Protein AF-0000000085037787 (afdb_homodimer)

Secondary structure (DSSP, 8-state):
---GGGS-SSSBTT-EEEEEEE-TTSPEEEEEE-TT-SEEEEEEESSTGGGGTPPPEEEEEPPPTTSSTTSEEEEEEEEEEETTEEEEEEEEES-SS--TTS----EEEEEEE-SSSTTS-GGGEEEEEE---S--S-EEEEEEEEETTEEEEEEEE--TTSSSSBEEEEEEEEETTEE-S--EEEE---SGGG-SSS-BEEEEEEEEETTEEEEEEEES-TTTT-EEEEEEEETTS-TT-GGG-EE-SS-SB--BGGGTBEEEEEEEEEE-TTS-SEEEEEEEES-S---S-GGG----EEEEEE-EE-TTS-EE---PPPP---/---GGGS-SSSBTT-EEEEEEE-TTSPEEEEEE-TT-SEEEEEEESSTGGGGTPPPEEEEEPPPTTSSTTSEEEEEEEEEEETTEEEEEEEEES-SS--TTS----EEEEEEE-SSSTTS-GGGEEEEEE---S--S-EEEEEEEEETTEEEEEEEE--TTSSSSBEEEEEEEEETTEE-S--EEEE---SGGG-SSS-BEEEEEEEEETTEEEEEEEES-TTTT-EEEEEEEETTS-TT-GGG-EE-SS-SB--BGGGTBEEEEEEEEEE-TTS-SEEEEEEEES-S---S-GGG----EEEEEE-EE-TTS-EE---PPPP---

Nearest PDB structures (foldseek):
  5m8b-assembly1_B  TM=9.994E-01  e=1.387E-61  Levilactobacillus brevis
  5m8e-assembly1_B  TM=9.958E-01  e=2.964E-54  Weissella cibaria
  3k1u-assembly1_A  TM=9.925E-01  e=7.876E-48  Clostridium acetobutylicum
  3akh-assembly1_A  TM=9.728E-01  e=2.269E-43  Streptomyces avermitilis MA-4680 = NBRC 14893
  4u6d-assembly1_A  TM=6.114E-01  e=1.857E-06  Zobellia galactanivorans

Radius of gyration: 25.94 Å; Cα contacts (8 Å, |Δi|>4): 1886; chains: 2; bounding box: 46×79×62 Å

Solvent-accessible surface area (backbone atoms only — not comparable to full-atom values): 33477 Å² total; per-residue (Å²): 133,94,49,52,82,78,44,56,22,38,32,34,62,41,22,30,39,29,30,53,38,74,47,94,87,56,35,35,36,36,30,27,22,42,75,70,20,49,45,42,45,42,26,51,19,60,36,78,68,19,47,36,30,30,70,63,32,72,39,47,66,47,44,59,77,79,71,30,78,42,22,23,59,34,38,33,33,31,74,43,79,58,97,83,25,38,36,35,32,29,16,21,10,51,48,88,58,56,47,98,85,70,34,65,57,23,35,39,32,34,35,36,24,73,50,93,56,77,68,74,46,40,84,50,47,43,81,71,47,62,48,74,60,99,62,94,44,35,25,37,33,49,38,74,50,74,56,95,92,37,45,34,42,36,32,17,33,35,48,95,90,47,90,67,53,22,21,29,33,37,26,41,38,72,47,101,60,38,67,62,46,78,74,32,68,68,47,62,51,79,48,72,71,21,47,74,80,32,28,25,24,32,27,46,30,77,45,80,49,85,68,24,36,37,39,34,26,17,21,16,34,90,43,60,57,8,20,20,36,41,33,37,29,54,63,86,51,62,86,80,40,53,85,56,47,46,70,54,88,54,69,62,34,42,44,29,71,94,68,40,33,26,15,32,28,32,35,31,60,42,58,43,92,84,68,68,51,45,26,44,28,23,12,34,24,71,71,81,89,69,75,76,60,64,85,76,47,52,60,31,19,17,34,63,34,60,46,52,67,43,95,86,54,46,81,39,60,63,64,66,74,61,73,64,59,66,132,94,48,53,83,76,45,54,21,37,33,33,61,41,22,31,38,28,30,52,39,75,47,93,88,57,33,35,38,36,30,29,22,42,74,69,20,48,46,42,44,43,27,50,18,60,36,77,69,18,47,37,29,30,68,64,33,72,38,47,66,47,44,59,78,80,71,30,78,43,23,24,60,33,38,32,34,33,73,44,80,57,96,85,26,38,37,36,33,30,17,21,9,50,49,90,58,57,47,98,85,70,34,64,59,24,36,38,33,33,36,36,23,73,50,92,57,76,70,75,47,41,85,52,49,43,80,71,47,64,48,73,59,98,62,94,42,35,24,37,33,48,41,72,51,76,56,94,94,37,45,34,41,36,31,17,34,36,47,94,88,48,90,68,53,22,20,31,32,37,26,42,38,73,47,100,59,39,66,61,46,76,74,32,69,68,49,62,52,78,46,75,71,21,48,74,80,32,28,24,25,31,28,46,31,75,45,80,50,85,70,24,38,37,38,33,26,18,21,17,35,91,44,61,58,9,20,19,36,39,34,38,30,54,62,86,51,59,87,79,39,53,85,55,49,45,70,54,88,56,70,60,34,42,45,29,70,96,68,41,32,25,15,31,28,32,36,30,60,43,59,42,90,85,70,69,49,45,26,43,29,23,14,33,24,72,72,79,87,69,76,76,60,67,86,75,47,52,60,31,18,18,35,61,34,60,46,51,67,43,94,87,55,47,80,38,60,65,64,66,72,62,73,64,62,65

InterPro domains:
  IPR006710 Glycoside hydrolase, family 43 [PF04616] (8-315)
  IPR016828 Alpha-L-arabinofuranosidase [PIRSF025414] (2-324)
  IPR023296 Glycosyl hydrolase, five-bladed beta-propeller domain superfamily [G3DSA:2.115.10.20] (5-326)
  IPR023296 Glycosyl hydrolase, five-bladed beta-propeller domain superfamily [SSF75005] (7-323)

pLDDT: mean 97.26, std 2.7, range [80.69, 98.94]

Foldseek 3Di:
DDFQVVAFPPLAWLFALKEWDQDPVQKIKIWGQHLQQFFTWIFIDNFSSCSRVTDIATQGTADDQQPFWRNDRWGRWYWDDDPQWIKIKIKGGNDPDADPVRHGQIFIWMKIANDPDSRPHSVRIGTPGTLDAPDRFDWGQWDWDDAPNWIKIKTWTDDPVDPFGTFIWMFTAPDPRYGDDHIATQDWQDAPLQAVATGTWGLWEWDDWDQKIKIKTWGDDQAQSIFIWIKIAGRPDDPRDSVRIDTDNDGLEGADPVQQWGRWDSWYWDAGSVRPFIKIKTWTARDHDDDDDVSNVSGTGIHMGTWDADPVGHTRRDYDDHRDDD/DDFQVVAFPPLAWLFALKEWDQDPVQKIKIWGQHLQQFFTWIFIDNFSSCSRVTDIATQGTADDQQPFWRNDRWGRWYWDDDPQWIKIKIKGGNDPDAPPVRHGQIFIWMKIANDPDSRPHSVRIGTPGTQDAPDRFDWGQWDWDDAPNWIKIKTWTDDPVDPFGTFIWMFTAPDPRYGDDHIATQDWQDAPLQPVATGTWGLWEWDDWDQKIKIKTWGDDQAQSIFIWIKIAGRPDDPRDSVRIDTDNDGLEGADPVQQWGRWDSWYWDAGSVRPFIKIKTWTARDHDDPDDVSNVSGTGIHMGTWDADPVTHTRRDYDDHRDDD

Sequence (652 aa):
MVQAQDYINPLIVQRADPYIYKHTDGYYYFTASVPAYNLIEIRRAKTLNGLANAAPRTIWRKHPDGSGAMSQLIWAPELHYIDGKWFIYFAASHTKEFDHNGMFQHRMYCIECDNPDPMRDEADWTEHGQIETPLDTFALDATVFEAQNKLYYVWAQKDPAIKGNSNIYIAEMANPWTLKTKPVMLTKPEYDWETKIFWVNEGPAVLHRNGRFFLTYSASATDENYAMGMLTVAEDADLLDPASWSKSETPVFQSNMPIKQFGPGHNSFTVAEDGETDMLVYHCRNYTDIKGDPLYDPNRHTMVQPFTWNDDGTPNFGKPVPYNYKMVQAQDYINPLIVQRADPYIYKHTDGYYYFTASVPAYNLIEIRRAKTLNGLANAAPRTIWRKHPDGSGAMSQLIWAPELHYIDGKWFIYFAASHTKEFDHNGMFQHRMYCIECDNPDPMRDEADWTEHGQIETPLDTFALDATVFEAQNKLYYVWAQKDPAIKGNSNIYIAEMANPWTLKTKPVMLTKPEYDWETKIFWVNEGPAVLHRNGRFFLTYSASATDENYAMGMLTVAEDADLLDPASWSKSETPVFQSNMPIKQFGPGHNSFTVAEDGETDMLVYHCRNYTDIKGDPLYDPNRHTMVQPFTWNDDGTPNFGKPVPYNYK

Structure (mmCIF, N/CA/C/O backbone):
data_AF-0000000085037787-model_v1
#
loop_
_entity.id
_entity.type
_entity.pdbx_description
1 polymer Beta-xylosidase
#
loop_
_atom_site.group_PDB
_atom_site.id
_atom_site.type_symbol
_atom_site.label_atom_id
_atom_site.label_alt_id
_atom_site.label_comp_id
_atom_site.label_asym_id
_atom_site.label_entity_id
_atom_site.label_seq_id
_atom_site.pdbx_PDB_ins_code
_atom_site.Cartn_x
_atom_site.Cartn_y
_atom_site.Cartn_z
_atom_site.occupancy
_atom_site.B_iso_or_equiv
_atom_site.auth_seq_id
_atom_site.auth_comp_id
_atom_site.auth_asym_id
_atom_site.auth_atom_id
_atom_site.pdbx_PDB_model_num
ATOM 1 N N . MET A 1 1 ? 3.76 -2.354 -31.719 1 80.69 1 MET A N 1
ATOM 2 C CA . MET A 1 1 ? 4.309 -3.461 -30.938 1 80.69 1 MET A CA 1
ATOM 3 C C . MET A 1 1 ? 4.496 -3.061 -29.484 1 80.69 1 MET A C 1
ATOM 5 O O . MET A 1 1 ? 5.023 -1.986 -29.188 1 80.69 1 MET A O 1
ATOM 9 N N . VAL A 1 2 ? 3.961 -3.873 -28.547 1 92.44 2 VAL A N 1
ATOM 10 C CA . VAL A 1 2 ? 4.039 -3.637 -27.109 1 92.44 2 VAL A CA 1
ATOM 11 C C . VAL A 1 2 ? 5.492 -3.709 -26.641 1 92.44 2 VAL A C 1
ATOM 13 O O . VAL A 1 2 ? 6.219 -4.641 -27 1 92.44 2 VAL A O 1
ATOM 16 N N . GLN A 1 3 ? 5.918 -2.668 -26.031 1 93.12 3 GLN A N 1
ATOM 17 C CA . GLN A 1 3 ? 7.281 -2.594 -25.516 1 93.12 3 GLN A CA 1
ATOM 18 C C . GLN A 1 3 ? 7.289 -2.422 -24 1 93.12 3 GLN A C 1
ATOM 20 O O . GLN A 1 3 ? 6.305 -1.96 -23.406 1 93.12 3 GLN A O 1
ATOM 25 N N . ALA A 1 4 ? 8.406 -2.842 -23.453 1 92 4 ALA A N 1
ATOM 26 C CA . ALA A 1 4 ? 8.547 -2.736 -22 1 92 4 ALA A CA 1
ATOM 27 C C . ALA A 1 4 ? 8.312 -1.304 -21.531 1 92 4 ALA A C 1
ATOM 29 O O . ALA A 1 4 ? 7.715 -1.081 -20.469 1 92 4 ALA A O 1
ATOM 30 N N . GLN A 1 5 ? 8.703 -0.341 -22.312 1 93.69 5 GLN A N 1
ATOM 31 C CA . GLN A 1 5 ? 8.641 1.064 -21.922 1 93.69 5 GLN A CA 1
ATOM 32 C C . GLN A 1 5 ? 7.199 1.571 -21.938 1 93.69 5 GLN A C 1
ATOM 34 O O . GLN A 1 5 ? 6.918 2.66 -21.422 1 93.69 5 GLN A O 1
ATOM 39 N N . ASP A 1 6 ? 6.363 0.762 -22.531 1 96.44 6 ASP A N 1
ATOM 40 C CA . ASP A 1 6 ? 4.949 1.126 -22.531 1 96.44 6 ASP A CA 1
ATOM 41 C C . ASP A 1 6 ? 4.336 0.982 -21.141 1 96.44 6 ASP A C 1
ATOM 43 O O . ASP A 1 6 ? 3.24 1.486 -20.891 1 96.44 6 ASP A O 1
ATOM 47 N N . TYR A 1 7 ? 5.02 0.319 -20.266 1 97.94 7 TYR A N 1
ATOM 48 C CA . TYR A 1 7 ? 4.527 0.068 -18.906 1 97.94 7 TYR A CA 1
ATOM 49 C C . TYR A 1 7 ? 5.422 0.73 -17.875 1 97.94 7 TYR A C 1
ATOM 51 O O . TYR A 1 7 ? 6.648 0.724 -18 1 97.94 7 TYR A O 1
ATOM 59 N N . ILE A 1 8 ? 4.789 1.304 -16.891 1 97.69 8 ILE A N 1
ATOM 60 C CA . ILE A 1 8 ? 5.543 1.94 -15.82 1 97.69 8 ILE A CA 1
ATOM 61 C C . ILE A 1 8 ? 5.91 0.902 -14.766 1 97.69 8 ILE A C 1
ATOM 63 O O . ILE A 1 8 ? 5.066 0.112 -14.344 1 97.69 8 ILE A O 1
ATOM 67 N N . ASN A 1 9 ? 7.168 0.864 -14.375 1 98.31 9 ASN A N 1
ATOM 68 C CA . ASN A 1 9 ? 7.66 -0.012 -13.32 1 98.31 9 ASN A CA 1
ATOM 69 C C . ASN A 1 9 ? 8.383 0.776 -12.227 1 98.31 9 ASN A C 1
ATOM 71 O O . ASN A 1 9 ? 9.125 1.714 -12.523 1 98.31 9 ASN A O 1
ATOM 75 N N . PRO A 1 10 ? 8.25 0.307 -10.953 1 98.31 10 PRO A N 1
ATOM 76 C CA . PRO A 1 10 ? 7.293 -0.738 -10.57 1 98.31 10 PRO A CA 1
ATOM 77 C C . PRO A 1 10 ? 5.848 -0.365 -10.898 1 98.31 10 PRO A C 1
ATOM 79 O O . PRO A 1 10 ? 5.492 0.816 -10.875 1 98.31 10 PRO A O 1
ATOM 82 N N . LEU A 1 11 ? 5.078 -1.36 -11.211 1 98.62 11 LEU A N 1
ATOM 83 C CA . LEU A 1 11 ? 3.672 -1.128 -11.523 1 98.62 11 LEU A CA 1
ATOM 84 C C . LEU A 1 11 ? 2.879 -0.799 -10.266 1 98.62 11 LEU A C 1
ATOM 86 O O . LEU A 1 11 ? 2.182 0.217 -10.219 1 98.62 11 LEU A O 1
ATOM 90 N N . ILE A 1 12 ? 2.928 -1.604 -9.297 1 98.62 12 ILE A N 1
ATOM 91 C CA . ILE A 1 12 ? 2.242 -1.409 -8.023 1 98.62 12 ILE A CA 1
ATOM 92 C C . ILE A 1 12 ? 3.234 -1.573 -6.871 1 98.62 12 ILE A C 1
ATOM 94 O O . ILE A 1 12 ? 3.852 -2.631 -6.723 1 98.62 12 ILE A O 1
ATOM 98 N N . VAL A 1 13 ? 3.299 -0.581 -6.039 1 98.12 13 VAL A N 1
ATOM 99 C CA . VAL A 1 13 ? 4.227 -0.534 -4.914 1 98.12 13 VAL A CA 1
ATOM 100 C C . VAL A 1 13 ? 3.719 -1.436 -3.789 1 98.12 13 VAL A C 1
ATOM 102 O O . VAL A 1 13 ? 2.52 -1.473 -3.508 1 98.12 13 VAL A O 1
ATOM 105 N N . GLN A 1 14 ? 4.621 -2.209 -3.262 1 98.12 14 GLN A N 1
ATOM 106 C CA . GLN A 1 14 ? 4.434 -2.98 -2.037 1 98.12 14 GLN A CA 1
ATOM 107 C C . GLN A 1 14 ? 3.297 -3.988 -2.193 1 98.12 14 GLN A C 1
ATOM 109 O O . GLN A 1 14 ? 2.424 -4.082 -1.329 1 98.12 14 GLN A O 1
ATOM 114 N N . ARG A 1 15 ? 3.35 -4.691 -3.307 1 98.44 15 ARG A N 1
ATOM 115 C CA . ARG A 1 15 ? 2.471 -5.828 -3.572 1 98.44 15 ARG A CA 1
ATOM 116 C C . ARG A 1 15 ? 3.26 -7.023 -4.094 1 98.44 15 ARG A C 1
ATOM 118 O O . ARG A 1 15 ? 3.477 -7.152 -5.301 1 98.44 15 ARG A O 1
ATOM 125 N N . ALA A 1 16 ? 3.547 -7.914 -3.193 1 97.94 16 ALA A N 1
ATOM 126 C CA . ALA A 1 16 ? 4.262 -9.148 -3.518 1 97.94 16 ALA A CA 1
ATOM 127 C C . ALA A 1 16 ? 3.295 -10.234 -3.971 1 97.94 16 ALA A C 1
ATOM 129 O O . ALA A 1 16 ? 2.09 -10.148 -3.723 1 97.94 16 ALA A O 1
ATOM 130 N N . ASP A 1 17 ? 3.844 -11.266 -4.672 1 98.62 17 ASP A N 1
ATOM 131 C CA . ASP A 1 17 ? 3.072 -12.406 -5.145 1 98.62 17 ASP A CA 1
ATOM 132 C C . ASP A 1 17 ? 1.923 -11.961 -6.047 1 98.62 17 ASP A C 1
ATOM 134 O O . ASP A 1 17 ? 0.772 -12.352 -5.836 1 98.62 17 ASP A O 1
ATOM 138 N N . PRO A 1 18 ? 2.293 -11.172 -7 1 98.88 18 PRO A N 1
ATOM 139 C CA . PRO A 1 18 ? 1.24 -10.531 -7.797 1 98.88 18 PRO A CA 1
ATOM 140 C C . PRO A 1 18 ? 0.543 -11.508 -8.742 1 98.88 18 PRO A C 1
ATOM 142 O O . PRO A 1 18 ? 1.192 -12.383 -9.32 1 98.88 18 PRO A O 1
ATOM 145 N N . TYR A 1 19 ? -0.733 -11.344 -8.891 1 98.94 19 TYR A N 1
ATOM 146 C CA . TYR A 1 19 ? -1.537 -12.07 -9.875 1 98.94 19 TYR A CA 1
ATOM 147 C C . TYR A 1 19 ? -2.461 -11.125 -10.625 1 98.94 19 TYR A C 1
ATOM 149 O O . TYR A 1 19 ? -3.273 -10.422 -10.023 1 98.94 19 TYR A O 1
ATOM 157 N N . ILE A 1 20 ? -2.32 -11.047 -11.93 1 98.88 20 ILE A N 1
ATOM 158 C CA . ILE A 1 20 ? -3.172 -10.227 -12.781 1 98.88 20 ILE A CA 1
ATOM 159 C C . ILE A 1 20 ? -3.98 -11.117 -13.719 1 98.88 20 ILE A C 1
ATOM 161 O O . ILE A 1 20 ? -3.412 -11.867 -14.523 1 98.88 20 ILE A O 1
ATOM 165 N N . TYR A 1 21 ? -5.246 -11.023 -13.633 1 98.38 21 TYR A N 1
ATOM 166 C CA . TYR A 1 21 ? -6.18 -11.789 -14.453 1 98.38 21 TYR A CA 1
ATOM 167 C C . TYR A 1 21 ? -6.934 -10.875 -15.414 1 98.38 21 TYR A C 1
ATOM 169 O O . TYR A 1 21 ? -7.609 -9.93 -14.984 1 98.38 21 TYR A O 1
ATOM 177 N N . LYS A 1 22 ? -6.781 -11.094 -16.703 1 98.25 22 LYS A N 1
ATOM 178 C CA . LYS A 1 22 ? -7.59 -10.383 -17.688 1 98.25 22 LYS A CA 1
ATOM 179 C C . LYS A 1 22 ? -8.906 -11.117 -17.938 1 98.25 22 LYS A C 1
ATOM 181 O O . LYS A 1 22 ? -8.906 -12.266 -18.391 1 98.25 22 LYS A O 1
ATOM 186 N N . HIS A 1 23 ? -9.938 -10.43 -17.688 1 97.88 23 HIS A N 1
ATOM 187 C CA . HIS A 1 23 ? -11.258 -11.047 -17.797 1 97.88 23 HIS A CA 1
ATOM 188 C C . HIS A 1 23 ? -11.93 -10.648 -19.109 1 97.88 23 HIS A C 1
ATOM 190 O O . HIS A 1 23 ? -11.477 -9.734 -19.797 1 97.88 23 HIS A O 1
ATOM 196 N N . THR A 1 24 ? -13.008 -11.289 -19.469 1 96.69 24 THR A N 1
ATOM 197 C CA . THR A 1 24 ? -13.734 -11.062 -20.703 1 96.69 24 THR A CA 1
ATOM 198 C C . THR A 1 24 ? -14.516 -9.758 -20.656 1 96.69 24 THR A C 1
ATOM 200 O O . THR A 1 24 ? -14.969 -9.258 -21.688 1 96.69 24 THR A O 1
ATOM 203 N N . ASP A 1 25 ? -14.672 -9.172 -19.469 1 96.75 25 ASP A N 1
ATOM 204 C CA . ASP A 1 25 ? -15.391 -7.91 -19.328 1 96.75 25 ASP A CA 1
ATOM 205 C C . ASP A 1 25 ? -14.5 -6.727 -19.719 1 96.75 25 ASP A C 1
ATOM 207 O O . ASP A 1 25 ? -14.938 -5.574 -19.656 1 96.75 25 ASP A O 1
ATOM 211 N N . GLY A 1 26 ? -13.266 -7.012 -20.062 1 96.38 26 GLY A N 1
ATOM 212 C CA . GLY A 1 26 ? -12.359 -5.977 -20.531 1 96.38 26 GLY A CA 1
ATOM 213 C C . GLY A 1 26 ? -11.469 -5.426 -19.422 1 96.38 26 GLY A C 1
ATOM 214 O O . GLY A 1 26 ? -10.602 -4.586 -19.672 1 96.38 26 GLY A O 1
ATOM 215 N N . TYR A 1 27 ? -11.641 -5.953 -18.219 1 98.38 27 TYR A N 1
ATOM 216 C CA . TYR A 1 27 ? -10.836 -5.461 -17.094 1 98.38 27 TYR A CA 1
ATOM 217 C C . TYR A 1 27 ? -9.688 -6.41 -16.781 1 98.38 27 TYR A C 1
ATOM 219 O O . TYR A 1 27 ? -9.812 -7.625 -16.969 1 98.38 27 TYR A O 1
ATOM 227 N N . TYR A 1 28 ? -8.602 -5.82 -16.359 1 98.81 28 TYR A N 1
ATOM 228 C CA . TYR A 1 28 ? -7.59 -6.535 -15.594 1 98.81 28 TYR A CA 1
ATOM 229 C C . TYR A 1 28 ? -7.93 -6.523 -14.109 1 98.81 28 TYR A C 1
ATOM 231 O O . TYR A 1 28 ? -8.18 -5.465 -13.531 1 98.81 28 TYR A O 1
ATOM 239 N N . TYR A 1 29 ? -7.992 -7.672 -13.508 1 98.94 29 TYR A N 1
ATOM 240 C CA . TYR A 1 29 ? -8.125 -7.809 -12.062 1 98.94 29 TYR A CA 1
ATOM 241 C C . TYR A 1 29 ? -6.789 -8.133 -11.414 1 98.94 29 TYR A C 1
ATOM 243 O O . TYR A 1 29 ? -6.012 -8.93 -11.938 1 98.94 29 TYR A O 1
ATOM 251 N N . PHE A 1 30 ? -6.562 -7.473 -10.312 1 98.88 30 PHE A N 1
ATOM 252 C CA . PHE A 1 30 ? -5.289 -7.641 -9.625 1 98.88 30 PHE A CA 1
ATOM 253 C C . PHE A 1 30 ? -5.512 -8 -8.156 1 98.88 30 PHE A C 1
ATOM 255 O O . PHE A 1 30 ? -6.391 -7.438 -7.504 1 98.88 30 PHE A O 1
ATOM 262 N N . THR A 1 31 ? -4.715 -8.945 -7.684 1 98.88 31 THR A N 1
ATOM 263 C CA . THR A 1 31 ? -4.582 -9.242 -6.262 1 98.88 31 THR A CA 1
ATOM 264 C C . THR A 1 31 ? -3.145 -9.633 -5.926 1 98.88 31 THR A C 1
ATOM 266 O O . THR A 1 31 ? -2.363 -9.969 -6.816 1 98.88 31 THR A O 1
ATOM 269 N N . ALA A 1 32 ? -2.758 -9.484 -4.699 1 98.81 32 ALA A N 1
ATOM 270 C CA . ALA A 1 32 ? -1.42 -9.75 -4.176 1 98.81 32 ALA A CA 1
ATOM 271 C C . ALA A 1 32 ? -1.43 -9.812 -2.65 1 98.81 32 ALA A C 1
ATOM 273 O O . ALA A 1 32 ? -2.451 -9.531 -2.018 1 98.81 32 ALA A O 1
ATOM 274 N N . SER A 1 33 ? -0.34 -10.258 -2.137 1 98.56 33 SER A N 1
ATOM 275 C CA . SER A 1 33 ? -0.191 -10.133 -0.69 1 98.56 33 SER A CA 1
ATOM 276 C C . SER A 1 33 ? -0.097 -8.672 -0.264 1 98.56 33 SER A C 1
ATOM 278 O O . SER A 1 33 ? 0.714 -7.914 -0.799 1 98.56 33 SER A O 1
ATOM 280 N N . VAL A 1 34 ? -1.009 -8.297 0.662 1 97.5 34 VAL A N 1
ATOM 281 C CA . VAL A 1 34 ? -0.862 -6.965 1.244 1 97.5 34 VAL A CA 1
ATOM 282 C C . VAL A 1 34 ? 0.158 -7.008 2.379 1 97.5 34 VAL A C 1
ATOM 284 O O . VAL A 1 34 ? 0.279 -8.016 3.076 1 97.5 34 VAL A O 1
ATOM 287 N N . PRO A 1 35 ? 0.87 -5.957 2.631 1 96.12 35 PRO A N 1
ATOM 288 C CA . PRO A 1 35 ? 1.965 -5.992 3.604 1 96.12 35 PRO A CA 1
ATOM 289 C C . PRO A 1 35 ? 1.496 -6.371 5.008 1 96.12 35 PRO A C 1
ATOM 291 O O . PRO A 1 35 ? 2.236 -7.012 5.758 1 96.12 35 PRO A O 1
ATOM 294 N N . ALA A 1 36 ? 0.301 -6.062 5.332 1 95 36 ALA A N 1
ATOM 295 C CA . ALA A 1 36 ? -0.198 -6.348 6.676 1 95 36 ALA A CA 1
ATOM 296 C C . ALA A 1 36 ? -0.547 -7.828 6.824 1 95 36 ALA A C 1
ATOM 298 O O . ALA A 1 36 ? -0.746 -8.312 7.941 1 95 36 ALA A O 1
ATOM 299 N N . TYR A 1 37 ? -0.726 -8.586 5.699 1 97.19 37 TYR A N 1
ATOM 300 C CA . TYR A 1 37 ? -1.038 -10.008 5.664 1 97.19 37 TYR A CA 1
ATOM 301 C C . TYR A 1 37 ? -2.316 -10.305 6.441 1 97.19 37 TYR A C 1
ATOM 303 O O . TYR A 1 37 ? -2.375 -11.273 7.199 1 97.19 37 TYR A O 1
ATOM 311 N N . ASN A 1 38 ? -3.309 -9.469 6.23 1 96.75 38 ASN A N 1
ATOM 312 C CA . ASN A 1 38 ? -4.477 -9.641 7.086 1 96.75 38 ASN A CA 1
ATOM 313 C C . ASN A 1 38 ? -5.773 -9.602 6.281 1 96.75 38 ASN A C 1
ATOM 315 O O . ASN A 1 38 ? -6.863 -9.703 6.844 1 96.75 38 ASN A O 1
ATOM 319 N N . LEU A 1 39 ? -5.68 -9.445 5.031 1 97.94 39 LEU A N 1
ATOM 320 C CA . LEU A 1 39 ? -6.883 -9.375 4.207 1 97.94 39 LEU A CA 1
ATOM 321 C C . LEU A 1 39 ? -6.562 -9.711 2.752 1 97.94 39 LEU A C 1
ATOM 323 O O . LEU A 1 39 ? -5.395 -9.844 2.385 1 97.94 39 LEU A O 1
ATOM 327 N N . ILE A 1 40 ? -7.578 -9.922 1.957 1 98.81 40 ILE A N 1
ATOM 328 C CA . ILE A 1 40 ? -7.5 -10.07 0.508 1 98.81 40 ILE A CA 1
ATOM 329 C C . ILE A 1 40 ? -8.266 -8.938 -0.172 1 98.81 40 ILE A C 1
ATOM 331 O O . ILE A 1 40 ? -9.406 -8.648 0.192 1 98.81 40 ILE A O 1
ATOM 335 N N . GLU A 1 41 ? -7.59 -8.289 -1.066 1 98.56 41 GLU A N 1
ATOM 336 C CA . GLU A 1 41 ? -8.211 -7.207 -1.831 1 98.56 41 GLU A CA 1
ATOM 337 C C . GLU A 1 41 ? -8.094 -7.457 -3.332 1 98.56 41 GLU A C 1
ATOM 339 O O . GLU A 1 41 ? -7.211 -8.195 -3.777 1 98.56 41 GLU A O 1
ATOM 344 N N . ILE A 1 42 ? -9.039 -6.902 -4.086 1 98.75 42 ILE A N 1
ATOM 345 C CA . ILE A 1 42 ? -9.008 -6.914 -5.543 1 98.75 42 ILE A CA 1
ATOM 346 C C . ILE A 1 42 ? -9.094 -5.484 -6.074 1 98.75 42 ILE A C 1
ATOM 348 O O . ILE A 1 42 ? -9.82 -4.656 -5.527 1 98.75 42 ILE A O 1
ATOM 352 N N . ARG A 1 43 ? -8.359 -5.16 -7.008 1 98.06 43 ARG A N 1
ATOM 353 C CA . ARG A 1 43 ? -8.578 -3.939 -7.781 1 98.06 43 ARG A CA 1
ATOM 354 C C . ARG A 1 43 ? -8.648 -4.242 -9.273 1 98.06 43 ARG A C 1
ATOM 356 O O . ARG A 1 43 ? -8.172 -5.285 -9.727 1 98.06 43 ARG A O 1
ATOM 363 N N . ARG A 1 44 ? -9.25 -3.393 -10.031 1 98.44 44 ARG A N 1
ATOM 364 C CA . ARG A 1 44 ? -9.359 -3.637 -11.469 1 98.44 44 ARG A CA 1
ATOM 365 C C . ARG A 1 44 ? -9.203 -2.342 -12.258 1 98.44 44 ARG A C 1
ATOM 367 O O . ARG A 1 44 ? -9.508 -1.26 -11.75 1 98.44 44 ARG A O 1
ATOM 374 N N . ALA A 1 45 ? -8.766 -2.451 -13.438 1 98.69 45 ALA A N 1
ATOM 375 C CA . ALA A 1 45 ? -8.594 -1.364 -14.398 1 98.69 45 ALA A CA 1
ATOM 376 C C . ALA A 1 45 ? -8.68 -1.879 -15.828 1 98.69 45 ALA A C 1
ATOM 378 O O . ALA A 1 45 ? -8.617 -3.088 -16.062 1 98.69 45 ALA A O 1
ATOM 379 N N . LYS A 1 46 ? -8.844 -0.966 -16.781 1 98.25 46 LYS A N 1
ATOM 380 C CA . LYS A 1 46 ? -8.945 -1.346 -18.188 1 98.25 46 LYS A CA 1
ATOM 381 C C . LYS A 1 46 ? -7.566 -1.531 -18.797 1 98.25 46 LYS A C 1
ATOM 383 O O . LYS A 1 46 ? -7.434 -2.158 -19.859 1 98.25 46 LYS A O 1
ATOM 388 N N . THR A 1 47 ? -6.547 -0.976 -18.156 1 98.56 47 THR A N 1
ATOM 389 C CA . THR A 1 47 ? -5.172 -1.107 -18.625 1 98.56 47 THR A CA 1
ATOM 390 C C . THR A 1 47 ? -4.262 -1.596 -17.5 1 98.56 47 THR A C 1
ATOM 392 O O . THR A 1 47 ? -4.578 -1.426 -16.328 1 98.56 47 THR A O 1
ATOM 395 N N . LEU A 1 48 ? -3.145 -2.195 -17.859 1 98.69 48 LEU A N 1
ATOM 396 C CA . LEU A 1 48 ? -2.18 -2.625 -16.859 1 98.69 48 LEU A CA 1
ATOM 397 C C . LEU A 1 48 ? -1.656 -1.435 -16.062 1 98.69 48 LEU A C 1
ATOM 399 O O . LEU A 1 48 ? -1.643 -1.464 -14.82 1 98.69 48 LEU A O 1
ATOM 403 N N . ASN A 1 49 ? -1.274 -0.35 -16.734 1 98.38 49 ASN A N 1
ATOM 404 C CA . ASN A 1 49 ? -0.798 0.838 -16.047 1 98.38 49 ASN A CA 1
ATOM 405 C C . ASN A 1 49 ? -1.855 1.388 -15.086 1 98.38 49 ASN A C 1
ATOM 407 O O . ASN A 1 49 ? -1.526 1.888 -14.008 1 98.38 49 ASN A O 1
ATOM 411 N N . GLY A 1 50 ? -3.102 1.271 -15.445 1 98.44 50 GLY A N 1
ATOM 412 C CA . GLY A 1 50 ? -4.191 1.787 -14.633 1 98.44 50 GLY A CA 1
ATOM 413 C C . GLY A 1 50 ? -4.32 1.086 -13.289 1 98.44 50 GLY A C 1
ATOM 414 O O . GLY A 1 50 ? -4.902 1.634 -12.352 1 98.44 50 GLY A O 1
ATOM 415 N N . LEU A 1 51 ? -3.775 -0.133 -13.156 1 98.75 51 LEU A N 1
ATOM 416 C CA . LEU A 1 51 ? -3.863 -0.897 -11.922 1 98.75 51 LEU A CA 1
ATOM 417 C C . LEU A 1 51 ? -3.137 -0.18 -10.789 1 98.75 51 LEU A C 1
ATOM 419 O O . LEU A 1 51 ? -3.443 -0.394 -9.609 1 98.75 51 LEU A O 1
ATOM 423 N N . ALA A 1 52 ? -2.182 0.684 -11.133 1 98.06 52 ALA A N 1
ATOM 424 C CA . ALA A 1 52 ? -1.406 1.402 -10.125 1 98.06 52 ALA A CA 1
ATOM 425 C C . ALA A 1 52 ? -2.303 2.312 -9.289 1 98.06 52 ALA A C 1
ATOM 427 O O . ALA A 1 52 ? -2.066 2.5 -8.094 1 98.06 52 ALA A O 1
ATOM 428 N N . ASN A 1 53 ? -3.34 2.854 -9.922 1 98.12 53 ASN A N 1
ATOM 429 C CA . ASN A 1 53 ? -4.188 3.855 -9.281 1 98.12 53 ASN A CA 1
ATOM 430 C C . ASN A 1 53 ? -5.562 3.289 -8.945 1 98.12 53 ASN A C 1
ATOM 432 O O . ASN A 1 53 ? -6.375 3.959 -8.297 1 98.12 53 ASN A O 1
ATOM 436 N N . ALA A 1 54 ? -5.809 2.07 -9.383 1 98.31 54 ALA A N 1
ATOM 437 C CA . ALA A 1 54 ? -7.133 1.49 -9.172 1 98.31 54 ALA A CA 1
ATOM 438 C C . ALA A 1 54 ? -7.41 1.274 -7.691 1 98.31 54 ALA A C 1
ATOM 440 O O . ALA A 1 54 ? -6.625 0.627 -6.992 1 98.31 54 ALA A O 1
ATOM 441 N N . ALA A 1 55 ? -8.508 1.824 -7.227 1 96.75 55 ALA A N 1
ATOM 442 C CA . ALA A 1 55 ? -8.875 1.683 -5.82 1 96.75 55 ALA A CA 1
ATOM 443 C C . ALA A 1 55 ? -9.258 0.242 -5.496 1 96.75 55 ALA A C 1
ATOM 445 O O . ALA A 1 55 ? -10.141 -0.331 -6.141 1 96.75 55 ALA A O 1
ATOM 446 N N . PRO A 1 56 ? -8.664 -0.326 -4.5 1 97.5 56 PRO A N 1
ATOM 447 C CA . PRO A 1 56 ? -8.977 -1.717 -4.164 1 97.5 56 PRO A CA 1
ATOM 448 C C . PRO A 1 56 ? -10.273 -1.852 -3.361 1 97.5 56 PRO A C 1
ATOM 450 O O . PRO A 1 56 ? -10.734 -0.88 -2.758 1 97.5 56 PRO A O 1
ATOM 453 N N . ARG A 1 57 ? -10.789 -2.982 -3.375 1 96.38 57 ARG A N 1
ATOM 454 C CA . ARG A 1 57 ? -11.867 -3.408 -2.48 1 96.38 57 ARG A CA 1
ATOM 455 C C . ARG A 1 57 ? -11.438 -4.617 -1.654 1 96.38 57 ARG A C 1
ATOM 457 O O . ARG A 1 57 ? -10.922 -5.594 -2.197 1 96.38 57 ARG A O 1
ATOM 464 N N . THR A 1 58 ? -11.609 -4.449 -0.334 1 97 58 THR A N 1
ATOM 465 C CA . THR A 1 58 ? -11.43 -5.621 0.52 1 97 58 THR A CA 1
ATOM 466 C C . THR A 1 58 ? -12.555 -6.625 0.309 1 97 58 THR A C 1
ATOM 468 O O . THR A 1 58 ? -13.734 -6.273 0.412 1 97 58 THR A O 1
ATOM 471 N N . ILE A 1 59 ? -12.172 -7.855 0.023 1 98.06 59 ILE A N 1
ATOM 472 C CA . ILE A 1 59 ? -13.219 -8.828 -0.274 1 98.06 59 ILE A CA 1
ATOM 473 C C . ILE A 1 59 ? -13.242 -9.906 0.805 1 98.06 59 ILE A C 1
ATOM 475 O O . ILE A 1 59 ? -14.188 -10.695 0.884 1 98.06 59 ILE A O 1
ATOM 479 N N . TRP A 1 60 ? -12.234 -9.953 1.633 1 98 60 TRP A N 1
ATOM 480 C CA . TRP A 1 60 ? -12.133 -10.93 2.711 1 98 60 TRP A CA 1
ATOM 481 C C . TRP A 1 60 ? -11.109 -10.492 3.754 1 98 60 TRP A C 1
ATOM 483 O O . TRP A 1 60 ? -10.078 -9.914 3.412 1 98 60 TRP A O 1
ATOM 493 N N . ARG A 1 61 ? -11.367 -10.781 5.031 1 97.38 61 ARG A N 1
ATOM 494 C CA . ARG A 1 61 ? -10.469 -10.484 6.141 1 97.38 61 ARG A CA 1
ATOM 495 C C . ARG A 1 61 ? -10.141 -11.742 6.934 1 97.38 61 ARG A C 1
ATOM 497 O O . ARG A 1 61 ? -11.008 -12.602 7.125 1 97.38 61 ARG A O 1
ATOM 504 N N . LYS A 1 62 ? -8.945 -11.773 7.43 1 97.75 62 LYS A N 1
ATOM 505 C CA . LYS A 1 62 ? -8.578 -12.906 8.281 1 97.75 62 LYS A CA 1
ATOM 506 C C . LYS A 1 62 ? -9.523 -13.031 9.469 1 97.75 62 LYS A C 1
ATOM 508 O O . LYS A 1 62 ? -10.109 -12.039 9.914 1 97.75 62 LYS A O 1
ATOM 513 N N . HIS A 1 63 ? -9.602 -14.227 10.016 1 97.75 63 HIS A N 1
ATOM 514 C CA . HIS A 1 63 ? -10.336 -14.445 11.258 1 97.75 63 HIS A CA 1
ATOM 515 C C . HIS A 1 63 ? -9.633 -13.789 12.438 1 97.75 63 HIS A C 1
ATOM 517 O O . HIS A 1 63 ? -8.461 -13.422 12.344 1 97.75 63 HIS A O 1
ATOM 523 N N . PRO A 1 64 ? -10.375 -13.602 13.586 1 95.38 64 PRO A N 1
ATOM 524 C CA . PRO A 1 64 ? -9.75 -12.992 14.758 1 95.38 64 PRO A CA 1
ATOM 525 C C . PRO A 1 64 ? -8.516 -13.75 15.234 1 95.38 64 PRO A C 1
ATOM 527 O O . PRO A 1 64 ? -8.484 -14.984 15.188 1 95.38 64 PRO A O 1
ATOM 530 N N . ASP A 1 65 ? -7.59 -13.008 15.711 1 93.5 65 ASP A N 1
ATOM 531 C CA . ASP A 1 65 ? -6.371 -13.609 16.234 1 93.5 65 ASP A CA 1
ATOM 532 C C . ASP A 1 65 ? -6.695 -14.672 17.297 1 93.5 65 ASP A C 1
ATOM 534 O O . ASP A 1 65 ? -7.535 -14.445 18.172 1 93.5 65 ASP A O 1
ATOM 538 N N . GLY A 1 66 ? -6.059 -15.773 17.141 1 94.69 66 GLY A N 1
ATOM 539 C CA . GLY A 1 66 ? -6.223 -16.844 18.109 1 94.69 66 GLY A CA 1
ATOM 540 C C . GLY A 1 66 ? -7.434 -17.719 17.844 1 94.69 66 GLY A C 1
ATOM 541 O O . GLY A 1 66 ? -7.684 -18.672 18.578 1 94.69 66 GLY A O 1
ATOM 542 N N . SER A 1 67 ? -8.141 -17.422 16.75 1 96.12 67 SER A N 1
ATOM 543 C CA . SER A 1 67 ? -9.375 -18.141 16.5 1 96.12 67 SER A CA 1
ATOM 544 C C . SER A 1 67 ? -9.133 -19.391 15.672 1 96.12 67 SER A C 1
ATOM 546 O O . SER A 1 67 ? -10.047 -20.188 15.438 1 96.12 67 SER A O 1
ATOM 548 N N . GLY A 1 68 ? -7.938 -19.578 15.273 1 94.5 68 GLY A N 1
ATOM 549 C CA . GLY A 1 68 ? -7.664 -20.812 14.555 1 94.5 68 GLY A CA 1
ATOM 550 C C . GLY A 1 68 ? -7.16 -20.578 13.141 1 94.5 68 GLY A C 1
ATOM 551 O O . GLY A 1 68 ? -6.391 -19.656 12.898 1 94.5 68 GLY A O 1
ATOM 552 N N . ALA A 1 69 ? -7.73 -21.562 12.305 1 95 69 ALA A N 1
ATOM 553 C CA . ALA A 1 69 ? -7.234 -21.578 10.93 1 95 69 ALA A CA 1
ATOM 554 C C . ALA A 1 69 ? -7.504 -20.25 10.234 1 95 69 ALA A C 1
ATOM 556 O O . ALA A 1 69 ? -8.469 -19.562 10.562 1 95 69 ALA A O 1
ATOM 557 N N . MET A 1 70 ? -6.738 -19.656 9.375 1 98.19 70 MET A N 1
ATOM 558 C CA . MET A 1 70 ? -6.875 -18.484 8.516 1 98.19 70 MET A CA 1
ATOM 559 C C . MET A 1 70 ? -6.859 -17.203 9.344 1 98.19 70 MET A C 1
ATOM 561 O O . MET A 1 70 ? -7.555 -16.234 9.016 1 98.19 70 MET A O 1
ATOM 565 N N . SER A 1 71 ? -6.254 -17.219 10.562 1 98.44 71 SER A N 1
ATOM 566 C CA . SER A 1 71 ? -6.262 -16.062 11.461 1 98.44 71 SER A CA 1
ATOM 567 C C . SER A 1 71 ? -4.953 -15.289 11.367 1 98.44 71 SER A C 1
ATOM 569 O O . SER A 1 71 ? -4.828 -14.211 11.945 1 98.44 71 SER A O 1
ATOM 571 N N . GLN A 1 72 ? -3.99 -15.789 10.648 1 97.94 72 GLN A N 1
ATOM 572 C CA . GLN A 1 72 ? -2.695 -15.125 10.578 1 97.94 72 GLN A CA 1
ATOM 573 C C . GLN A 1 72 ? -2.057 -15.305 9.203 1 97.94 72 GLN A C 1
ATOM 575 O O . GLN A 1 72 ? -2.297 -16.312 8.523 1 97.94 72 GLN A O 1
ATOM 580 N N . LEU A 1 73 ? -1.286 -14.367 8.781 1 97.94 73 LEU A N 1
ATOM 581 C CA . LEU A 1 73 ? -0.329 -14.43 7.688 1 97.94 73 LEU A CA 1
ATOM 582 C C . LEU A 1 73 ? -1.014 -14.859 6.391 1 97.94 73 LEU A C 1
ATOM 584 O O . LEU A 1 73 ? -0.693 -15.914 5.832 1 97.94 73 LEU A O 1
ATOM 588 N N . ILE A 1 74 ? -1.933 -14.023 5.898 1 98.75 74 ILE A N 1
ATOM 589 C CA . ILE A 1 74 ? -2.625 -14.258 4.637 1 98.75 74 ILE A CA 1
ATOM 590 C C . ILE A 1 74 ? -1.686 -13.969 3.471 1 98.75 74 ILE A C 1
ATOM 592 O O . ILE A 1 74 ? -1.281 -12.82 3.26 1 98.75 74 ILE A O 1
ATOM 596 N N . TRP A 1 75 ? -1.379 -15.102 2.697 1 98.62 75 TRP A N 1
ATOM 597 C CA . TRP A 1 75 ? -0.341 -14.961 1.682 1 98.62 75 TRP A CA 1
ATOM 598 C C . TRP A 1 75 ? -0.886 -15.297 0.298 1 98.62 75 TRP A C 1
ATOM 600 O O . TRP A 1 75 ? -1.689 -16.219 0.149 1 98.62 75 TRP A O 1
ATOM 610 N N . ALA A 1 76 ? -0.425 -14.602 -0.668 1 98.81 76 ALA A N 1
ATOM 611 C CA . ALA A 1 76 ? -0.341 -14.914 -2.092 1 98.81 76 ALA A CA 1
ATOM 612 C C . ALA A 1 76 ? -1.704 -15.32 -2.645 1 98.81 76 ALA A C 1
ATOM 614 O O . ALA A 1 76 ? -1.846 -16.391 -3.242 1 98.81 76 ALA A O 1
ATOM 615 N N . PRO A 1 77 ? -2.689 -14.469 -2.516 1 98.94 77 PRO A N 1
ATOM 616 C CA . PRO A 1 77 ? -3.965 -14.773 -3.162 1 98.94 77 PRO A CA 1
ATOM 617 C C . PRO A 1 77 ? -3.871 -14.766 -4.688 1 98.94 77 PRO A C 1
ATOM 619 O O . PRO A 1 77 ? -3.148 -13.953 -5.262 1 98.94 77 PRO A O 1
ATOM 622 N N . GLU A 1 78 ? -4.551 -15.695 -5.305 1 98.88 78 GLU A N 1
ATOM 623 C CA . GLU A 1 78 ? -4.754 -15.703 -6.75 1 98.88 78 GLU A CA 1
ATOM 624 C C . GLU A 1 78 ? -6.238 -15.734 -7.098 1 98.88 78 GLU A C 1
ATOM 626 O O . GLU A 1 78 ? -7.012 -16.469 -6.473 1 98.88 78 GLU A O 1
ATOM 631 N N . LEU A 1 79 ? -6.602 -14.938 -8.031 1 98.88 79 LEU A N 1
ATOM 632 C CA . LEU A 1 79 ? -7.98 -14.844 -8.492 1 98.88 79 LEU A CA 1
ATOM 633 C C . LEU A 1 79 ? -8.164 -15.609 -9.797 1 98.88 79 LEU A C 1
ATOM 635 O O . LEU A 1 79 ? -7.512 -15.305 -10.797 1 98.88 79 LEU A O 1
ATOM 639 N N . HIS A 1 80 ? -9.109 -16.562 -9.797 1 98.75 80 HIS A N 1
ATOM 640 C CA . HIS A 1 80 ? -9.414 -17.375 -10.969 1 98.75 80 HIS A CA 1
ATOM 641 C C . HIS A 1 80 ? -10.906 -17.375 -11.273 1 98.75 80 HIS A C 1
ATOM 643 O O . HIS A 1 80 ? -11.734 -17.219 -10.367 1 98.75 80 HIS A O 1
ATOM 649 N N . TYR A 1 81 ? -11.203 -17.453 -12.508 1 98.5 81 TYR A N 1
ATOM 650 C CA . TYR A 1 81 ? -12.578 -17.609 -12.977 1 98.5 81 TYR A CA 1
ATOM 651 C C . TYR A 1 81 ? -12.805 -19 -13.562 1 98.5 81 TYR A C 1
ATOM 653 O O . TYR A 1 81 ? -12.242 -19.328 -14.609 1 98.5 81 TYR A O 1
ATOM 661 N N . ILE A 1 82 ? -13.625 -19.797 -12.875 1 98.06 82 ILE A N 1
ATOM 662 C CA . ILE A 1 82 ? -13.828 -21.203 -13.219 1 98.06 82 ILE A CA 1
ATOM 663 C C . ILE A 1 82 ? -15.32 -21.5 -13.273 1 98.06 82 ILE A C 1
ATOM 665 O O . ILE A 1 82 ? -16.031 -21.344 -12.273 1 98.06 82 ILE A O 1
ATOM 669 N N . ASP A 1 83 ? -15.812 -21.938 -14.43 1 96.69 83 ASP A N 1
ATOM 670 C CA . ASP A 1 83 ? -17.203 -22.359 -14.625 1 96.69 83 ASP A CA 1
ATOM 671 C C . ASP A 1 83 ? -18.172 -21.266 -14.18 1 96.69 83 ASP A C 1
ATOM 673 O O . ASP A 1 83 ? -19.109 -21.547 -13.422 1 96.69 83 ASP A O 1
ATOM 677 N N . GLY A 1 84 ? -17.875 -20.094 -14.453 1 97.62 84 GLY A N 1
ATOM 678 C CA . GLY A 1 84 ? -18.812 -18.984 -14.273 1 97.62 84 GLY A CA 1
ATOM 679 C C . GLY A 1 84 ? -18.734 -18.359 -12.898 1 97.62 84 GLY A C 1
ATOM 680 O O . GLY A 1 84 ? -19.547 -17.5 -12.555 1 97.62 84 GLY A O 1
ATOM 681 N N . LYS A 1 85 ? -17.734 -18.781 -12.125 1 98.5 85 LYS A N 1
ATOM 682 C CA . LYS A 1 85 ? -17.609 -18.234 -10.773 1 98.5 85 LYS A CA 1
ATOM 683 C C . LYS A 1 85 ? -16.172 -17.812 -10.492 1 98.5 85 LYS A C 1
ATOM 685 O O . LYS A 1 85 ? -15.234 -18.234 -11.188 1 98.5 85 LYS A O 1
ATOM 690 N N . TRP A 1 86 ? -16.062 -16.953 -9.508 1 98.88 86 TRP A N 1
ATOM 691 C CA . TRP A 1 86 ? -14.742 -16.5 -9.07 1 98.88 86 TRP A CA 1
ATOM 692 C C . TRP A 1 86 ? -14.25 -17.328 -7.891 1 98.88 86 TRP A C 1
ATOM 694 O O . TRP A 1 86 ? -15.023 -17.641 -6.98 1 98.88 86 TRP A O 1
ATOM 704 N N . PHE A 1 87 ? -12.961 -17.672 -7.906 1 98.94 87 PHE A N 1
ATOM 705 C CA . PHE A 1 87 ? -12.305 -18.375 -6.809 1 98.94 87 PHE A CA 1
ATOM 706 C C . PHE A 1 87 ? -10.992 -17.703 -6.445 1 98.94 87 PHE A C 1
ATOM 708 O O . PHE A 1 87 ? -10.273 -17.219 -7.32 1 98.94 87 PHE A O 1
ATOM 715 N N . ILE A 1 88 ? -10.727 -17.688 -5.172 1 98.94 88 ILE A N 1
ATOM 716 C CA . ILE A 1 88 ? -9.422 -17.25 -4.699 1 98.94 88 ILE A CA 1
ATOM 717 C C . ILE A 1 88 ? -8.758 -18.375 -3.906 1 98.94 88 ILE A C 1
ATOM 719 O O . ILE A 1 88 ? -9.375 -18.969 -3.027 1 98.94 88 ILE A O 1
ATOM 723 N N . TYR A 1 89 ? -7.578 -18.672 -4.262 1 98.94 89 TYR A N 1
ATOM 724 C CA . TYR A 1 89 ? -6.703 -19.547 -3.488 1 98.94 89 TYR A CA 1
ATOM 725 C C . TYR A 1 89 ? -5.684 -18.734 -2.701 1 98.94 89 TYR A C 1
ATOM 727 O O . TYR A 1 89 ? -5.109 -17.766 -3.221 1 98.94 89 TYR A O 1
ATOM 735 N N . PHE A 1 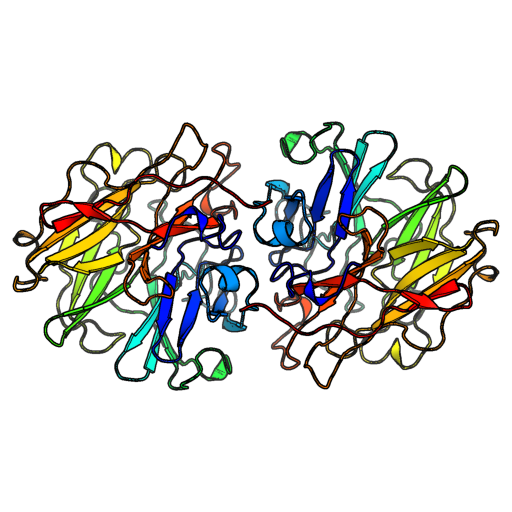90 ? -5.496 -19.062 -1.428 1 98.94 90 PHE A N 1
ATOM 736 C CA . PHE A 1 90 ? -4.539 -18.344 -0.603 1 98.94 90 PHE A CA 1
ATOM 737 C C . PHE A 1 90 ? -4.027 -19.219 0.532 1 98.94 90 PHE A C 1
ATOM 739 O O . PHE A 1 90 ? -4.609 -20.266 0.829 1 98.94 90 PHE A O 1
ATOM 746 N N . ALA A 1 91 ? -2.918 -18.844 1.072 1 98.88 91 ALA A N 1
ATOM 747 C CA . ALA A 1 91 ? -2.355 -19.531 2.236 1 98.88 91 ALA A CA 1
ATOM 748 C C . ALA A 1 91 ? -2.646 -18.75 3.52 1 98.88 91 ALA A C 1
ATOM 750 O O . ALA A 1 91 ? -2.695 -17.516 3.512 1 98.88 91 ALA A O 1
ATOM 751 N N . ALA A 1 92 ? -2.812 -19.422 4.57 1 98.81 92 ALA A N 1
ATOM 752 C CA . ALA A 1 92 ? -3.033 -18.828 5.887 1 98.81 92 ALA A CA 1
ATOM 753 C C . ALA A 1 92 ? -2.514 -19.734 6.992 1 98.81 92 ALA A C 1
ATOM 755 O O . ALA A 1 92 ? -2.324 -20.938 6.777 1 98.81 92 ALA A O 1
ATOM 756 N N . SER A 1 93 ? -2.277 -19.188 8.07 1 98.5 93 SER A N 1
ATOM 757 C CA . SER A 1 93 ? -1.778 -19.906 9.234 1 98.5 93 SER A CA 1
ATOM 758 C C . SER A 1 93 ? -2.584 -19.562 10.484 1 98.5 93 SER A C 1
ATOM 760 O O . SER A 1 93 ? -3.279 -18.547 10.523 1 98.5 93 SER A O 1
ATOM 762 N N . HIS A 1 94 ? -2.547 -20.5 11.516 1 97.75 94 HIS A N 1
ATOM 763 C CA . HIS A 1 94 ? -3.201 -20.25 12.797 1 97.75 94 HIS A CA 1
ATOM 764 C C . HIS A 1 94 ? -2.301 -19.453 13.734 1 97.75 94 HIS A C 1
ATOM 766 O O . HIS A 1 94 ? -2.752 -18.969 14.781 1 97.75 94 HIS A O 1
ATOM 772 N N . THR A 1 95 ? -1.056 -19.297 13.352 1 97.5 95 THR A N 1
ATOM 773 C CA . THR A 1 95 ? -0.068 -18.672 14.211 1 97.5 95 THR A CA 1
ATOM 774 C C . THR A 1 95 ? 1.024 -18 13.383 1 97.5 95 THR A C 1
ATOM 776 O O . THR A 1 95 ? 1.208 -18.312 12.211 1 97.5 95 THR A O 1
ATOM 779 N N . LYS A 1 96 ? 1.711 -17.062 13.938 1 95.06 96 LYS A N 1
ATOM 780 C CA . LYS A 1 96 ? 2.895 -16.453 13.328 1 95.06 96 LYS A CA 1
ATOM 781 C C . LYS A 1 96 ? 4.156 -17.234 13.695 1 95.06 96 LYS A C 1
ATOM 783 O O . LYS A 1 96 ? 5.211 -17.047 13.086 1 95.06 96 LYS A O 1
ATOM 788 N N . GLU A 1 97 ? 4.055 -18.078 14.648 1 95.31 97 GLU A N 1
ATOM 789 C CA . GLU A 1 97 ? 5.211 -18.797 15.172 1 95.31 97 GLU A CA 1
ATOM 790 C C . GLU A 1 97 ? 5.668 -19.891 14.211 1 95.31 97 GLU A C 1
ATOM 792 O O . GLU A 1 97 ? 4.844 -20.516 13.531 1 95.31 97 GLU A O 1
ATOM 797 N N . PHE A 1 98 ? 6.922 -20.141 14.258 1 94.75 98 PHE A N 1
ATOM 798 C CA . PHE A 1 98 ? 7.484 -21.266 13.508 1 94.75 98 PHE A CA 1
ATOM 799 C C . PHE A 1 98 ? 7.223 -22.578 14.227 1 94.75 98 PHE A C 1
ATOM 801 O O . PHE A 1 98 ? 7.102 -22.609 15.453 1 94.75 98 PHE A O 1
ATOM 808 N N . ASP A 1 99 ? 7.145 -23.641 13.445 1 94.62 99 ASP A N 1
ATOM 809 C CA . ASP A 1 99 ? 7.039 -24.969 14.062 1 94.62 99 ASP A CA 1
ATOM 810 C C . ASP A 1 99 ? 8.398 -25.453 14.555 1 94.62 99 ASP A C 1
ATOM 812 O O . ASP A 1 99 ? 9.375 -24.703 14.547 1 94.62 99 ASP A O 1
ATOM 816 N N . HIS A 1 100 ? 8.43 -26.703 15.062 1 91.75 100 HIS A N 1
ATOM 817 C CA . HIS A 1 100 ? 9.633 -27.25 15.664 1 91.75 100 HIS A CA 1
ATOM 818 C C . HIS A 1 100 ? 10.758 -27.375 14.648 1 91.75 100 HIS A C 1
ATOM 820 O O . HIS A 1 100 ? 11.93 -27.469 15.016 1 91.75 100 HIS A O 1
ATOM 826 N N . ASN A 1 101 ? 10.438 -27.312 13.336 1 87.88 101 ASN A N 1
ATOM 827 C CA . ASN A 1 101 ? 11.438 -27.391 12.281 1 87.88 101 ASN A CA 1
ATOM 828 C C . ASN A 1 101 ? 11.797 -26 11.758 1 87.88 101 ASN A C 1
ATOM 830 O O . ASN A 1 101 ? 12.523 -25.875 10.766 1 87.88 101 ASN A O 1
ATOM 834 N N . GLY A 1 102 ? 11.273 -24.953 12.414 1 90.12 102 GLY A N 1
ATOM 835 C CA . GLY A 1 102 ? 11.57 -23.594 11.992 1 90.12 102 GLY A CA 1
ATOM 836 C C . GLY A 1 102 ? 10.805 -23.172 10.758 1 90.12 102 GLY A C 1
ATOM 837 O O . GLY A 1 102 ? 11.258 -22.312 9.992 1 90.12 102 GLY A O 1
ATOM 838 N N . MET A 1 103 ? 9.672 -23.812 10.57 1 93.44 103 MET A N 1
ATOM 839 C CA . MET A 1 103 ? 8.891 -23.531 9.375 1 93.44 103 MET A CA 1
ATOM 840 C C . MET A 1 103 ? 7.578 -22.828 9.734 1 93.44 103 MET A C 1
ATOM 842 O O . MET A 1 103 ? 6.992 -23.094 10.781 1 93.44 103 MET A O 1
ATOM 846 N N . PHE A 1 104 ? 7.188 -21.953 8.875 1 95.5 104 PHE A N 1
ATOM 847 C CA . PHE A 1 104 ? 5.828 -21.438 8.969 1 95.5 104 PHE A CA 1
ATOM 848 C C . PHE A 1 104 ? 4.809 -22.578 8.914 1 95.5 104 PHE A C 1
ATOM 850 O O . PHE A 1 104 ? 5.129 -23.688 8.477 1 95.5 104 PHE A O 1
ATOM 857 N N . GLN A 1 105 ? 3.627 -22.312 9.328 1 97.44 105 GLN A N 1
ATOM 858 C CA . GLN A 1 105 ? 2.654 -23.391 9.484 1 97.44 105 GLN A CA 1
ATOM 859 C C . GLN A 1 105 ? 1.438 -23.156 8.594 1 97.44 105 GLN A C 1
ATOM 861 O O . GLN A 1 105 ? 0.308 -23.453 8.984 1 97.44 105 GLN A O 1
ATOM 866 N N . HIS A 1 106 ? 1.592 -22.703 7.477 1 98.5 106 HIS A N 1
ATOM 867 C CA . HIS A 1 106 ? 0.551 -22.359 6.516 1 98.5 106 HIS A CA 1
ATOM 868 C C . HIS A 1 106 ? -0.077 -23.609 5.918 1 98.5 106 HIS A C 1
ATOM 870 O O . HIS A 1 106 ? 0.585 -24.641 5.793 1 98.5 106 HIS A O 1
ATOM 876 N N . ARG A 1 107 ? -1.354 -23.469 5.613 1 98.62 107 ARG A N 1
ATOM 877 C CA . ARG A 1 107 ? -2.086 -24.344 4.703 1 98.62 107 ARG A CA 1
ATOM 878 C C . ARG A 1 107 ? -2.768 -23.547 3.598 1 98.62 107 ARG A C 1
ATOM 880 O O . ARG A 1 107 ? -2.787 -22.312 3.637 1 98.62 107 ARG A O 1
ATOM 887 N N . MET A 1 108 ? -3.314 -24.297 2.627 1 98.81 108 MET A N 1
ATOM 888 C CA . MET A 1 108 ? -3.996 -23.656 1.506 1 98.81 108 MET A CA 1
ATOM 889 C C . MET A 1 108 ? -5.504 -23.641 1.731 1 98.81 108 MET A C 1
ATOM 891 O O . MET A 1 108 ? -6.082 -24.609 2.217 1 98.81 108 MET A O 1
ATOM 895 N N . TYR A 1 109 ? -6.086 -22.5 1.289 1 98.94 109 TYR A N 1
ATOM 896 C CA . TYR A 1 109 ? -7.52 -22.281 1.443 1 98.94 109 TYR A CA 1
ATOM 897 C C . TYR A 1 109 ? -8.133 -21.734 0.158 1 98.94 109 TYR A C 1
ATOM 899 O O . TYR A 1 109 ? -7.414 -21.219 -0.708 1 98.94 109 TYR A O 1
ATOM 907 N N . CYS A 1 110 ? -9.508 -21.875 0.084 1 98.88 110 CYS A N 1
ATOM 908 C CA . CYS A 1 110 ? -10.242 -21.422 -1.088 1 98.88 110 CYS A CA 1
ATOM 909 C C . CYS A 1 110 ? -11.523 -20.688 -0.68 1 98.88 110 CYS A C 1
ATOM 911 O O . CYS A 1 110 ? -12.227 -21.141 0.229 1 98.88 110 CYS A O 1
ATOM 913 N N . ILE A 1 111 ? -11.773 -19.531 -1.334 1 98.94 111 ILE A N 1
ATOM 914 C CA . ILE A 1 111 ? -13.062 -18.844 -1.213 1 98.94 111 ILE A CA 1
ATOM 915 C C . ILE A 1 111 ? -13.68 -18.656 -2.598 1 98.94 111 ILE A C 1
ATOM 917 O O . ILE A 1 111 ? -12.969 -18.672 -3.605 1 98.94 111 ILE A O 1
ATOM 921 N N . GLU A 1 112 ? -15.023 -18.547 -2.605 1 98.88 112 GLU A N 1
ATOM 922 C CA . GLU A 1 112 ? -15.789 -18.516 -3.844 1 98.88 112 GLU A CA 1
ATOM 923 C C . GLU A 1 112 ? -16.734 -17.312 -3.873 1 98.88 112 GLU A C 1
ATOM 925 O O . GLU A 1 112 ? -17.266 -16.906 -2.836 1 98.88 112 GLU A O 1
ATOM 930 N N . CYS A 1 113 ? -16.922 -16.75 -5.027 1 98.88 113 CYS A N 1
ATOM 931 C CA . CYS A 1 113 ? -17.875 -15.68 -5.277 1 98.88 113 CYS A CA 1
ATOM 932 C C . CYS A 1 113 ? -18.688 -15.953 -6.531 1 98.88 113 CYS A C 1
ATOM 934 O O . CYS A 1 113 ? -18.141 -16.109 -7.617 1 98.88 113 CYS A O 1
ATOM 936 N N . ASP A 1 114 ? -20.031 -15.977 -6.418 1 97.94 114 ASP A N 1
ATOM 937 C CA . ASP A 1 114 ? -20.906 -16.25 -7.551 1 97.94 114 ASP A CA 1
ATOM 938 C C . ASP A 1 114 ? -21.422 -14.961 -8.18 1 97.94 114 ASP A C 1
ATOM 940 O O . ASP A 1 114 ? -22.094 -14.984 -9.203 1 97.94 114 ASP A O 1
ATOM 944 N N . ASN A 1 115 ? -21.078 -13.844 -7.609 1 98.12 115 ASN A N 1
ATOM 945 C CA . ASN A 1 115 ? -21.406 -12.57 -8.227 1 98.12 115 ASN A CA 1
ATOM 946 C C . ASN A 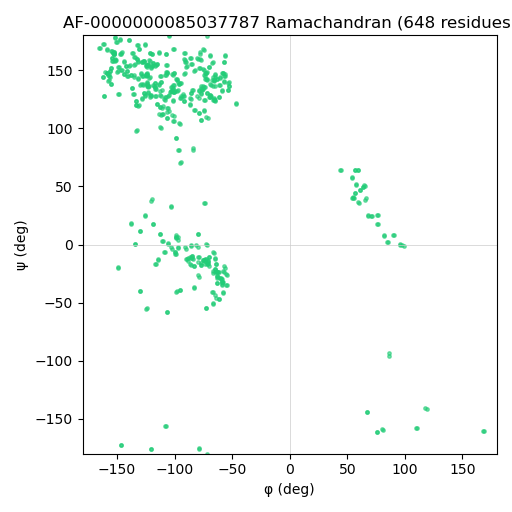1 115 ? -20.5 -12.266 -9.422 1 98.12 115 ASN A C 1
ATOM 948 O O . ASN A 1 115 ? -19.281 -12.477 -9.352 1 98.12 115 ASN A O 1
ATOM 952 N N . PRO A 1 116 ? -21.125 -11.781 -10.508 1 97.25 116 PRO A N 1
ATOM 953 C CA . PRO A 1 116 ? -20.281 -11.453 -11.656 1 97.25 116 PRO A CA 1
ATOM 954 C C . PRO A 1 116 ? -19.219 -10.406 -11.328 1 97.25 116 PRO A C 1
ATOM 956 O O . PRO A 1 116 ? -18.141 -10.391 -11.945 1 97.25 116 PRO A O 1
ATOM 959 N N . ASP A 1 117 ? -19.531 -9.523 -10.453 1 97.81 117 ASP A N 1
ATOM 960 C CA . ASP A 1 117 ? -18.562 -8.547 -9.953 1 97.81 117 ASP A CA 1
ATOM 961 C C . ASP A 1 117 ? -17.938 -9.016 -8.648 1 97.81 117 ASP A C 1
ATOM 963 O O . ASP A 1 117 ? -18.531 -8.867 -7.578 1 97.81 117 ASP A O 1
ATOM 967 N N . PRO A 1 118 ? -16.688 -9.477 -8.742 1 98.56 118 PRO A N 1
ATOM 968 C CA . PRO A 1 118 ? -16.062 -10.023 -7.531 1 98.56 118 PRO A CA 1
ATOM 969 C C . PRO A 1 118 ? -15.703 -8.945 -6.516 1 98.56 118 PRO A C 1
ATOM 971 O O . PRO A 1 118 ? -15.25 -9.258 -5.41 1 98.56 118 PRO A O 1
ATOM 974 N N . MET A 1 119 ? -15.977 -7.703 -6.828 1 97.69 119 MET A N 1
ATOM 975 C CA . MET A 1 119 ? -15.578 -6.598 -5.961 1 97.69 119 MET A CA 1
ATOM 976 C C . MET A 1 119 ? -16.797 -5.965 -5.289 1 97.69 119 MET A C 1
ATOM 978 O O . MET A 1 119 ? -16.656 -4.996 -4.543 1 97.69 119 MET A O 1
ATOM 982 N N . ARG A 1 120 ? -17.953 -6.484 -5.496 1 96.44 120 ARG A N 1
ATOM 983 C CA . ARG A 1 120 ? -19.188 -5.816 -5.078 1 96.44 120 ARG A CA 1
ATOM 984 C C . ARG A 1 120 ? -19.281 -5.754 -3.557 1 96.44 120 ARG A C 1
ATOM 986 O O . ARG A 1 120 ? -19.562 -4.699 -2.992 1 96.44 120 ARG A O 1
ATOM 993 N N . ASP A 1 121 ? -19.094 -6.93 -2.906 1 94.88 121 ASP A N 1
ATOM 994 C CA . ASP A 1 121 ? -19.312 -7.008 -1.467 1 94.88 121 ASP A CA 1
ATOM 995 C C . ASP A 1 121 ? -18.547 -8.172 -0.85 1 94.88 121 ASP A C 1
ATOM 997 O O . ASP A 1 121 ? -18.469 -9.25 -1.446 1 94.88 121 ASP A O 1
ATOM 1001 N N . GLU A 1 122 ? -18.031 -7.938 0.317 1 95.75 122 GLU A N 1
ATOM 1002 C CA . GLU A 1 122 ? -17.359 -9.016 1.033 1 95.75 122 GLU A CA 1
ATOM 1003 C C . GLU A 1 122 ? -18.297 -10.195 1.272 1 95.75 122 GLU A C 1
ATOM 1005 O O . GLU A 1 122 ? -17.875 -11.352 1.265 1 95.75 122 GLU A O 1
ATOM 1010 N N . ALA A 1 123 ? -19.562 -9.867 1.437 1 96.12 123 ALA A N 1
ATOM 1011 C CA . ALA A 1 123 ? -20.562 -10.875 1.763 1 96.12 123 ALA A CA 1
ATOM 1012 C C . ALA A 1 123 ? -20.812 -11.805 0.578 1 96.12 123 ALA A C 1
ATOM 1014 O O . ALA A 1 123 ? -21.422 -12.867 0.731 1 96.12 123 ALA A O 1
ATOM 1015 N N . ASP A 1 124 ? -20.297 -11.453 -0.589 1 98.19 124 ASP A N 1
ATOM 1016 C CA . ASP A 1 124 ? -20.484 -12.281 -1.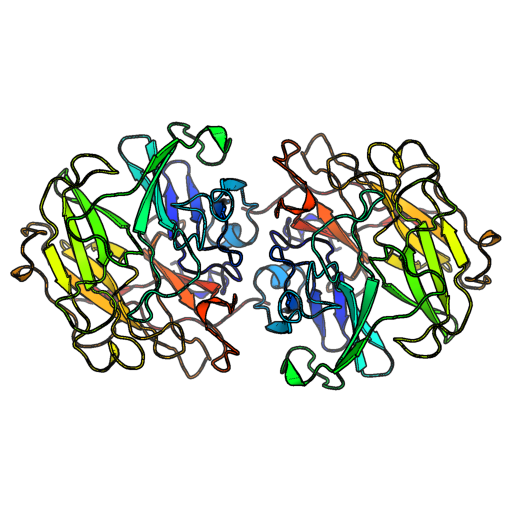775 1 98.19 124 ASP A CA 1
ATOM 1017 C C . ASP A 1 124 ? -19.531 -13.469 -1.778 1 98.19 124 ASP A C 1
ATOM 1019 O O . ASP A 1 124 ? -19.688 -14.398 -2.576 1 98.19 124 ASP A O 1
ATOM 1023 N N . TRP A 1 125 ? -18.547 -13.484 -0.882 1 98.69 125 TRP A N 1
ATOM 1024 C CA . TRP A 1 125 ? -17.531 -14.523 -0.864 1 98.69 125 TRP A CA 1
ATOM 1025 C C . TRP A 1 125 ? -17.828 -15.555 0.219 1 98.69 125 TRP A C 1
ATOM 1027 O O . TRP A 1 125 ? -18.109 -15.203 1.365 1 98.69 125 TRP A O 1
ATOM 1037 N N . THR A 1 126 ? -17.766 -16.812 -0.177 1 98.69 126 THR A N 1
ATOM 1038 C CA . THR A 1 126 ? -18.016 -17.938 0.71 1 98.69 126 THR A CA 1
ATOM 1039 C C . THR A 1 126 ? -16.75 -18.766 0.922 1 98.69 126 THR A C 1
ATOM 1041 O O . THR A 1 126 ? -16.031 -19.062 -0.034 1 98.69 126 THR A O 1
ATOM 1044 N N . GLU A 1 127 ? -16.484 -19.172 2.137 1 98.62 127 GLU A N 1
ATOM 1045 C CA . GLU A 1 127 ? -15.32 -19.984 2.477 1 98.62 127 GLU A CA 1
ATOM 1046 C C . GLU A 1 127 ? -15.594 -21.469 2.232 1 98.62 127 GLU A C 1
ATOM 1048 O O . GLU A 1 127 ? -16.625 -22 2.656 1 98.62 127 GLU A O 1
ATOM 1053 N N . HIS A 1 128 ? -14.641 -22.141 1.571 1 98.56 128 HIS A N 1
ATOM 1054 C CA . HIS A 1 128 ? -14.727 -23.578 1.402 1 98.56 128 HIS A CA 1
ATOM 1055 C C . HIS A 1 128 ? -13.781 -24.312 2.357 1 98.56 128 HIS A C 1
ATOM 1057 O O . HIS A 1 128 ? -13.766 -25.547 2.402 1 98.56 128 HIS A O 1
ATOM 1063 N N . GLY A 1 129 ? -13.031 -23.5 3.113 1 97.69 129 GLY A N 1
ATOM 1064 C CA . GLY A 1 129 ? -12.086 -24.078 4.059 1 97.69 129 GLY A CA 1
ATOM 1065 C C . GLY A 1 129 ? -10.789 -24.531 3.412 1 97.69 129 GLY A C 1
ATOM 1066 O O . GLY A 1 129 ? -10.398 -24.016 2.371 1 97.69 129 GLY A O 1
ATOM 1067 N N . GLN A 1 130 ? -10.094 -25.422 4.086 1 98.56 130 GLN A N 1
ATOM 1068 C CA . GLN A 1 130 ? -8.781 -25.891 3.668 1 98.56 130 GLN A CA 1
ATOM 1069 C C . GLN A 1 130 ? -8.891 -26.844 2.473 1 98.56 130 GLN A C 1
ATOM 1071 O O . GLN A 1 130 ? -9.773 -27.703 2.432 1 98.56 130 GLN A O 1
ATOM 1076 N N . ILE A 1 131 ? -8.039 -26.641 1.526 1 98.62 131 ILE A N 1
ATOM 1077 C CA . ILE A 1 131 ? -7.832 -27.656 0.514 1 98.62 131 ILE A CA 1
ATOM 1078 C C . ILE A 1 131 ? -6.969 -28.781 1.087 1 98.62 131 ILE A C 1
ATOM 1080 O O . ILE A 1 131 ? -5.75 -28.641 1.204 1 98.62 131 ILE A O 1
ATOM 1084 N N . GLU A 1 132 ? -7.57 -29.859 1.34 1 98.06 132 GLU A N 1
ATOM 1085 C CA . GLU A 1 132 ? -6.902 -30.938 2.055 1 98.06 132 GLU A CA 1
ATOM 1086 C C . GLU A 1 132 ? -5.98 -31.734 1.129 1 98.06 132 GLU A C 1
ATOM 1088 O O . GLU A 1 132 ? -6.348 -32.031 -0.006 1 98.06 132 GLU A O 1
ATOM 1093 N N . THR A 1 133 ? -4.789 -31.969 1.592 1 97.81 133 THR A N 1
ATOM 1094 C CA . THR A 1 133 ? -3.822 -32.844 0.958 1 97.81 133 THR A CA 1
ATOM 1095 C C . THR A 1 133 ? -3.432 -34 1.901 1 97.81 133 THR A C 1
ATOM 1097 O O . THR A 1 133 ? -3.727 -33.938 3.098 1 97.81 133 THR A O 1
ATOM 1100 N N . PRO A 1 134 ? -2.834 -35.031 1.396 1 97.06 134 PRO A N 1
ATOM 1101 C CA . PRO A 1 134 ? -2.449 -36.156 2.266 1 97.06 134 PRO A CA 1
ATOM 1102 C C . PRO A 1 134 ? -1.446 -35.75 3.342 1 97.06 134 PRO A C 1
ATOM 1104 O O . PRO A 1 134 ? -1.396 -36.375 4.41 1 97.06 134 PRO A O 1
ATOM 1107 N N . LEU A 1 135 ? -0.72 -34.688 3.094 1 95.94 135 LEU A N 1
ATOM 1108 C CA . LEU A 1 135 ? 0.23 -34.188 4.074 1 95.94 135 LEU A CA 1
ATOM 1109 C C . LEU A 1 135 ? -0.311 -32.906 4.738 1 95.94 135 LEU A C 1
ATOM 1111 O O . LEU A 1 135 ? -0.77 -32 4.059 1 95.94 135 LEU A O 1
ATOM 1115 N N . ASP A 1 136 ? -0.312 -32.938 6.031 1 96.25 136 ASP A N 1
ATOM 1116 C CA . ASP A 1 136 ? -0.66 -31.719 6.773 1 96.25 136 ASP A CA 1
ATOM 1117 C C . ASP A 1 136 ? 0.591 -30.938 7.164 1 96.25 136 ASP A C 1
ATOM 1119 O O . ASP A 1 136 ? 0.956 -30.875 8.336 1 96.25 136 ASP A O 1
ATOM 1123 N N . THR A 1 137 ? 1.195 -30.359 6.18 1 97.38 137 THR A N 1
ATOM 1124 C CA . THR A 1 137 ? 2.465 -29.672 6.348 1 97.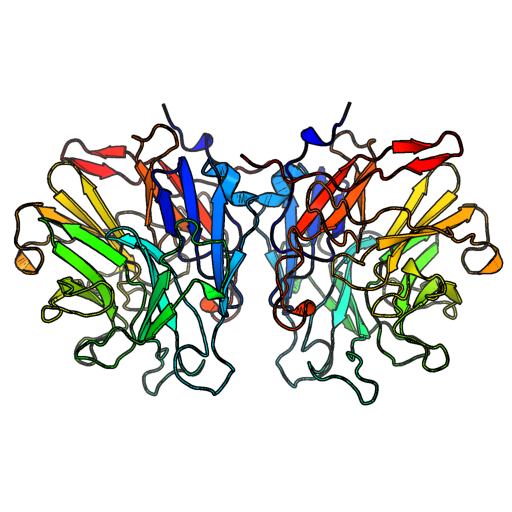38 137 THR A CA 1
ATOM 1125 C C . THR A 1 137 ? 2.424 -28.297 5.68 1 97.38 137 THR A C 1
ATOM 1127 O O . THR A 1 137 ? 1.441 -27.953 5.02 1 97.38 137 THR A O 1
ATOM 1130 N N . PHE A 1 138 ? 3.447 -27.578 5.93 1 98 138 PHE A N 1
ATOM 1131 C CA . PHE A 1 138 ? 3.588 -26.234 5.348 1 98 138 PHE A CA 1
ATOM 1132 C C . PHE A 1 138 ? 3.275 -26.266 3.855 1 98 138 PHE A C 1
ATOM 1134 O O . PHE A 1 138 ? 3.887 -27.031 3.102 1 98 138 PHE A O 1
ATOM 1141 N N . ALA A 1 139 ? 2.275 -25.484 3.4 1 98.44 139 ALA A N 1
ATOM 1142 C CA . ALA A 1 139 ? 1.842 -25.391 2.01 1 98.44 139 ALA A CA 1
ATOM 1143 C C . ALA A 1 139 ? 1.499 -23.953 1.646 1 98.44 139 ALA A C 1
ATOM 1145 O O . ALA A 1 139 ? 0.958 -23.203 2.467 1 98.44 139 ALA A O 1
ATOM 1146 N N . LEU A 1 140 ? 1.79 -23.578 0.388 1 98.44 140 LEU A N 1
ATOM 1147 C CA . LEU A 1 140 ? 1.532 -22.203 -0.046 1 98.44 140 LEU A CA 1
ATOM 1148 C C . LEU A 1 140 ? 1.506 -22.109 -1.568 1 98.44 140 LEU A C 1
ATOM 1150 O O . LEU A 1 140 ? 1.833 -23.078 -2.258 1 98.44 140 LEU A O 1
ATOM 1154 N N . ASP A 1 141 ? 1.124 -20.953 -2.086 1 98.69 141 ASP A N 1
ATOM 1155 C CA . ASP A 1 141 ? 1.3 -20.484 -3.457 1 98.69 141 ASP A CA 1
ATOM 1156 C C . ASP A 1 141 ? 0.615 -21.422 -4.449 1 98.69 141 ASP A C 1
ATOM 1158 O O . ASP A 1 141 ? 1.239 -21.891 -5.406 1 98.69 141 ASP A O 1
ATOM 1162 N N . ALA A 1 142 ? -0.657 -21.516 -4.383 1 98.81 142 ALA A N 1
ATOM 1163 C CA . ALA A 1 142 ? -1.389 -22.391 -5.297 1 98.81 142 ALA A CA 1
ATOM 1164 C C . ALA A 1 142 ? -1.825 -21.625 -6.547 1 98.81 142 ALA A C 1
ATOM 1166 O O . ALA A 1 142 ? -2.148 -20.438 -6.48 1 98.81 142 ALA A O 1
ATOM 1167 N N . THR A 1 143 ? -1.842 -22.344 -7.613 1 98.88 143 THR A N 1
ATOM 1168 C CA . THR A 1 143 ? -2.471 -21.906 -8.852 1 98.88 143 THR A CA 1
ATOM 1169 C C . THR A 1 143 ? -3.285 -23.031 -9.477 1 98.88 143 THR A C 1
ATOM 1171 O O . THR A 1 143 ? -3.199 -24.188 -9.031 1 98.88 143 THR A O 1
ATOM 1174 N N . VAL A 1 144 ? -4.16 -22.672 -10.43 1 98.88 144 VAL A N 1
ATOM 1175 C CA . VAL A 1 144 ? -4.934 -23.688 -11.148 1 98.88 144 VAL A CA 1
ATOM 1176 C C . VAL A 1 144 ? -4.914 -23.375 -12.641 1 98.88 144 VAL A C 1
ATOM 1178 O O . VAL A 1 144 ? -4.707 -22.234 -13.047 1 98.88 144 VAL A O 1
ATOM 1181 N N . PHE A 1 145 ? -5.098 -24.391 -13.398 1 98.56 145 PHE A N 1
ATOM 1182 C CA . PHE A 1 145 ? -5.266 -24.25 -14.844 1 98.56 145 PHE A CA 1
ATOM 1183 C C . PHE A 1 145 ? -6.059 -25.406 -15.422 1 98.56 145 PHE A C 1
ATOM 1185 O O . PHE A 1 145 ? -6.184 -26.453 -14.789 1 98.56 145 PHE A O 1
ATOM 1192 N N . GLU A 1 146 ? -6.617 -25.156 -16.547 1 97.69 146 GLU A N 1
ATOM 1193 C CA . GLU A 1 146 ? -7.395 -26.172 -17.234 1 97.69 146 GLU A CA 1
ATOM 1194 C C . GLU A 1 146 ? -6.602 -26.781 -18.391 1 97.69 146 GLU A C 1
ATOM 1196 O O . GLU A 1 146 ? -5.898 -26.078 -19.109 1 97.69 146 GLU A O 1
ATOM 1201 N N . ALA A 1 147 ? -6.664 -28.031 -18.484 1 97.56 147 ALA A N 1
ATOM 1202 C CA . ALA A 1 147 ? -6.098 -28.781 -19.609 1 97.56 147 ALA A CA 1
ATOM 1203 C C . ALA A 1 147 ? -6.914 -30.047 -19.891 1 97.56 147 ALA A C 1
ATOM 1205 O O . ALA A 1 147 ? -7.254 -30.781 -18.969 1 97.56 147 ALA A O 1
ATOM 1206 N N . GLN A 1 148 ? -7.277 -30.219 -21.188 1 94.75 148 GLN A N 1
ATOM 1207 C CA . GLN A 1 148 ? -8.023 -31.406 -21.609 1 94.75 148 GLN A CA 1
ATOM 1208 C C . GLN A 1 148 ? -9.312 -31.562 -20.797 1 94.75 148 GLN A C 1
ATOM 1210 O O . GLN A 1 148 ? -9.602 -32.656 -20.297 1 94.75 148 GLN A O 1
ATOM 1215 N N . ASN A 1 149 ? -9.961 -30.531 -20.531 1 95.62 149 ASN A N 1
ATOM 1216 C CA . ASN A 1 149 ? -11.258 -30.453 -19.875 1 95.62 149 ASN A CA 1
ATOM 1217 C C . ASN A 1 149 ? -11.164 -30.891 -18.406 1 95.62 149 ASN A C 1
ATOM 1219 O O . ASN A 1 149 ? -12.133 -31.406 -17.859 1 95.62 149 ASN A O 1
ATOM 1223 N N . LYS A 1 150 ? -9.969 -30.734 -17.875 1 98.06 150 LYS A N 1
ATOM 1224 C CA . LYS A 1 150 ? -9.742 -31.016 -16.453 1 98.06 150 LYS A CA 1
ATOM 1225 C C . LYS A 1 150 ? -9.141 -29.797 -15.742 1 98.06 150 LYS A C 1
ATOM 1227 O O . LYS A 1 150 ? -8.391 -29.031 -16.344 1 98.06 150 LYS A O 1
ATOM 1232 N N . LEU A 1 151 ? -9.539 -29.688 -14.469 1 98.69 151 LEU A N 1
ATOM 1233 C CA . LEU A 1 151 ? -8.938 -28.656 -13.625 1 98.69 151 LEU A CA 1
ATOM 1234 C C . LEU A 1 151 ? -7.762 -29.219 -12.836 1 98.69 151 LEU A C 1
ATOM 1236 O O . LEU A 1 151 ? -7.891 -30.25 -12.172 1 98.69 151 LEU A O 1
ATOM 1240 N N . TYR A 1 152 ? -6.648 -28.578 -12.961 1 98.94 152 TYR A N 1
ATOM 1241 C CA . TYR A 1 152 ? -5.453 -28.984 -12.234 1 98.94 152 TYR A CA 1
ATOM 1242 C C . TYR A 1 152 ? -5.07 -27.953 -11.188 1 98.94 152 TYR A C 1
ATOM 1244 O O . TYR A 1 152 ? -5.188 -26.75 -11.43 1 98.94 152 TYR A O 1
ATOM 1252 N N . TYR A 1 153 ? -4.664 -28.469 -10.062 1 98.88 153 TYR A N 1
ATOM 1253 C CA . TYR A 1 153 ? -4.164 -27.703 -8.922 1 98.88 153 TYR A CA 1
ATOM 1254 C C . TYR A 1 153 ? -2.662 -27.906 -8.75 1 98.88 153 TYR A C 1
ATOM 1256 O O . TYR A 1 153 ? -2.182 -29.047 -8.734 1 98.88 153 TYR A O 1
ATOM 1264 N N . VAL A 1 154 ? -1.881 -26.812 -8.727 1 98.94 154 VAL A N 1
ATOM 1265 C CA . VAL A 1 154 ? -0.437 -26.844 -8.523 1 98.94 154 VAL A CA 1
ATOM 1266 C C . VAL A 1 154 ? -0.063 -25.969 -7.324 1 98.94 154 VAL A C 1
ATOM 1268 O O . VAL A 1 154 ? -0.517 -24.828 -7.219 1 98.94 154 VAL A O 1
ATOM 1271 N N . TRP A 1 155 ? 0.747 -26.5 -6.391 1 98.88 155 TRP A N 1
ATOM 1272 C CA . TRP A 1 155 ? 1.073 -25.75 -5.18 1 98.88 155 TRP A CA 1
ATOM 1273 C C . TRP A 1 155 ? 2.426 -26.172 -4.621 1 98.88 155 TRP A C 1
ATOM 1275 O O . TRP A 1 155 ? 3.004 -27.172 -5.074 1 98.88 155 TRP A O 1
ATOM 1285 N N . ALA A 1 156 ? 2.971 -25.422 -3.742 1 98.88 156 ALA A N 1
ATOM 1286 C CA . ALA A 1 156 ? 4.199 -25.734 -3.016 1 98.88 156 ALA A CA 1
ATOM 1287 C C . ALA A 1 156 ? 3.889 -26.359 -1.658 1 98.88 156 ALA A C 1
ATOM 1289 O O . ALA A 1 156 ? 2.992 -25.891 -0.946 1 98.88 156 ALA A O 1
ATOM 1290 N N . GLN A 1 157 ? 4.645 -27.375 -1.297 1 98.62 157 GLN A N 1
ATOM 1291 C CA . GLN A 1 157 ? 4.379 -28.031 -0.024 1 98.62 157 GLN A CA 1
ATOM 1292 C C . GLN A 1 157 ? 5.629 -28.75 0.492 1 98.62 157 GLN A C 1
ATOM 1294 O O . GLN A 1 157 ? 6.383 -29.328 -0.288 1 98.62 157 GLN A O 1
ATOM 1299 N N . LYS A 1 158 ? 5.73 -28.719 1.758 1 98.31 158 LYS A N 1
ATOM 1300 C CA . LYS A 1 158 ? 6.789 -29.453 2.436 1 98.31 158 LYS A CA 1
ATOM 1301 C C . LYS A 1 158 ? 6.465 -30.953 2.506 1 98.31 158 LYS A C 1
ATOM 1303 O O . LYS A 1 158 ? 5.336 -31.328 2.824 1 98.31 158 LYS A O 1
ATOM 1308 N N . ASP A 1 159 ? 7.344 -31.797 2.129 1 97.75 159 ASP A N 1
ATOM 1309 C CA . ASP A 1 159 ? 7.367 -33.219 2.439 1 97.75 159 ASP A CA 1
ATOM 1310 C C . ASP A 1 159 ? 8.422 -33.531 3.492 1 97.75 159 ASP A C 1
ATOM 1312 O O . ASP A 1 159 ? 9.625 -33.375 3.248 1 97.75 159 ASP A O 1
ATOM 1316 N N . PRO A 1 160 ? 7.965 -33.969 4.637 1 96.25 160 PRO A N 1
ATOM 1317 C CA . PRO A 1 160 ? 8.938 -34.219 5.703 1 96.25 160 PRO A CA 1
ATOM 1318 C C . PRO A 1 160 ? 10.016 -35.219 5.285 1 96.25 160 PRO A C 1
ATOM 1320 O O . PRO A 1 160 ? 11.109 -35.219 5.859 1 96.25 160 PRO A O 1
ATOM 1323 N N . ALA A 1 161 ? 9.766 -35.969 4.285 1 96.69 161 ALA A N 1
ATOM 1324 C CA . ALA A 1 161 ? 10.719 -37 3.838 1 96.69 161 ALA A CA 1
ATOM 1325 C C . ALA A 1 161 ? 11.742 -36.406 2.879 1 96.69 161 ALA A C 1
ATOM 1327 O O . ALA A 1 161 ? 12.734 -37.062 2.533 1 96.69 161 ALA A O 1
ATOM 1328 N N . ILE A 1 162 ? 11.539 -35.219 2.424 1 96.69 162 ILE A N 1
ATOM 1329 C CA . ILE A 1 162 ? 12.422 -34.562 1.468 1 96.69 162 ILE A CA 1
ATOM 1330 C C . ILE A 1 162 ? 13.117 -33.375 2.139 1 96.69 162 ILE A C 1
ATOM 1332 O O . ILE A 1 162 ? 12.461 -32.531 2.738 1 96.69 162 ILE A O 1
ATOM 1336 N N . LYS A 1 163 ? 14.422 -33.344 2.014 1 94.81 163 LYS A N 1
ATOM 1337 C CA . LYS A 1 163 ? 15.195 -32.25 2.582 1 94.81 163 LYS A CA 1
ATOM 1338 C C . LYS A 1 163 ? 14.727 -30.891 2.029 1 94.81 163 LYS A C 1
ATOM 1340 O O . LYS A 1 163 ? 14.398 -30.781 0.845 1 94.81 163 LYS A O 1
ATOM 1345 N N . GLY A 1 164 ? 14.688 -29.859 2.986 1 95.12 164 GLY A N 1
ATOM 1346 C CA . GLY A 1 164 ? 14.391 -28.531 2.514 1 95.12 164 GLY A CA 1
ATOM 1347 C C . GLY A 1 164 ? 13.031 -28.031 2.957 1 95.12 164 GLY A C 1
ATOM 1348 O O . GLY A 1 164 ? 12.516 -28.438 4 1 95.12 164 GLY A O 1
ATOM 1349 N N . ASN A 1 165 ? 12.508 -27.047 2.209 1 96.06 165 ASN A N 1
ATOM 1350 C CA . ASN A 1 165 ? 11.328 -26.312 2.654 1 96.06 165 ASN A CA 1
ATOM 1351 C C . ASN A 1 165 ? 10.094 -26.719 1.853 1 96.06 165 ASN A C 1
ATOM 1353 O O . ASN A 1 165 ? 9.102 -27.172 2.42 1 96.06 165 ASN A O 1
ATOM 1357 N N . SER A 1 166 ? 10.141 -26.562 0.521 1 98.06 166 SER A N 1
ATOM 1358 C CA . SER A 1 166 ? 8.938 -26.875 -0.241 1 98.06 166 SER A CA 1
ATOM 1359 C C . SER A 1 166 ? 9.281 -27.391 -1.635 1 98.06 166 SER A C 1
ATOM 1361 O O . SER A 1 166 ? 10.352 -27.094 -2.162 1 98.06 166 SER A O 1
ATOM 1363 N N . ASN A 1 167 ? 8.391 -28.172 -2.135 1 98.75 167 ASN A N 1
ATOM 1364 C CA . ASN A 1 167 ? 8.352 -28.75 -3.473 1 98.75 167 ASN A CA 1
ATOM 1365 C C . ASN A 1 167 ? 7.078 -28.359 -4.215 1 98.75 167 ASN A C 1
ATOM 1367 O O . ASN A 1 167 ? 6.121 -27.875 -3.605 1 98.75 167 ASN A O 1
ATOM 1371 N N . ILE A 1 168 ? 7.113 -28.578 -5.547 1 98.94 168 ILE A N 1
ATOM 1372 C CA . ILE A 1 168 ? 5.91 -28.281 -6.32 1 98.94 168 ILE A CA 1
ATOM 1373 C C . ILE A 1 168 ? 5.156 -29.578 -6.594 1 98.94 168 ILE A C 1
ATOM 1375 O O . ILE A 1 168 ? 5.746 -30.578 -7.043 1 98.94 168 ILE A O 1
ATOM 1379 N N . TYR A 1 169 ? 3.895 -29.562 -6.332 1 98.94 169 TYR A N 1
ATOM 1380 C CA . TYR A 1 169 ? 3.018 -30.703 -6.562 1 98.94 169 TYR A CA 1
ATOM 1381 C C . TYR A 1 169 ? 1.889 -30.344 -7.52 1 98.94 169 TYR A C 1
ATOM 1383 O O . TYR A 1 169 ? 1.551 -29.172 -7.676 1 98.94 169 TYR A O 1
ATOM 1391 N N . ILE A 1 170 ? 1.323 -31.406 -8.141 1 98.94 170 ILE A N 1
ATOM 1392 C CA . ILE A 1 170 ? 0.168 -31.234 -9.016 1 98.94 170 ILE A CA 1
ATOM 1393 C C . ILE A 1 170 ? -0.862 -32.312 -8.719 1 98.94 170 ILE A C 1
ATOM 1395 O O . ILE A 1 170 ? -0.502 -33.438 -8.344 1 98.94 170 ILE A O 1
ATOM 1399 N N . ALA A 1 171 ? -2.135 -31.969 -8.836 1 98.88 171 ALA A N 1
ATOM 1400 C CA . ALA A 1 171 ? -3.25 -32.906 -8.75 1 98.88 171 ALA A CA 1
ATOM 1401 C C . ALA A 1 171 ? -4.43 -32.438 -9.594 1 98.88 171 ALA A C 1
ATOM 1403 O O . ALA A 1 171 ? -4.602 -31.234 -9.812 1 98.88 171 ALA A O 1
ATOM 1404 N N . GLU A 1 172 ? -5.172 -33.438 -10.109 1 98.81 172 GLU A N 1
ATOM 1405 C CA . GLU A 1 172 ? -6.477 -33.094 -10.68 1 98.81 172 GLU A CA 1
ATOM 1406 C C . GLU A 1 172 ? -7.484 -32.75 -9.586 1 98.81 172 GLU A C 1
ATOM 1408 O O . GLU A 1 172 ? -7.445 -33.312 -8.492 1 98.81 172 GLU A O 1
ATOM 1413 N N . MET A 1 173 ? -8.352 -31.859 -9.945 1 98.88 173 MET A N 1
ATOM 1414 C CA . MET A 1 173 ? -9.352 -31.453 -8.961 1 98.88 173 MET A CA 1
ATOM 1415 C C . MET A 1 173 ? -10.727 -32 -9.328 1 98.88 173 MET A C 1
ATOM 1417 O O . MET A 1 173 ? -11.086 -32.062 -10.508 1 98.88 173 MET A O 1
ATOM 1421 N N . ALA A 1 174 ? -11.547 -32.344 -8.305 1 98.75 174 ALA A N 1
ATOM 1422 C CA . ALA A 1 174 ? -12.938 -32.75 -8.492 1 98.75 174 ALA A CA 1
ATOM 1423 C C . ALA A 1 174 ? -13.852 -31.531 -8.594 1 98.75 174 ALA A C 1
ATOM 1425 O O . ALA A 1 174 ? -14.883 -31.578 -9.281 1 98.75 174 ALA A O 1
ATOM 1426 N N . ASN A 1 175 ? -13.609 -30.609 -7.914 1 98.5 175 ASN A N 1
ATOM 1427 C CA . ASN A 1 175 ? -14.125 -29.234 -7.91 1 98.5 175 ASN A CA 1
ATOM 1428 C C . ASN A 1 175 ? -13.062 -28.234 -7.469 1 98.5 175 ASN A C 1
ATOM 1430 O O . ASN A 1 175 ? -11.953 -28.625 -7.105 1 98.5 175 ASN A O 1
ATOM 1434 N N . PRO A 1 176 ? -13.281 -27.016 -7.473 1 98.75 176 PRO A N 1
ATOM 1435 C CA . PRO A 1 176 ? -12.203 -26.031 -7.289 1 98.75 176 PRO A CA 1
ATOM 1436 C C . PRO A 1 176 ? -11.586 -26.094 -5.895 1 98.75 176 PRO A C 1
ATOM 1438 O O . PRO A 1 176 ? -10.555 -25.469 -5.648 1 98.75 176 PRO A O 1
ATOM 1441 N N . TRP A 1 177 ? -12.156 -26.891 -4.961 1 98.69 177 TRP A N 1
ATOM 1442 C CA . TRP A 1 177 ? -11.562 -26.875 -3.629 1 98.69 177 TRP A CA 1
ATOM 1443 C C . TRP A 1 177 ? -11.297 -28.281 -3.129 1 98.69 177 TRP A C 1
ATOM 1445 O O . TRP A 1 177 ? -11.016 -28.484 -1.947 1 98.69 177 TRP A O 1
ATOM 1455 N N . THR A 1 178 ? -11.406 -29.266 -4.07 1 98.81 178 THR A N 1
ATOM 1456 C CA . THR A 1 178 ? -11.219 -30.656 -3.66 1 98.81 178 THR A CA 1
ATOM 1457 C C . THR A 1 178 ? -10.344 -31.406 -4.668 1 98.81 178 THR A C 1
ATOM 1459 O O . THR A 1 178 ? -10.617 -31.391 -5.867 1 98.81 178 THR A O 1
ATOM 1462 N N . LEU A 1 179 ? -9.336 -32.062 -4.145 1 98.75 179 LEU A N 1
ATOM 1463 C CA . LEU A 1 179 ? -8.492 -32.875 -5.012 1 98.75 179 LEU A CA 1
ATOM 1464 C C . LEU A 1 179 ? -9.234 -34.125 -5.469 1 98.75 179 LEU A C 1
ATOM 1466 O O . LEU A 1 179 ? -9.969 -34.75 -4.691 1 98.75 179 LEU A O 1
ATOM 1470 N N . LYS A 1 180 ? -8.992 -34.469 -6.699 1 98.62 180 LYS A N 1
ATOM 1471 C CA . LYS A 1 180 ? -9.539 -35.688 -7.27 1 98.62 180 LYS A CA 1
ATOM 1472 C C . LYS A 1 180 ? -8.508 -36.812 -7.242 1 98.62 180 LYS A C 1
ATOM 1474 O O . LYS A 1 180 ? -8.844 -37.969 -6.945 1 98.62 180 LYS A O 1
ATOM 1479 N N . THR A 1 181 ? -7.25 -36.5 -7.543 1 98.75 181 THR A N 1
ATOM 1480 C CA . THR A 1 181 ? -6.18 -37.469 -7.613 1 98.75 181 THR A CA 1
ATOM 1481 C C . THR A 1 181 ? -5.148 -37.25 -6.512 1 98.75 181 THR A C 1
ATOM 1483 O O . THR A 1 181 ? -5.129 -36.156 -5.895 1 98.75 181 THR A O 1
ATOM 1486 N N . LYS A 1 182 ? -4.332 -38.25 -6.316 1 98.12 182 LYS A N 1
ATOM 1487 C CA . LYS A 1 182 ? -3.197 -38.094 -5.418 1 98.12 182 LYS A CA 1
ATOM 1488 C C . LYS A 1 182 ? -2.201 -37.062 -5.984 1 98.12 182 LYS A C 1
ATOM 1490 O O . LYS A 1 182 ? -1.949 -37.062 -7.191 1 98.12 182 LYS A O 1
ATOM 1495 N N . PRO A 1 183 ? -1.616 -36.25 -5.09 1 98.56 183 PRO A N 1
ATOM 1496 C CA . PRO A 1 183 ? -0.604 -35.312 -5.559 1 98.56 183 PRO A CA 1
ATOM 1497 C C . PRO A 1 183 ? 0.625 -36 -6.145 1 98.56 183 PRO A C 1
ATOM 1499 O O . PRO A 1 183 ? 1.063 -37.031 -5.625 1 98.56 183 PRO A O 1
ATOM 1502 N N . VAL A 1 184 ? 1.116 -35.406 -7.152 1 98.44 184 VAL A N 1
ATOM 1503 C CA . VAL A 1 184 ? 2.371 -35.844 -7.77 1 98.44 184 VAL A CA 1
ATOM 1504 C C . VAL A 1 184 ? 3.404 -34.719 -7.645 1 98.44 184 VAL A C 1
ATOM 1506 O O . VAL A 1 184 ? 3.105 -33.562 -7.922 1 98.44 184 VAL A O 1
ATOM 1509 N N . MET A 1 185 ? 4.637 -35.094 -7.234 1 98.75 185 MET A N 1
ATOM 1510 C CA . MET A 1 185 ? 5.691 -34.062 -7.141 1 98.75 185 MET A CA 1
ATOM 1511 C C . MET A 1 185 ? 6.285 -33.781 -8.516 1 98.75 185 MET A C 1
ATOM 1513 O O . MET A 1 185 ? 6.73 -34.688 -9.211 1 98.75 185 MET A O 1
ATOM 1517 N N . LEU A 1 186 ? 6.32 -32.562 -8.898 1 98.81 186 LEU A N 1
ATOM 1518 C CA . LEU A 1 186 ? 6.859 -32.188 -10.195 1 98.81 186 LEU A CA 1
ATOM 1519 C C . LEU A 1 186 ? 8.328 -31.781 -10.078 1 98.81 186 LEU A C 1
ATOM 1521 O O . LEU A 1 186 ? 9.117 -32 -11 1 98.81 186 LEU A O 1
ATOM 1525 N N . THR A 1 187 ? 8.672 -31.078 -9.023 1 98.81 187 THR A N 1
ATOM 1526 C CA . THR A 1 187 ? 10.047 -30.641 -8.836 1 98.81 187 THR A CA 1
ATOM 1527 C C . THR A 1 187 ? 10.344 -30.391 -7.359 1 98.81 187 THR A C 1
ATOM 1529 O O . THR A 1 187 ? 9.445 -30.062 -6.586 1 98.81 187 THR A O 1
ATOM 1532 N N . LYS A 1 188 ? 11.531 -30.594 -6.934 1 98.69 188 LYS A N 1
ATOM 1533 C CA . LYS A 1 188 ? 12.117 -30.219 -5.652 1 98.69 188 LYS A CA 1
ATOM 1534 C C . LYS A 1 188 ? 13.406 -29.422 -5.852 1 98.69 188 LYS A C 1
ATOM 1536 O O . LYS A 1 188 ? 14.031 -29.516 -6.91 1 98.69 188 LYS A O 1
ATOM 1541 N N . PRO A 1 189 ? 13.828 -28.625 -4.848 1 98.56 189 PRO A N 1
ATOM 1542 C CA . PRO A 1 189 ? 15.125 -27.953 -4.988 1 98.56 189 PRO A CA 1
ATOM 1543 C C . PRO A 1 189 ? 16.281 -28.938 -5.109 1 98.56 189 PRO A C 1
ATOM 1545 O O . PRO A 1 189 ? 16.453 -29.812 -4.254 1 98.56 189 PRO A O 1
ATOM 1548 N N . GLU A 1 190 ? 17.078 -28.766 -6.145 1 97.75 190 GLU A N 1
ATOM 1549 C CA . GLU A 1 190 ? 18.156 -29.75 -6.344 1 97.75 190 GLU A CA 1
ATOM 1550 C C . GLU A 1 190 ? 19.359 -29.094 -7.004 1 97.75 190 GLU A C 1
ATOM 1552 O O . GLU A 1 190 ? 20.469 -29.641 -6.961 1 97.75 190 GLU A O 1
ATOM 1557 N N . TYR A 1 191 ? 19.203 -27.953 -7.641 1 98.38 191 TYR A N 1
ATOM 1558 C CA . TYR A 1 191 ? 20.312 -27.25 -8.258 1 98.38 191 TYR A CA 1
ATOM 1559 C C . TYR A 1 191 ? 20.922 -26.234 -7.293 1 98.38 191 TYR A C 1
ATOM 1561 O O . TYR A 1 191 ? 20.234 -25.75 -6.391 1 98.38 191 TYR A O 1
ATOM 1569 N N . ASP A 1 192 ? 22.156 -25.828 -7.535 1 97.94 192 ASP A N 1
ATOM 1570 C CA . ASP A 1 192 ? 22.859 -24.891 -6.668 1 97.94 192 ASP A CA 1
ATOM 1571 C C . ASP A 1 192 ? 22.078 -23.578 -6.555 1 97.94 192 ASP A C 1
ATOM 1573 O O . ASP A 1 192 ? 21.984 -23 -5.469 1 97.94 192 ASP A O 1
ATOM 1577 N N . TRP A 1 193 ? 21.547 -23.109 -7.617 1 98.12 193 TRP A N 1
ATOM 1578 C CA . TRP A 1 193 ? 20.859 -21.828 -7.617 1 98.12 193 TRP A CA 1
ATOM 1579 C C . TRP A 1 193 ? 19.531 -21.906 -6.887 1 98.12 193 TRP A C 1
ATOM 1581 O O . TRP A 1 193 ? 18.953 -20.891 -6.5 1 98.12 193 TRP A O 1
ATOM 1591 N N . GLU A 1 194 ? 19.031 -23.109 -6.668 1 98.44 194 GLU A N 1
ATOM 1592 C CA . GLU A 1 194 ? 17.75 -23.281 -5.988 1 98.44 194 GLU A CA 1
ATOM 1593 C C . GLU A 1 194 ? 17.922 -23.375 -4.477 1 98.44 194 GLU A C 1
ATOM 1595 O O . GLU A 1 194 ? 16.969 -23.281 -3.719 1 98.44 194 GLU A O 1
ATOM 1600 N N . THR A 1 195 ? 19.188 -23.547 -4.012 1 97.69 195 THR A N 1
ATOM 1601 C CA . THR A 1 195 ? 19.406 -23.922 -2.619 1 97.69 195 THR A CA 1
ATOM 1602 C C . THR A 1 195 ? 20.359 -22.938 -1.938 1 97.69 195 THR A C 1
ATOM 1604 O O . THR A 1 195 ? 21.109 -23.328 -1.031 1 97.69 195 THR A O 1
ATOM 1607 N N . LYS A 1 196 ? 20.531 -21.781 -2.281 1 95.31 196 LYS A N 1
ATOM 1608 C CA . LYS A 1 196 ? 21.484 -20.812 -1.751 1 95.31 196 LYS A CA 1
ATOM 1609 C C . LYS A 1 196 ? 21.188 -20.484 -0.292 1 95.31 196 LYS A C 1
ATOM 1611 O O . LYS A 1 196 ? 22.094 -20.391 0.533 1 95.31 196 LYS A O 1
ATOM 1616 N N . ILE A 1 197 ? 19.922 -20.219 0.152 1 92.44 197 ILE A N 1
ATOM 1617 C CA . ILE A 1 197 ? 19.516 -19.891 1.514 1 92.44 197 ILE A CA 1
ATOM 1618 C C . ILE A 1 197 ? 18.453 -20.875 1.999 1 92.44 197 ILE A C 1
ATOM 1620 O O . ILE A 1 197 ? 18.641 -21.531 3.023 1 92.44 197 ILE A O 1
ATOM 1624 N N . PHE A 1 198 ? 17.5 -20.953 1.267 1 94.44 198 PHE A N 1
ATOM 1625 C CA . PHE A 1 198 ? 16.438 -21.906 1.537 1 94.44 198 PHE A CA 1
ATOM 1626 C C . PHE A 1 198 ? 16.281 -22.891 0.377 1 94.44 198 PHE A C 1
ATOM 1628 O O . PHE A 1 198 ? 16.672 -22.578 -0.752 1 94.44 198 PHE A O 1
ATOM 1635 N N . TRP A 1 199 ? 15.797 -24.031 0.683 1 97 199 TRP A N 1
ATOM 1636 C CA . TRP A 1 199 ? 15.477 -25.047 -0.324 1 97 199 TRP A CA 1
ATOM 1637 C C . TRP A 1 199 ? 14 -25 -0.691 1 97 199 TRP A C 1
ATOM 1639 O O . TRP A 1 199 ? 13.203 -25.797 -0.198 1 97 199 TRP A O 1
ATOM 1649 N N . VAL A 1 200 ? 13.703 -24.047 -1.573 1 97 200 VAL A N 1
ATOM 1650 C CA . VAL A 1 200 ? 12.289 -23.812 -1.87 1 97 200 VAL A CA 1
ATOM 1651 C C . VAL A 1 200 ? 12.062 -23.891 -3.379 1 97 200 VAL A C 1
ATOM 1653 O O . VAL A 1 200 ? 12.883 -23.391 -4.16 1 97 200 VAL A O 1
ATOM 1656 N N . ASN A 1 201 ? 11.156 -24.594 -3.846 1 98.75 201 ASN A N 1
ATOM 1657 C CA . ASN A 1 201 ? 10.383 -24.359 -5.066 1 98.75 201 ASN A CA 1
ATOM 1658 C C . ASN A 1 201 ? 8.969 -23.891 -4.754 1 98.75 201 ASN A C 1
ATOM 1660 O O . ASN A 1 201 ? 8.195 -24.609 -4.117 1 98.75 201 ASN A O 1
ATOM 1664 N N . GLU A 1 202 ? 8.633 -22.672 -5.188 1 98.62 202 GLU A N 1
ATOM 1665 C CA . GLU A 1 202 ? 7.344 -22.109 -4.824 1 98.62 202 GLU A CA 1
ATOM 1666 C C . GLU A 1 202 ? 6.84 -21.156 -5.906 1 98.62 202 GLU A C 1
ATOM 1668 O O . GLU A 1 202 ? 7.539 -20.891 -6.887 1 98.62 202 GLU A O 1
ATOM 1673 N N . GLY A 1 203 ? 5.633 -20.688 -5.723 1 98.75 203 GLY A N 1
ATOM 1674 C CA . GLY A 1 203 ? 5.055 -19.688 -6.613 1 98.75 203 GLY A CA 1
ATOM 1675 C C . GLY A 1 203 ? 4.887 -20.188 -8.039 1 98.75 203 GLY A C 1
ATOM 1676 O O . GLY A 1 203 ? 5.328 -19.547 -8.984 1 98.75 203 GLY A O 1
ATOM 1677 N N . PRO A 1 204 ? 4.297 -21.359 -8.219 1 98.94 204 PRO A N 1
ATOM 1678 C CA . PRO A 1 204 ? 4.117 -21.859 -9.586 1 98.94 204 PRO A CA 1
ATOM 1679 C C . PRO A 1 204 ? 3.182 -20.984 -10.414 1 98.94 204 PRO A C 1
ATOM 1681 O O . PRO A 1 204 ? 2.217 -20.422 -9.875 1 98.94 204 PRO A O 1
ATOM 1684 N N . ALA A 1 205 ? 3.473 -20.906 -11.648 1 98.88 205 ALA A N 1
ATOM 1685 C CA . ALA A 1 205 ? 2.637 -20.281 -12.664 1 98.88 205 ALA A CA 1
ATOM 1686 C C . ALA A 1 205 ? 2.668 -21.062 -13.969 1 98.88 205 ALA A C 1
ATOM 1688 O O . ALA A 1 205 ? 3.684 -21.688 -14.305 1 98.88 205 ALA A O 1
ATOM 1689 N N . VAL A 1 206 ? 1.579 -21.031 -14.727 1 98.69 206 VAL A N 1
ATOM 1690 C CA . VAL A 1 206 ? 1.482 -21.875 -15.906 1 98.69 206 VAL A CA 1
ATOM 1691 C C . VAL A 1 206 ? 1.239 -21.031 -17.141 1 98.69 206 VAL A C 1
ATOM 1693 O O . VAL A 1 206 ? 0.442 -20.078 -17.109 1 98.69 206 VAL A O 1
ATOM 1696 N N . LEU A 1 207 ? 1.927 -21.359 -18.156 1 98.06 207 LEU A N 1
ATOM 1697 C CA . LEU A 1 207 ? 1.812 -20.766 -19.484 1 98.06 207 LEU A CA 1
ATOM 1698 C C . LEU A 1 207 ? 1.582 -21.859 -20.531 1 98.06 207 LEU A C 1
ATOM 1700 O O . LEU A 1 207 ? 2.268 -22.875 -20.531 1 98.06 207 LEU A O 1
ATOM 1704 N N . HIS A 1 208 ? 0.572 -21.703 -21.359 1 98.06 208 HIS A N 1
ATOM 1705 C CA . HIS A 1 208 ? 0.282 -22.641 -22.438 1 98.06 208 HIS A CA 1
ATOM 1706 C C . HIS A 1 208 ? 0.5 -21.969 -23.797 1 98.06 208 HIS A C 1
ATOM 1708 O O . HIS A 1 208 ? -0.236 -21.062 -24.172 1 98.06 208 HIS A O 1
ATOM 1714 N N . ARG A 1 209 ? 1.492 -22.469 -24.438 1 97.25 209 ARG A N 1
ATOM 1715 C CA . ARG A 1 209 ? 1.851 -21.922 -25.734 1 97.25 209 ARG A CA 1
ATOM 1716 C C . ARG A 1 209 ? 2.654 -22.922 -26.562 1 97.25 209 ARG A C 1
ATOM 1718 O O . ARG A 1 209 ? 3.391 -23.734 -26 1 97.25 209 ARG A O 1
ATOM 1725 N N . ASN A 1 210 ? 2.461 -22.891 -27.891 1 97.81 210 ASN A N 1
ATOM 1726 C CA . ASN A 1 210 ? 3.285 -23.656 -28.812 1 97.81 210 ASN A CA 1
ATOM 1727 C C . ASN A 1 210 ? 3.201 -25.156 -28.531 1 97.81 210 ASN A C 1
ATOM 1729 O O . ASN A 1 210 ? 4.215 -25.859 -28.578 1 97.81 210 ASN A O 1
ATOM 1733 N N . GLY A 1 211 ? 2.049 -25.625 -28.141 1 97.88 211 GLY A N 1
ATOM 1734 C CA . GLY A 1 211 ? 1.808 -27.047 -27.953 1 97.88 211 GLY A CA 1
ATOM 1735 C C . GLY A 1 211 ? 2.414 -27.578 -26.672 1 97.88 211 GLY A C 1
ATOM 1736 O O . GLY A 1 211 ? 2.613 -28.797 -26.531 1 97.88 211 GLY A O 1
ATOM 1737 N N . ARG A 1 212 ? 2.742 -26.641 -25.75 1 98.62 212 ARG A N 1
ATOM 1738 C CA . ARG A 1 212 ? 3.371 -27.047 -24.5 1 98.62 212 ARG A CA 1
ATOM 1739 C C . ARG A 1 212 ? 2.801 -26.25 -23.312 1 98.62 212 ARG A C 1
ATOM 1741 O O . ARG A 1 212 ? 2.234 -25.172 -23.5 1 98.62 212 ARG A O 1
ATOM 1748 N N . PHE A 1 213 ? 2.869 -26.859 -22.172 1 98.75 213 PHE A N 1
ATOM 1749 C CA . PHE A 1 213 ? 2.734 -26.125 -20.922 1 98.75 213 PHE A CA 1
ATOM 1750 C C . PHE A 1 213 ? 4.102 -25.797 -20.344 1 98.75 213 PHE A C 1
ATOM 1752 O O . PHE A 1 213 ? 4.996 -26.656 -20.328 1 98.75 213 PHE A O 1
ATOM 1759 N N . PHE A 1 214 ? 4.281 -24.609 -19.953 1 98.88 214 PHE A N 1
ATOM 1760 C CA . PHE A 1 214 ? 5.441 -24.141 -19.203 1 98.88 214 PHE A CA 1
ATOM 1761 C C . PHE A 1 214 ? 5.047 -23.781 -17.766 1 98.88 214 PHE A C 1
ATOM 1763 O O . PHE A 1 214 ? 4.18 -22.938 -17.562 1 98.88 214 PHE A O 1
ATOM 1770 N N . LEU A 1 215 ? 5.621 -24.484 -16.828 1 98.94 215 LEU A N 1
ATOM 1771 C CA . LEU A 1 215 ? 5.387 -24.203 -15.414 1 98.94 215 LEU A CA 1
ATOM 1772 C C . LEU A 1 215 ? 6.605 -23.531 -14.781 1 98.94 215 LEU A C 1
ATOM 1774 O O . LEU A 1 215 ? 7.652 -24.156 -14.617 1 98.94 215 LEU A O 1
ATOM 1778 N N . THR A 1 216 ? 6.457 -22.266 -14.484 1 98.94 216 THR A N 1
ATOM 1779 C CA . THR A 1 216 ? 7.531 -21.562 -13.789 1 98.94 216 THR A CA 1
ATOM 1780 C C . THR A 1 216 ? 7.352 -21.672 -12.281 1 98.94 216 THR A C 1
ATOM 1782 O O . THR A 1 216 ? 6.25 -21.938 -11.797 1 98.94 216 THR A O 1
ATOM 1785 N N . TYR A 1 217 ? 8.414 -21.594 -11.586 1 98.94 217 TYR A N 1
ATOM 1786 C CA . TYR A 1 217 ? 8.469 -21.547 -10.125 1 98.94 217 TYR A CA 1
ATOM 1787 C C . TYR A 1 217 ? 9.625 -20.672 -9.656 1 98.94 217 TYR A C 1
ATOM 1789 O O . TYR A 1 217 ? 10.5 -20.312 -10.445 1 98.94 217 TYR A O 1
ATOM 1797 N N . SER A 1 218 ? 9.602 -20.312 -8.406 1 98.81 218 SER A N 1
ATOM 1798 C CA . SER A 1 218 ? 10.68 -19.516 -7.828 1 98.81 218 SE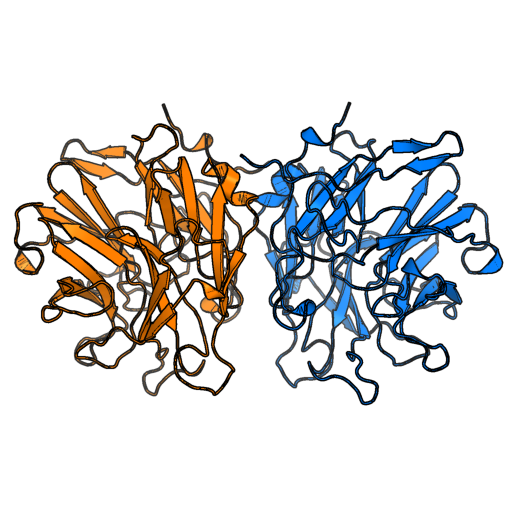R A CA 1
ATOM 1799 C C . SER A 1 218 ? 11.422 -20.297 -6.746 1 98.81 218 SER A C 1
ATOM 1801 O O . SER A 1 218 ? 10.875 -21.234 -6.16 1 98.81 218 SER A O 1
ATOM 1803 N N . ALA A 1 219 ? 12.68 -19.875 -6.543 1 98.44 219 ALA A N 1
ATOM 1804 C CA . ALA A 1 219 ? 13.508 -20.688 -5.652 1 98.44 219 ALA A CA 1
ATOM 1805 C C . ALA A 1 219 ? 14.5 -19.812 -4.887 1 98.44 219 ALA A C 1
ATOM 1807 O O . ALA A 1 219 ? 14.664 -18.641 -5.195 1 98.44 219 ALA A O 1
ATOM 1808 N N . SER A 1 220 ? 15.094 -20.406 -3.785 1 95.88 220 SER A N 1
ATOM 1809 C CA . SER A 1 220 ? 16.188 -19.906 -2.975 1 95.88 220 SER A CA 1
ATOM 1810 C C . SER A 1 220 ? 15.688 -18.984 -1.861 1 95.88 220 SER A C 1
ATOM 1812 O O . SER A 1 220 ? 15.172 -19.469 -0.848 1 95.88 220 SER A O 1
ATOM 1814 N N . ALA A 1 221 ? 15.648 -17.609 -2.119 1 91.44 221 ALA A N 1
ATOM 1815 C CA . ALA A 1 221 ? 15.203 -16.688 -1.077 1 91.44 221 ALA A CA 1
ATOM 1816 C C . ALA A 1 221 ? 14.781 -15.352 -1.675 1 91.44 221 ALA A C 1
ATOM 1818 O O . ALA A 1 221 ? 15.406 -14.859 -2.617 1 91.44 221 ALA A O 1
ATOM 1819 N N . THR A 1 222 ? 13.797 -14.789 -0.967 1 90.12 222 THR A N 1
ATOM 1820 C CA . THR A 1 222 ? 13.234 -13.555 -1.512 1 90.12 222 THR A CA 1
ATOM 1821 C C . THR A 1 222 ? 14.195 -12.391 -1.304 1 90.12 222 THR A C 1
ATOM 1823 O O . THR A 1 222 ? 13.789 -11.32 -0.844 1 90.12 222 THR A O 1
ATOM 1826 N N . ASP A 1 223 ? 15.445 -12.555 -1.383 1 91.75 223 ASP A N 1
ATOM 1827 C CA . ASP A 1 223 ? 16.5 -11.555 -1.545 1 91.75 223 ASP A CA 1
ATOM 1828 C C . ASP A 1 223 ? 17.094 -11.609 -2.945 1 91.75 223 ASP A C 1
ATOM 1830 O O . ASP A 1 223 ? 16.406 -11.953 -3.91 1 91.75 223 ASP A O 1
ATOM 1834 N N . GLU A 1 224 ? 18.266 -11.172 -3.146 1 94.19 224 GLU A N 1
ATOM 1835 C CA . GLU A 1 224 ? 18.859 -11.094 -4.48 1 94.19 224 GLU A CA 1
ATOM 1836 C C . GLU A 1 224 ? 19.047 -12.477 -5.086 1 94.19 224 GLU A C 1
ATOM 1838 O O . GLU A 1 224 ? 19.297 -12.609 -6.289 1 94.19 224 GLU A O 1
ATOM 1843 N N . ASN A 1 225 ? 18.906 -13.531 -4.301 1 94.94 225 ASN A N 1
ATOM 1844 C CA . ASN A 1 225 ? 19.109 -14.898 -4.766 1 94.94 225 ASN A CA 1
ATOM 1845 C C . ASN A 1 225 ? 17.844 -15.477 -5.387 1 94.94 225 ASN A C 1
ATOM 1847 O O . ASN A 1 225 ? 17.891 -16.516 -6.043 1 94.94 225 ASN A O 1
ATOM 1851 N N . TYR A 1 226 ? 16.703 -14.875 -5.125 1 97.19 226 TYR A N 1
ATOM 1852 C CA . TYR A 1 226 ? 15.445 -15.359 -5.672 1 97.19 226 TYR A CA 1
ATOM 1853 C C . TYR A 1 226 ? 15.484 -15.383 -7.195 1 97.19 226 TYR A C 1
ATOM 1855 O O . TYR A 1 226 ? 15.977 -14.445 -7.824 1 97.19 226 TYR A O 1
ATOM 1863 N N . ALA A 1 227 ? 15.039 -16.516 -7.789 1 98.44 227 ALA A N 1
ATOM 1864 C CA . ALA A 1 227 ? 15.078 -16.703 -9.234 1 98.44 227 ALA A CA 1
ATOM 1865 C C . ALA A 1 227 ? 13.984 -17.656 -9.703 1 98.44 227 ALA A C 1
ATOM 1867 O O . ALA A 1 227 ? 13.445 -18.438 -8.898 1 9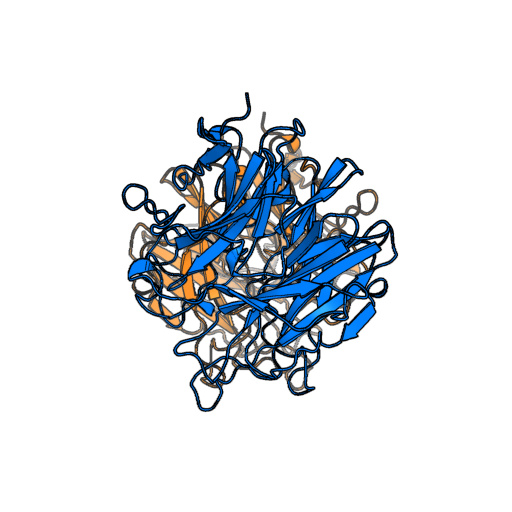8.44 227 ALA A O 1
ATOM 1868 N N . MET A 1 228 ? 13.742 -17.609 -11.023 1 98.88 228 MET A N 1
ATOM 1869 C CA . MET A 1 228 ? 12.695 -18.453 -11.594 1 98.88 228 MET A CA 1
ATOM 1870 C C . MET A 1 228 ? 13.297 -19.656 -12.305 1 98.88 228 MET A C 1
ATOM 1872 O O . MET A 1 228 ? 14.289 -19.531 -13.023 1 98.88 228 MET A O 1
ATOM 1876 N N . GLY A 1 229 ? 12.734 -20.781 -11.992 1 98.88 229 GLY A N 1
ATOM 1877 C CA . GLY A 1 229 ? 12.938 -21.984 -12.789 1 98.88 229 GLY A CA 1
ATOM 1878 C C . GLY A 1 229 ? 11.734 -22.328 -13.648 1 98.88 229 GLY A C 1
ATOM 1879 O O . GLY A 1 229 ? 10.727 -21.625 -13.641 1 98.88 229 GLY A O 1
ATOM 1880 N N . MET A 1 230 ? 11.891 -23.453 -14.414 1 98.88 230 MET A N 1
ATOM 1881 C CA . MET A 1 230 ? 10.797 -23.781 -15.32 1 98.88 230 MET A CA 1
ATOM 1882 C C . MET A 1 230 ? 10.781 -25.281 -15.633 1 98.88 230 MET A C 1
ATOM 1884 O O . MET A 1 230 ? 11.836 -25.891 -15.82 1 98.88 230 MET A O 1
ATOM 1888 N N . LEU A 1 231 ? 9.625 -25.812 -15.641 1 98.94 231 LEU A N 1
ATOM 1889 C CA . LEU A 1 231 ? 9.336 -27.125 -16.203 1 98.94 231 LEU A CA 1
ATOM 1890 C C . LEU A 1 231 ? 8.578 -27 -17.516 1 98.94 231 LEU A C 1
ATOM 1892 O O . LEU A 1 231 ? 7.828 -26.047 -17.719 1 98.94 231 LEU A O 1
ATOM 1896 N N . THR A 1 232 ? 8.812 -27.953 -18.391 1 98.88 232 THR A N 1
ATOM 1897 C CA . THR A 1 232 ? 8.141 -27.984 -19.688 1 98.88 232 THR A CA 1
ATOM 1898 C C . THR A 1 232 ? 7.531 -29.359 -19.953 1 98.88 232 THR A C 1
ATOM 1900 O O . THR A 1 232 ? 8.148 -30.391 -19.656 1 98.88 232 THR A O 1
ATOM 1903 N N . VAL A 1 233 ? 6.34 -29.375 -20.469 1 98.81 233 VAL A N 1
ATOM 1904 C CA . VAL A 1 233 ? 5.68 -30.641 -20.828 1 98.81 233 VAL A CA 1
ATOM 1905 C C . VAL A 1 233 ? 4.855 -30.453 -22.094 1 98.81 233 VAL A C 1
ATOM 1907 O O . VAL A 1 233 ? 4.309 -29.375 -22.328 1 98.81 233 VAL A O 1
ATOM 1910 N N . ALA A 1 234 ? 4.781 -31.516 -22.906 1 98.62 234 ALA A N 1
ATOM 1911 C CA . ALA A 1 234 ? 3.893 -31.469 -24.078 1 98.62 234 ALA A CA 1
ATOM 1912 C C . ALA A 1 234 ? 2.432 -31.406 -23.641 1 98.62 234 ALA A C 1
ATOM 1914 O O . ALA A 1 234 ? 2.031 -32.062 -22.672 1 98.62 234 ALA A O 1
ATOM 1915 N N . GLU A 1 235 ? 1.63 -30.672 -24.375 1 97.56 235 GLU A N 1
ATOM 1916 C CA . GLU A 1 235 ? 0.255 -30.406 -23.953 1 97.56 235 GLU A CA 1
ATOM 1917 C C . GLU A 1 235 ? -0.576 -31.688 -23.969 1 97.56 235 GLU A C 1
ATOM 1919 O O . GLU A 1 235 ? -1.604 -31.766 -23.281 1 97.56 235 GLU A O 1
ATOM 1924 N N . ASP A 1 236 ? -0.176 -32.688 -24.75 1 97.12 236 ASP A N 1
ATOM 1925 C CA . ASP A 1 236 ? -0.946 -33.906 -24.875 1 97.12 236 ASP A CA 1
ATOM 1926 C C . ASP A 1 236 ? -0.371 -35 -23.984 1 97.12 236 ASP A C 1
ATOM 1928 O O . ASP A 1 236 ? -0.856 -36.125 -23.984 1 97.12 236 ASP A O 1
ATOM 1932 N N . ALA A 1 237 ? 0.615 -34.625 -23.203 1 98 237 ALA A N 1
ATOM 1933 C CA . ALA A 1 237 ? 1.218 -35.594 -22.281 1 98 237 ALA A CA 1
ATOM 1934 C C . ALA A 1 237 ? 0.345 -35.812 -21.047 1 98 237 ALA A C 1
ATOM 1936 O O . ALA A 1 237 ? -0.628 -35.062 -20.844 1 98 237 ALA A O 1
ATOM 1937 N N . ASP A 1 238 ? 0.649 -36.906 -20.328 1 98.19 238 ASP A N 1
ATOM 1938 C CA . ASP A 1 238 ? 0.062 -37.094 -19 1 98.19 238 ASP A CA 1
ATOM 1939 C C . ASP A 1 238 ? 0.674 -36.094 -18 1 98.19 238 ASP A C 1
ATOM 1941 O O . ASP A 1 238 ? 1.803 -36.312 -17.531 1 98.19 238 ASP A O 1
ATOM 1945 N N . LEU A 1 239 ? -0.094 -35.125 -17.594 1 98.5 239 LEU A N 1
ATOM 1946 C CA . LEU A 1 239 ? 0.411 -34.062 -16.734 1 98.5 239 LEU A CA 1
ATOM 1947 C C . LEU A 1 239 ? 0.68 -34.594 -15.32 1 98.5 239 LEU A C 1
ATOM 1949 O O . LEU A 1 239 ? 1.354 -33.938 -14.523 1 98.5 239 LEU A O 1
ATOM 1953 N N . LEU A 1 240 ? 0.147 -35.75 -14.992 1 98.69 240 LEU A N 1
ATOM 1954 C CA . LEU A 1 240 ? 0.327 -36.312 -13.656 1 98.69 240 LEU A CA 1
ATOM 1955 C C . LEU A 1 240 ? 1.461 -37.312 -13.648 1 98.69 240 LEU A C 1
ATOM 1957 O O . LEU A 1 240 ? 1.643 -38.031 -12.664 1 98.69 240 LEU A O 1
ATOM 1961 N N . ASP A 1 241 ? 2.211 -37.469 -14.727 1 98.5 241 ASP A N 1
ATOM 1962 C CA . ASP A 1 241 ? 3.447 -38.25 -14.781 1 98.5 241 ASP A CA 1
ATOM 1963 C C . ASP A 1 241 ? 4.668 -37.344 -14.703 1 98.5 241 ASP A C 1
ATOM 1965 O O . ASP A 1 241 ? 5.004 -36.656 -15.68 1 98.5 241 ASP A O 1
ATOM 1969 N N . PRO A 1 242 ? 5.32 -37.344 -13.609 1 97.81 242 PRO A N 1
ATOM 1970 C CA . PRO A 1 242 ? 6.473 -36.469 -13.477 1 97.81 242 PRO A CA 1
ATOM 1971 C C . PRO A 1 242 ? 7.516 -36.688 -14.57 1 97.81 242 PRO A C 1
ATOM 1973 O O . PRO A 1 242 ? 8.242 -35.75 -14.93 1 97.81 242 PRO A O 1
ATOM 1976 N N . ALA A 1 243 ? 7.555 -37.844 -15.125 1 98.06 243 ALA A N 1
ATOM 1977 C CA . ALA A 1 243 ? 8.547 -38.188 -16.141 1 98.06 243 ALA A CA 1
ATOM 1978 C C . ALA A 1 243 ? 8.266 -37.438 -17.438 1 98.06 243 ALA A C 1
ATOM 1980 O O . ALA A 1 243 ? 9.133 -37.344 -18.312 1 98.06 243 ALA A O 1
ATOM 1981 N N . SER A 1 244 ? 7.07 -36.969 -17.531 1 98.31 244 SER A N 1
ATOM 1982 C CA . SER A 1 244 ? 6.691 -36.219 -18.734 1 98.31 244 SER A CA 1
ATOM 1983 C C . SER A 1 244 ? 7.25 -34.812 -18.719 1 98.31 244 SER A C 1
ATOM 1985 O O . SER A 1 244 ? 7.258 -34.125 -19.75 1 98.31 244 SER A O 1
ATOM 1987 N N . TRP A 1 245 ? 7.684 -34.344 -17.594 1 98.75 245 TRP A N 1
ATOM 1988 C CA . TRP A 1 245 ? 8.141 -32.969 -17.438 1 98.75 245 TRP A CA 1
ATOM 1989 C C . TRP A 1 245 ? 9.656 -32.875 -17.547 1 98.75 245 TRP A C 1
ATOM 1991 O O . TRP A 1 245 ? 10.375 -33.75 -17.047 1 98.75 245 TRP A O 1
ATOM 2001 N N . SER A 1 246 ? 10.156 -31.844 -18.203 1 98.62 246 SER A N 1
ATOM 2002 C CA . SER A 1 246 ? 11.578 -31.516 -18.25 1 98.62 246 SER A CA 1
ATOM 2003 C C . SER A 1 246 ? 11.883 -30.234 -17.484 1 98.62 246 SER A C 1
ATOM 2005 O O . SER A 1 246 ? 11.203 -29.219 -17.641 1 98.62 246 SER A O 1
ATOM 2007 N N . LYS A 1 247 ? 12.914 -30.281 -16.656 1 98.56 247 LYS A N 1
ATOM 2008 C CA . LYS A 1 247 ? 13.281 -29.172 -15.797 1 98.56 247 LYS A CA 1
ATOM 2009 C C . LYS A 1 247 ? 14.5 -28.438 -16.344 1 98.56 247 LYS A C 1
ATOM 2011 O O . LYS A 1 247 ? 15.492 -29.062 -16.734 1 98.56 247 LYS A O 1
ATOM 2016 N N . SER A 1 248 ? 14.375 -27.109 -16.406 1 98.44 248 SER A N 1
ATOM 2017 C CA . SER A 1 248 ? 15.523 -26.297 -16.781 1 98.44 248 SER A CA 1
ATOM 2018 C C . SER A 1 248 ? 16.625 -26.391 -15.742 1 98.44 248 SER A C 1
ATOM 2020 O O . SER A 1 248 ? 16.375 -26.266 -14.539 1 98.44 248 SER A O 1
ATOM 2022 N N . GLU A 1 249 ? 17.875 -26.531 -16.172 1 98.12 249 GLU A N 1
ATOM 2023 C CA . GLU A 1 249 ? 19.016 -26.656 -15.266 1 98.12 249 GLU A CA 1
ATOM 2024 C C . GLU A 1 249 ? 19.422 -25.297 -14.711 1 98.12 249 GLU A C 1
ATOM 2026 O O . GLU A 1 249 ? 20.031 -25.219 -13.641 1 98.12 249 GLU A O 1
ATOM 2031 N N . THR A 1 250 ? 19.172 -24.297 -15.438 1 98.19 250 THR A N 1
ATOM 2032 C CA . THR A 1 250 ? 19.547 -22.938 -15.047 1 98.19 250 THR A CA 1
ATOM 2033 C C . THR A 1 250 ? 18.297 -22.062 -14.867 1 98.19 250 THR A C 1
ATOM 2035 O O . THR A 1 250 ? 17.234 -22.375 -15.422 1 98.19 250 THR A O 1
ATOM 2038 N N . PRO A 1 251 ? 18.406 -21.031 -14.023 1 98.62 251 PRO A N 1
ATOM 2039 C CA . PRO A 1 251 ? 17.266 -20.125 -13.914 1 98.62 251 PRO A CA 1
ATOM 2040 C C . PRO A 1 251 ? 16.859 -19.531 -15.258 1 98.62 251 PRO A C 1
ATOM 2042 O O . PRO A 1 251 ? 17.719 -19.219 -16.094 1 98.62 251 PRO A O 1
ATOM 2045 N N . VAL A 1 252 ? 15.602 -19.312 -15.406 1 98.75 252 VAL A N 1
ATOM 2046 C CA . VAL A 1 252 ? 15.109 -18.719 -16.656 1 98.75 252 VAL A CA 1
ATOM 2047 C C . VAL A 1 252 ? 14.875 -17.219 -16.453 1 98.75 252 VAL A C 1
ATOM 2049 O O . VAL A 1 252 ? 14.594 -16.5 -17.406 1 98.75 252 VAL A O 1
ATOM 2052 N N . PHE A 1 253 ? 14.953 -16.656 -15.289 1 98.75 253 PHE A N 1
ATOM 2053 C CA . PHE A 1 253 ? 14.797 -15.258 -14.906 1 98.75 253 PHE A CA 1
ATOM 2054 C C . PHE A 1 253 ? 15.422 -15 -13.539 1 98.75 253 PHE A C 1
ATOM 2056 O O . PHE A 1 253 ? 15.172 -15.734 -12.586 1 98.75 253 PHE A O 1
ATOM 2063 N N . GLN A 1 254 ? 16.266 -14.039 -13.398 1 98.56 254 GLN A N 1
ATOM 2064 C CA . GLN A 1 254 ? 17.016 -13.805 -12.164 1 98.56 254 GLN A CA 1
ATOM 2065 C C . GLN A 1 254 ? 17.359 -12.328 -12 1 98.56 254 GLN A C 1
ATOM 2067 O O . GLN A 1 254 ? 17.047 -11.516 -12.867 1 98.56 254 GLN A O 1
ATOM 2072 N N . SER A 1 255 ? 18 -12.008 -10.906 1 98.56 255 SER A N 1
ATOM 2073 C CA . SER A 1 255 ? 18.359 -10.633 -10.57 1 98.56 255 SER A CA 1
ATOM 2074 C C . SER A 1 255 ? 19.125 -9.969 -11.711 1 98.56 255 SER A C 1
ATOM 2076 O O . SER A 1 255 ? 19.969 -10.594 -12.344 1 98.56 255 SER A O 1
ATOM 2078 N N . ASN A 1 256 ? 18.75 -8.742 -11.977 1 98.44 256 ASN A N 1
ATOM 2079 C CA . ASN A 1 256 ? 19.516 -7.852 -12.844 1 98.44 256 ASN A CA 1
ATOM 2080 C C . ASN A 1 256 ? 20.375 -6.895 -12.031 1 98.44 256 ASN A C 1
ATOM 2082 O O . ASN A 1 256 ? 19.969 -5.777 -11.727 1 98.44 256 ASN A O 1
ATOM 2086 N N . MET A 1 257 ? 21.609 -7.305 -11.766 1 96.38 257 MET A N 1
ATOM 2087 C CA . MET A 1 257 ? 22.469 -6.672 -10.773 1 96.38 257 MET A CA 1
ATOM 2088 C C . MET A 1 257 ? 22.859 -5.266 -11.219 1 96.38 257 MET A C 1
ATOM 2090 O O . MET A 1 257 ? 22.828 -4.328 -10.422 1 96.38 257 MET A O 1
ATOM 2094 N N . PRO A 1 258 ? 23.172 -5.035 -12.492 1 96.81 258 PRO A N 1
ATOM 2095 C CA . PRO A 1 258 ? 23.656 -3.715 -12.914 1 96.81 258 PRO A CA 1
ATOM 2096 C C . PRO A 1 258 ? 22.609 -2.615 -12.703 1 96.81 258 PRO A C 1
ATOM 2098 O O . PRO A 1 258 ? 22.969 -1.457 -12.477 1 96.81 258 PRO A O 1
ATOM 2101 N N . ILE A 1 259 ? 21.344 -2.998 -12.727 1 96.56 259 ILE A N 1
ATOM 2102 C CA . ILE A 1 259 ? 20.328 -1.956 -12.609 1 96.56 259 ILE A CA 1
ATOM 2103 C C . ILE A 1 259 ? 19.594 -2.109 -11.281 1 96.56 259 ILE A C 1
ATOM 2105 O O . ILE A 1 259 ? 18.5 -1.564 -11.102 1 96.56 259 ILE A O 1
ATOM 2109 N N . LYS A 1 260 ? 20.047 -2.955 -10.414 1 96.25 260 LYS A N 1
ATOM 2110 C CA . LYS A 1 260 ? 19.625 -3.113 -9.023 1 96.25 260 LYS A CA 1
ATOM 2111 C C . LYS A 1 260 ? 18.188 -3.592 -8.93 1 96.25 260 LYS A C 1
ATOM 2113 O O . LYS A 1 260 ? 17.391 -3.039 -8.164 1 96.25 260 LYS A O 1
ATOM 2118 N N . GLN A 1 261 ? 17.844 -4.457 -9.805 1 98.12 261 GLN A N 1
ATOM 2119 C CA . GLN A 1 261 ? 16.609 -5.207 -9.68 1 98.12 261 GLN A CA 1
ATOM 2120 C C . GLN A 1 261 ? 16.859 -6.609 -9.133 1 98.12 261 GLN A C 1
ATOM 2122 O O . GLN A 1 261 ? 17.406 -7.461 -9.828 1 98.12 261 GLN A O 1
ATOM 2127 N N . PHE A 1 262 ? 16.422 -6.867 -7.887 1 97.56 262 PHE A N 1
ATOM 2128 C CA . PHE A 1 262 ? 16.875 -8.031 -7.148 1 97.56 262 PHE A CA 1
ATOM 2129 C C . PHE A 1 262 ? 15.719 -8.969 -6.828 1 97.56 262 PHE A C 1
ATOM 2131 O O . PHE A 1 262 ? 14.664 -8.523 -6.367 1 97.56 262 PHE A O 1
ATOM 2138 N N . GLY A 1 263 ? 16.016 -10.227 -7.031 1 96.81 263 GLY A N 1
ATOM 2139 C CA . GLY A 1 263 ? 15.141 -11.289 -6.566 1 96.81 263 GLY A CA 1
ATOM 2140 C C . GLY A 1 263 ? 13.797 -11.305 -7.266 1 96.81 263 GLY A C 1
ATOM 2141 O O . GLY A 1 263 ? 12.75 -11.297 -6.609 1 96.81 263 GLY A O 1
ATOM 2142 N N . PRO A 1 264 ? 13.828 -11.273 -8.586 1 98.38 264 PRO A N 1
ATOM 2143 C CA . PRO A 1 264 ? 12.547 -11.391 -9.273 1 98.38 264 PRO A CA 1
ATOM 2144 C C . PRO A 1 264 ? 11.922 -12.773 -9.133 1 98.38 264 PRO A C 1
ATOM 2146 O O . PRO A 1 264 ? 12.633 -13.781 -9.164 1 98.38 264 PRO A O 1
ATOM 2149 N N . GLY A 1 265 ? 10.617 -12.742 -8.898 1 97.94 265 GLY A N 1
ATOM 2150 C CA . GLY A 1 265 ? 9.945 -14.031 -8.883 1 97.94 265 GLY A CA 1
ATOM 2151 C C . GLY A 1 265 ? 8.531 -13.961 -8.336 1 97.94 265 GLY A C 1
ATOM 2152 O O . GLY A 1 265 ? 7.895 -12.906 -8.391 1 97.94 265 GLY A O 1
ATOM 2153 N N . HIS A 1 266 ? 8.078 -15.227 -7.93 1 98.12 266 HIS A N 1
ATOM 2154 C CA . HIS A 1 266 ? 6.652 -15.414 -7.691 1 98.12 266 HIS A CA 1
ATOM 2155 C C . HIS A 1 266 ? 5.824 -14.773 -8.805 1 98.12 266 HIS A C 1
ATOM 2157 O O . HIS A 1 266 ? 4.996 -13.898 -8.539 1 98.12 266 HIS A O 1
ATOM 2163 N N . ASN A 1 267 ? 6.027 -15.312 -9.906 1 98.69 267 ASN A N 1
ATOM 2164 C CA . ASN A 1 267 ? 5.484 -14.68 -11.102 1 98.69 267 ASN A CA 1
ATOM 2165 C C . ASN A 1 267 ? 4.094 -15.203 -11.438 1 98.69 267 ASN A C 1
ATOM 2167 O O . ASN A 1 267 ? 3.676 -16.234 -10.906 1 98.69 267 ASN A O 1
ATOM 2171 N N . SER A 1 268 ? 3.447 -14.508 -12.25 1 98.62 268 SER A N 1
ATOM 2172 C CA . SER A 1 268 ? 2.277 -14.93 -13.016 1 98.62 268 SER A CA 1
ATOM 2173 C C . SER A 1 268 ? 2.326 -14.391 -14.445 1 98.62 268 SER A C 1
ATOM 2175 O O . SER A 1 268 ? 3.301 -13.75 -14.836 1 98.62 268 SER A O 1
ATOM 2177 N N . PHE A 1 269 ? 1.314 -14.797 -15.258 1 98.75 269 PHE A N 1
ATOM 2178 C CA . PHE A 1 269 ? 1.277 -14.359 -16.641 1 98.75 269 PHE A CA 1
ATOM 2179 C C . PHE A 1 269 ? -0.048 -13.68 -16.969 1 98.75 269 PHE A C 1
ATOM 2181 O O . PHE A 1 269 ? -1.084 -14.031 -16.391 1 98.75 269 PHE A O 1
ATOM 2188 N N . THR A 1 270 ? 0.015 -12.727 -17.797 1 98.5 270 THR A N 1
ATOM 2189 C CA . THR A 1 270 ? -1.16 -12.102 -18.391 1 98.5 270 THR A CA 1
ATOM 2190 C C . THR A 1 270 ? -0.873 -11.656 -19.812 1 98.5 270 THR A C 1
ATOM 2192 O O . THR A 1 270 ? 0.09 -12.117 -20.438 1 98.5 270 THR A O 1
ATOM 2195 N N . VAL A 1 271 ? -1.802 -10.945 -20.422 1 98.12 271 VAL A N 1
ATOM 2196 C CA . VAL A 1 271 ? -1.6 -10.422 -21.766 1 98.12 271 VAL A CA 1
ATOM 2197 C C . VAL A 1 271 ? -1.798 -8.914 -21.766 1 98.12 271 VAL A C 1
ATOM 2199 O O . VAL A 1 271 ? -2.523 -8.375 -20.938 1 98.12 271 VAL A O 1
ATOM 2202 N N . ALA A 1 272 ? -1.155 -8.328 -22.719 1 98.38 272 ALA A N 1
ATOM 2203 C CA . ALA A 1 272 ? -1.263 -6.883 -22.859 1 98.38 272 ALA A CA 1
ATOM 2204 C C . ALA A 1 272 ? -2.643 -6.48 -23.391 1 98.38 272 ALA A C 1
ATOM 2206 O O . ALA A 1 272 ? -3.494 -7.34 -23.625 1 98.38 272 ALA A O 1
ATOM 2207 N N . GLU A 1 273 ? -2.84 -5.23 -23.531 1 97.56 273 GLU A N 1
ATOM 2208 C CA . GLU A 1 273 ? -4.125 -4.668 -23.938 1 97.56 273 GLU A CA 1
ATOM 2209 C C . GLU A 1 273 ? -4.508 -5.129 -25.344 1 97.56 273 GLU A C 1
ATOM 2211 O O . GLU A 1 273 ? -5.691 -5.227 -25.672 1 97.56 273 GLU A O 1
ATOM 2216 N N . ASP A 1 274 ? -3.553 -5.516 -26.172 1 96.62 274 ASP A N 1
ATOM 2217 C CA . ASP A 1 274 ? -3.82 -5.973 -27.531 1 96.62 274 ASP A CA 1
ATOM 2218 C C . ASP A 1 274 ? -4.395 -7.387 -27.531 1 96.62 274 ASP A C 1
ATOM 2220 O O . ASP A 1 274 ? -4.855 -7.875 -28.562 1 96.62 274 ASP A O 1
ATOM 2224 N N . GLY A 1 275 ? -4.305 -8.039 -26.406 1 95.62 275 GLY A N 1
ATOM 2225 C CA . GLY A 1 275 ? -4.848 -9.383 -26.266 1 95.62 275 GLY A CA 1
ATOM 2226 C C . GLY A 1 275 ? -3.924 -10.461 -26.797 1 95.62 275 GLY A C 1
ATOM 2227 O O . GLY A 1 275 ? -4.285 -11.633 -26.828 1 95.62 275 GLY A O 1
ATOM 2228 N N . GLU A 1 276 ? -2.711 -10.117 -27.156 1 95.19 276 GLU A N 1
ATOM 2229 C CA . GLU A 1 276 ? -1.836 -11.055 -27.844 1 95.19 276 GLU A CA 1
ATOM 2230 C C . GLU A 1 276 ? -0.463 -11.125 -27.188 1 95.19 276 GLU A C 1
ATOM 2232 O O . GLU A 1 276 ? 0.104 -12.211 -27.031 1 95.19 276 GLU A O 1
ATOM 2237 N N . THR A 1 277 ? -0.003 -9.977 -26.797 1 97.56 277 THR A N 1
ATOM 2238 C CA . THR A 1 277 ? 1.346 -9.914 -26.25 1 97.56 277 THR A CA 1
ATOM 2239 C C . THR A 1 277 ? 1.385 -10.508 -24.844 1 97.56 277 THR A C 1
ATOM 2241 O O . THR A 1 277 ? 0.674 -10.047 -23.953 1 97.56 277 THR A O 1
ATOM 2244 N N . ASP A 1 278 ? 2.273 -11.508 -24.672 1 98 278 ASP A N 1
ATOM 2245 C CA . ASP A 1 278 ? 2.422 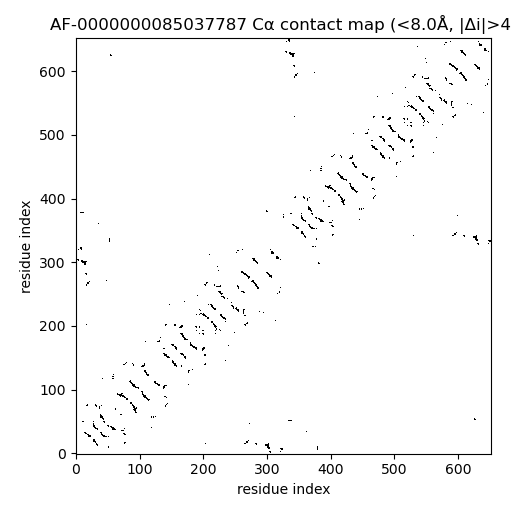-12.148 -23.375 1 98 278 ASP A CA 1
ATOM 2246 C C . ASP A 1 278 ? 3.201 -11.266 -22.406 1 98 278 ASP A C 1
ATOM 2248 O O . ASP A 1 278 ? 4.23 -10.688 -22.766 1 98 278 ASP A O 1
ATOM 2252 N N . MET A 1 279 ? 2.658 -11.164 -21.219 1 98.75 279 MET A N 1
ATOM 2253 C CA . MET A 1 279 ? 3.266 -10.336 -20.188 1 98.75 279 MET A CA 1
ATOM 2254 C C . MET A 1 279 ? 3.709 -11.18 -19 1 98.75 279 MET A C 1
ATOM 2256 O O . MET A 1 279 ? 2.986 -12.086 -18.562 1 98.75 279 MET A O 1
ATOM 2260 N N . LEU A 1 280 ? 4.902 -10.898 -18.516 1 98.88 280 LEU A N 1
ATOM 2261 C CA . LEU A 1 280 ? 5.402 -11.445 -17.266 1 98.88 280 LEU A CA 1
ATOM 2262 C C . LEU A 1 280 ? 5.082 -10.508 -16.094 1 98.88 280 LEU A C 1
ATOM 2264 O O . LEU A 1 280 ? 5.359 -9.312 -16.156 1 98.88 280 LEU A O 1
ATOM 2268 N N . VAL A 1 281 ? 4.414 -11 -15.102 1 98.94 281 VAL A N 1
ATOM 2269 C CA . VAL A 1 281 ? 4.129 -10.305 -13.852 1 98.94 281 VAL A CA 1
ATOM 2270 C C . VAL A 1 281 ? 4.965 -10.906 -12.727 1 98.94 281 VAL A C 1
ATOM 2272 O O . VAL A 1 281 ? 4.973 -12.117 -12.531 1 98.94 281 VAL A O 1
ATOM 2275 N N . TYR A 1 282 ? 5.699 -10.109 -12.008 1 98.88 282 TYR A N 1
ATOM 2276 C CA . TYR A 1 282 ? 6.57 -10.625 -10.953 1 98.88 282 TYR A CA 1
ATOM 2277 C C . TYR A 1 282 ? 6.828 -9.562 -9.891 1 98.88 282 TYR A C 1
ATOM 2279 O O . TYR A 1 282 ? 6.41 -8.414 -10.039 1 98.88 282 TYR A O 1
ATOM 2287 N N . HIS A 1 283 ? 7.359 -9.93 -8.758 1 98.62 283 HIS A N 1
ATOM 2288 C CA . HIS A 1 283 ? 7.801 -8.93 -7.797 1 98.62 283 HIS A CA 1
ATOM 2289 C C . HIS A 1 283 ? 9.32 -8.836 -7.754 1 98.62 283 HIS A C 1
ATOM 2291 O O . HIS A 1 283 ? 10.016 -9.781 -8.125 1 98.62 283 HIS A O 1
ATOM 2297 N N . CYS A 1 284 ? 9.781 -7.758 -7.379 1 96.94 284 CYS A N 1
ATOM 2298 C CA . CYS A 1 284 ? 11.203 -7.449 -7.34 1 96.94 284 CYS A CA 1
ATOM 2299 C C . CYS A 1 284 ? 11.5 -6.352 -6.324 1 96.94 284 CYS A C 1
ATOM 2301 O O . CYS A 1 284 ? 10.602 -5.598 -5.941 1 96.94 284 CYS A O 1
ATOM 2303 N N . ARG A 1 285 ? 12.734 -6.367 -5.75 1 95.62 285 ARG A N 1
ATOM 2304 C CA . ARG A 1 285 ? 13.242 -5.297 -4.891 1 95.62 285 ARG A CA 1
ATOM 2305 C C . ARG A 1 285 ? 14.312 -4.484 -5.602 1 95.62 285 ARG A C 1
ATOM 2307 O O . ARG A 1 285 ? 14.938 -4.965 -6.551 1 95.62 285 ARG A O 1
ATOM 2314 N N . ASN A 1 286 ? 14.57 -3.293 -5.012 1 95.5 286 ASN A N 1
ATOM 2315 C CA . ASN A 1 286 ? 15.617 -2.471 -5.617 1 95.5 286 ASN A CA 1
ATOM 2316 C C . ASN A 1 286 ? 16.766 -2.229 -4.648 1 95.5 286 ASN A C 1
ATOM 2318 O O . ASN A 1 286 ? 17.547 -1.287 -4.824 1 95.5 286 ASN A O 1
ATOM 2322 N N . TYR A 1 287 ? 16.875 -3.016 -3.617 1 93.62 287 TYR A N 1
ATOM 2323 C CA . TYR A 1 287 ? 17.984 -2.945 -2.678 1 93.62 287 TYR A CA 1
ATOM 2324 C C . TYR A 1 287 ? 18.234 -4.301 -2.023 1 93.62 287 TYR A C 1
ATOM 2326 O O . TYR A 1 287 ? 17.391 -5.188 -2.078 1 93.62 287 TYR A O 1
ATOM 2334 N N . THR A 1 288 ? 19.406 -4.488 -1.387 1 92.56 288 THR A N 1
ATOM 2335 C CA . THR A 1 288 ? 19.797 -5.785 -0.836 1 92.56 288 THR A CA 1
ATOM 2336 C C . THR A 1 288 ? 19.922 -5.707 0.682 1 92.56 288 THR A C 1
ATOM 2338 O O . THR A 1 288 ? 20 -6.738 1.355 1 92.56 288 THR A O 1
ATOM 2341 N N . ASP A 1 289 ? 20.016 -4.504 1.24 1 90.06 289 ASP A N 1
ATOM 2342 C CA . ASP A 1 289 ? 20.219 -4.348 2.678 1 90.06 289 ASP A CA 1
ATOM 2343 C C . ASP A 1 289 ? 18.891 -4.41 3.428 1 90.06 289 ASP A C 1
ATOM 2345 O O . ASP A 1 289 ? 18.344 -3.375 3.812 1 90.06 289 ASP A O 1
ATOM 2349 N N . ILE A 1 290 ? 18.438 -5.562 3.688 1 87.81 290 ILE A N 1
ATOM 2350 C CA . ILE A 1 290 ? 17.156 -5.781 4.344 1 87.81 290 ILE A CA 1
ATOM 2351 C C . ILE A 1 290 ? 17.359 -5.941 5.848 1 87.81 290 ILE A C 1
ATOM 2353 O O . ILE A 1 290 ? 18.188 -6.746 6.285 1 87.81 290 ILE A O 1
ATOM 2357 N N . LYS A 1 291 ? 16.656 -5.207 6.582 1 85.06 291 LYS A N 1
ATOM 2358 C CA . LYS A 1 291 ? 16.719 -5.312 8.039 1 85.06 291 LYS A CA 1
ATOM 2359 C C . LYS A 1 291 ? 15.664 -6.285 8.562 1 85.06 291 LYS A C 1
ATOM 2361 O O . LYS A 1 291 ? 14.484 -6.176 8.227 1 85.06 291 LYS A O 1
ATOM 2366 N N . GLY A 1 292 ? 16.109 -7.227 9.367 1 82.81 292 GLY A N 1
ATOM 2367 C CA . GLY A 1 292 ? 15.188 -8.211 9.906 1 82.81 292 GLY A CA 1
ATOM 2368 C C . GLY A 1 292 ? 14.789 -9.273 8.898 1 82.81 292 GLY A C 1
ATOM 2369 O O . GLY A 1 292 ? 15.523 -9.539 7.945 1 82.81 292 GLY A O 1
ATOM 2370 N N . ASP A 1 293 ? 13.68 -9.953 9.188 1 83.62 293 ASP A N 1
ATOM 2371 C CA . ASP A 1 293 ? 13.164 -10.977 8.281 1 83.62 293 ASP A CA 1
ATOM 2372 C C . ASP A 1 293 ? 12.625 -10.352 6.996 1 83.62 293 ASP A C 1
ATOM 2374 O O . ASP A 1 293 ? 11.781 -9.453 7.039 1 83.62 293 ASP A O 1
ATOM 2378 N N . PRO A 1 294 ? 13.062 -10.852 5.84 1 85.94 294 PRO A N 1
ATOM 2379 C CA . PRO A 1 294 ? 12.617 -10.297 4.555 1 85.94 294 PRO A CA 1
ATOM 2380 C C . PRO A 1 294 ? 11.102 -10.344 4.391 1 85.94 294 PRO A C 1
ATOM 2382 O O . PRO A 1 294 ? 10.531 -9.562 3.623 1 85.94 294 PRO A O 1
ATOM 2385 N N . LEU A 1 295 ? 10.484 -11.25 5.129 1 84.62 295 LEU A N 1
ATOM 2386 C CA . LEU A 1 295 ? 9.031 -11.367 5.07 1 84.62 295 LEU A CA 1
ATOM 2387 C C . LEU A 1 295 ? 8.359 -10.062 5.48 1 84.62 295 LEU A C 1
ATOM 2389 O O . LEU A 1 295 ? 7.316 -9.695 4.938 1 84.62 295 LEU A O 1
ATOM 2393 N N . TYR A 1 296 ? 9.008 -9.336 6.32 1 87.69 296 TYR A N 1
ATOM 2394 C CA . TYR A 1 296 ? 8.352 -8.172 6.906 1 87.69 296 TYR A CA 1
ATOM 2395 C C . TYR A 1 296 ? 8.883 -6.879 6.293 1 87.69 296 TYR A C 1
ATOM 2397 O O . TYR A 1 296 ? 8.523 -5.785 6.73 1 87.69 296 TYR A O 1
ATOM 2405 N N . ASP A 1 297 ? 9.797 -7.023 5.355 1 91.69 297 ASP A N 1
ATOM 2406 C CA . ASP A 1 297 ? 10.117 -5.898 4.48 1 91.69 297 ASP A CA 1
ATOM 2407 C C . ASP A 1 297 ? 9.07 -5.742 3.383 1 91.69 297 ASP A C 1
ATOM 2409 O O . ASP A 1 297 ? 8.961 -6.59 2.494 1 91.69 297 ASP A O 1
ATOM 2413 N N . PRO A 1 298 ? 8.312 -4.676 3.4 1 94.56 298 PRO A N 1
ATOM 2414 C CA . PRO A 1 298 ? 7.145 -4.59 2.518 1 94.56 298 PRO A CA 1
ATOM 2415 C C . PRO A 1 298 ? 7.516 -4.219 1.084 1 94.56 298 PRO A C 1
ATOM 2417 O O . PRO A 1 298 ? 6.633 -4.059 0.236 1 94.56 298 PRO A O 1
ATOM 2420 N N . ASN A 1 299 ? 8.742 -4.203 0.77 1 95.44 299 ASN A N 1
ATOM 2421 C CA . ASN A 1 299 ? 9.141 -3.5 -0.447 1 95.44 299 ASN A CA 1
ATOM 2422 C C . ASN A 1 299 ? 9.438 -4.473 -1.584 1 95.44 299 ASN A C 1
ATOM 2424 O O . ASN A 1 299 ? 10.367 -4.262 -2.361 1 95.44 299 ASN A O 1
ATOM 2428 N N . ARG A 1 300 ? 8.781 -5.578 -1.665 1 96.75 300 ARG A N 1
ATOM 2429 C CA . ARG A 1 300 ? 8.641 -6.309 -2.92 1 96.75 300 ARG A CA 1
ATOM 2430 C C . ARG A 1 300 ? 7.516 -5.719 -3.77 1 96.75 300 ARG A C 1
ATOM 2432 O O . ARG A 1 300 ? 6.355 -5.711 -3.357 1 96.75 300 ARG A O 1
ATOM 2439 N N . HIS A 1 301 ? 7.898 -5.188 -4.93 1 98.31 301 HIS A N 1
ATOM 2440 C CA . HIS A 1 301 ? 6.949 -4.449 -5.75 1 98.31 301 HIS A CA 1
ATOM 2441 C C . HIS A 1 301 ? 6.547 -5.25 -6.984 1 98.31 301 HIS A C 1
ATOM 2443 O O . HIS A 1 301 ? 7.352 -6.008 -7.527 1 98.31 301 HIS A O 1
ATOM 2449 N N . THR A 1 302 ? 5.324 -5.055 -7.43 1 98.88 302 THR A N 1
ATOM 2450 C CA . THR A 1 302 ? 4.852 -5.684 -8.656 1 98.88 302 THR A CA 1
ATOM 2451 C C . THR A 1 302 ? 5.496 -5.043 -9.875 1 98.88 302 THR A C 1
ATOM 2453 O O . THR A 1 302 ? 5.496 -3.818 -10.016 1 98.88 302 THR A O 1
ATOM 2456 N N . MET A 1 303 ? 6.004 -5.883 -10.719 1 98.75 303 MET A N 1
ATOM 2457 C CA . MET A 1 303 ? 6.586 -5.512 -12.008 1 98.75 303 MET A CA 1
ATOM 2458 C C . MET A 1 303 ? 5.852 -6.199 -13.156 1 98.75 303 MET A C 1
ATOM 2460 O O . MET A 1 303 ? 5.285 -7.277 -12.977 1 98.75 303 MET A O 1
ATOM 2464 N N . VAL A 1 304 ? 5.902 -5.512 -14.312 1 98.81 304 VAL A N 1
ATOM 2465 C CA . VAL A 1 304 ? 5.383 -6.156 -15.516 1 98.81 304 VAL A CA 1
ATOM 2466 C C . VAL A 1 304 ? 6.32 -5.887 -16.688 1 98.81 304 VAL A C 1
ATOM 2468 O O . VAL A 1 304 ? 6.91 -4.809 -16.781 1 98.81 304 VAL A O 1
ATOM 2471 N N . GLN A 1 305 ? 6.418 -6.828 -17.547 1 98.75 305 GLN A N 1
ATOM 2472 C CA . GLN A 1 305 ? 7.141 -6.645 -18.797 1 98.75 305 GLN A CA 1
ATOM 2473 C C . GLN A 1 305 ? 6.695 -7.66 -19.844 1 98.75 305 GLN A C 1
ATOM 2475 O O . GLN A 1 305 ? 6.316 -8.781 -19.516 1 98.75 305 GLN A O 1
ATOM 2480 N N . PRO A 1 306 ? 6.727 -7.219 -21.125 1 98.62 306 PRO A N 1
ATOM 2481 C CA . PRO A 1 306 ? 6.523 -8.227 -22.172 1 98.62 306 PRO A CA 1
ATOM 2482 C C . PRO A 1 306 ? 7.699 -9.188 -22.297 1 98.62 306 PRO A C 1
ATOM 2484 O O . PRO A 1 306 ? 8.812 -8.875 -21.875 1 98.62 306 PRO A O 1
ATOM 2487 N N . PHE A 1 307 ? 7.406 -10.344 -22.75 1 98.31 307 PHE A N 1
ATOM 2488 C CA . PHE A 1 307 ? 8.469 -11.273 -23.109 1 98.31 307 PHE A CA 1
ATOM 2489 C C . PHE A 1 307 ? 8.227 -11.867 -24.5 1 98.31 307 PHE A C 1
ATOM 2491 O O . PHE A 1 307 ? 7.164 -11.656 -25.078 1 98.31 307 PHE A O 1
ATOM 2498 N N . THR A 1 308 ? 9.281 -12.523 -24.984 1 97.75 308 THR A N 1
ATOM 2499 C CA . THR A 1 308 ? 9.242 -13.047 -26.344 1 97.75 308 THR A CA 1
ATOM 2500 C C . THR A 1 308 ? 9.438 -14.562 -26.344 1 97.75 308 THR A C 1
ATOM 2502 O O . THR A 1 308 ? 9.398 -15.195 -25.281 1 97.75 308 THR A O 1
ATOM 2505 N N . TRP A 1 309 ? 9.5 -15.141 -27.5 1 98.19 309 TRP A N 1
ATOM 2506 C CA . TRP A 1 309 ? 9.625 -16.578 -27.656 1 98.19 309 TRP A CA 1
ATOM 2507 C C . TRP A 1 309 ? 10.852 -16.938 -28.5 1 98.19 309 TRP A C 1
ATOM 2509 O O . TRP A 1 309 ? 11.141 -16.266 -29.5 1 98.19 309 TRP A O 1
ATOM 2519 N N . ASN A 1 310 ? 11.516 -17.969 -28.078 1 98.31 310 ASN A N 1
ATOM 2520 C CA . ASN A 1 310 ? 12.641 -18.484 -28.859 1 98.31 310 ASN A CA 1
ATOM 2521 C C . ASN A 1 310 ? 12.172 -19.25 -30.078 1 98.31 310 ASN A C 1
ATOM 2523 O O . ASN A 1 310 ? 11.016 -19.672 -30.156 1 98.31 310 ASN A O 1
ATOM 2527 N N . ASP A 1 311 ? 13.094 -19.531 -30.953 1 98.06 311 ASP A N 1
ATOM 2528 C CA . ASP A 1 311 ? 12.781 -20.25 -32.188 1 98.06 311 ASP A CA 1
ATOM 2529 C C . ASP A 1 311 ? 12.266 -21.656 -31.891 1 98.06 311 ASP A C 1
ATOM 2531 O O . ASP A 1 311 ? 11.438 -22.188 -32.625 1 98.06 311 ASP A O 1
ATOM 2535 N N . ASP A 1 312 ? 12.695 -22.203 -30.797 1 98 312 ASP A N 1
ATOM 2536 C CA . ASP A 1 312 ? 12.289 -23.578 -30.484 1 98 312 ASP A CA 1
ATOM 2537 C C . ASP A 1 312 ? 10.938 -23.594 -29.766 1 98 312 ASP A C 1
ATOM 2539 O O . ASP A 1 312 ? 10.484 -24.656 -29.328 1 98 312 ASP A O 1
ATOM 2543 N N . GLY A 1 313 ? 10.367 -22.453 -29.531 1 98.12 313 GLY A N 1
ATOM 2544 C CA . GLY A 1 313 ? 9.031 -22.375 -28.969 1 98.12 313 GLY A CA 1
ATOM 2545 C C . GLY A 1 313 ? 9.031 -22.156 -27.469 1 98.12 313 GLY A C 1
ATOM 2546 O O . GLY A 1 313 ? 7.973 -22.062 -26.844 1 98.12 313 GLY A O 1
ATOM 2547 N N . THR A 1 314 ? 10.203 -22.062 -26.828 1 98.44 314 THR A N 1
ATOM 2548 C CA . THR A 1 314 ? 10.273 -21.797 -25.406 1 98.44 314 THR A CA 1
ATOM 2549 C C . THR A 1 314 ? 10.219 -20.297 -25.141 1 98.44 314 THR A C 1
ATOM 2551 O O . THR A 1 314 ? 10.586 -19.484 -26 1 98.44 314 THR A O 1
ATOM 2554 N N . PRO A 1 315 ? 9.773 -19.922 -23.938 1 98.75 315 PRO A N 1
ATOM 2555 C CA . PRO A 1 315 ? 9.711 -18.5 -23.641 1 98.75 315 PRO A CA 1
ATOM 2556 C C . PRO A 1 315 ? 11.094 -17.891 -23.391 1 98.75 315 PRO A C 1
ATOM 2558 O O . PRO A 1 315 ? 11.969 -18.547 -22.828 1 98.75 315 PRO A O 1
ATOM 2561 N N . ASN A 1 316 ? 11.234 -16.672 -23.812 1 98.56 316 ASN A N 1
ATOM 2562 C CA . ASN A 1 316 ? 12.359 -15.805 -23.5 1 98.56 316 ASN A CA 1
ATOM 2563 C C . ASN A 1 316 ? 11.945 -14.641 -22.594 1 98.56 316 ASN A C 1
ATOM 2565 O O . ASN A 1 316 ? 11.461 -13.617 -23.094 1 98.56 316 ASN A O 1
ATOM 2569 N N . PHE A 1 317 ? 12.211 -14.758 -21.312 1 98.62 317 PHE A N 1
ATOM 2570 C CA . PHE A 1 317 ? 11.695 -13.797 -20.344 1 98.62 317 PHE A CA 1
ATOM 2571 C C . PHE A 1 317 ? 12.609 -12.578 -20.266 1 98.62 317 PHE A C 1
ATOM 2573 O O . PHE A 1 317 ? 12.258 -11.57 -19.641 1 98.62 317 PHE A O 1
ATOM 2580 N N . GLY A 1 318 ? 13.781 -12.641 -20.828 1 98.06 318 GLY A N 1
ATOM 2581 C CA . GLY A 1 318 ? 14.727 -11.547 -20.719 1 98.06 318 GLY A CA 1
ATOM 2582 C C . GLY A 1 318 ? 15.242 -11.328 -19.312 1 98.06 318 GLY A C 1
ATOM 2583 O O . GLY A 1 318 ? 15.578 -12.289 -18.609 1 98.06 318 GLY A O 1
ATOM 2584 N N . LYS A 1 319 ? 15.445 -10.047 -18.984 1 98.25 319 LYS A N 1
ATOM 2585 C CA . LYS A 1 319 ? 15.906 -9.633 -17.656 1 98.25 319 LYS A CA 1
ATOM 2586 C C . LYS A 1 319 ? 14.93 -8.648 -17.031 1 98.25 319 LYS A C 1
ATOM 2588 O O . LYS A 1 319 ? 14.18 -7.961 -17.734 1 98.25 319 LYS A O 1
ATOM 2593 N N . PRO A 1 320 ? 14.961 -8.633 -15.711 1 98.62 320 PRO A N 1
ATOM 2594 C CA . PRO A 1 320 ? 14.133 -7.621 -15.055 1 98.62 320 PRO A CA 1
ATOM 2595 C C . PRO A 1 320 ? 14.398 -6.207 -15.578 1 98.62 320 PRO A C 1
ATOM 2597 O O . PRO A 1 320 ? 15.555 -5.84 -15.82 1 98.62 320 PRO A O 1
ATOM 2600 N N . VAL A 1 321 ? 13.375 -5.422 -15.75 1 98.25 321 VAL A N 1
ATOM 2601 C CA . VAL A 1 321 ? 13.469 -4.078 -16.312 1 98.25 321 VAL A CA 1
ATOM 2602 C C . VAL A 1 321 ? 13.664 -3.064 -15.18 1 98.25 321 VAL A C 1
ATOM 2604 O O . VAL A 1 321 ? 13.328 -3.342 -14.023 1 98.25 321 VAL A O 1
ATOM 2607 N N . PRO A 1 322 ? 14.203 -1.921 -15.484 1 97.12 322 PRO A N 1
ATOM 2608 C CA . PRO A 1 322 ? 14.422 -0.908 -14.445 1 97.12 322 PRO A CA 1
ATOM 2609 C C . PRO A 1 322 ? 13.141 -0.164 -14.07 1 97.12 322 PRO A C 1
ATOM 2611 O O . PRO A 1 322 ? 12.172 -0.177 -14.828 1 97.12 322 PRO A O 1
ATOM 2614 N N . TYR A 1 323 ? 13.211 0.424 -12.891 1 96.5 323 TYR A N 1
ATOM 2615 C CA . TYR A 1 323 ? 12.195 1.427 -12.578 1 96.5 323 TYR A CA 1
ATOM 2616 C C . TYR A 1 323 ? 12.266 2.594 -13.555 1 96.5 323 TYR A C 1
ATOM 2618 O O . TYR A 1 323 ? 13.352 3.039 -13.93 1 96.5 323 TYR A O 1
ATOM 2626 N N . ASN A 1 324 ? 11.039 3.076 -14.016 1 97.25 324 ASN A N 1
ATOM 2627 C CA . ASN A 1 324 ? 11.094 4.113 -15.047 1 97.25 324 ASN A CA 1
ATOM 2628 C C . ASN A 1 324 ? 10.062 5.211 -14.781 1 97.25 324 ASN A C 1
ATOM 2630 O O . ASN A 1 324 ? 9.664 5.926 -15.703 1 97.25 324 ASN A O 1
ATOM 2634 N N . TYR A 1 325 ? 9.57 5.285 -13.57 1 93.81 325 TYR A N 1
ATOM 2635 C CA . TYR A 1 325 ? 8.68 6.383 -13.219 1 93.81 325 TYR A CA 1
ATOM 2636 C C . TYR A 1 325 ? 9.414 7.715 -13.234 1 93.81 325 TYR A C 1
ATOM 2638 O O . TYR A 1 325 ? 10.641 7.754 -13.125 1 93.81 325 TYR A O 1
ATOM 2646 N N . LYS A 1 326 ? 8.672 8.836 -13.406 1 90.31 326 LYS A N 1
ATOM 2647 C CA . LYS A 1 326 ? 9.289 10.156 -13.57 1 90.31 326 LYS A CA 1
ATOM 2648 C C . LYS A 1 326 ? 9.078 11.016 -12.32 1 90.31 326 LYS A C 1
ATOM 2650 O O . LYS A 1 326 ? 8.031 10.945 -11.688 1 90.31 326 LYS A O 1
ATOM 2655 N N . MET B 1 1 ? -1.853 25.781 -18.609 1 81.06 1 MET B N 1
ATOM 2656 C CA . MET B 1 1 ? -2.475 25.891 -17.297 1 81.06 1 MET B CA 1
ATOM 2657 C C . MET B 1 1 ? -2.729 24.516 -16.688 1 81.06 1 MET B C 1
ATOM 2659 O O . MET B 1 1 ? -3.244 23.625 -17.375 1 81.06 1 MET B O 1
ATOM 2663 N N . VAL B 1 2 ? -2.275 24.297 -15.445 1 92.5 2 VAL B N 1
ATOM 2664 C CA . VAL B 1 2 ? -2.43 23.031 -14.719 1 92.5 2 VAL B CA 1
ATOM 2665 C C . VAL B 1 2 ? -3.91 22.766 -14.461 1 92.5 2 VAL B C 1
ATOM 2667 O O . VAL B 1 2 ? -4.637 23.656 -14.008 1 92.5 2 VAL B O 1
ATOM 2670 N N . GLN B 1 3 ? -4.34 21.641 -14.891 1 93.19 3 GLN B N 1
ATOM 2671 C CA . GLN B 1 3 ? -5.727 21.234 -14.695 1 93.19 3 GLN B CA 1
ATOM 2672 C C . GLN B 1 3 ? -5.812 19.953 -13.867 1 93.19 3 GLN B C 1
ATOM 2674 O O . GLN B 1 3 ? -4.852 19.172 -13.805 1 93.19 3 GLN B O 1
ATOM 2679 N N . ALA B 1 4 ? -6.965 19.828 -13.266 1 92.38 4 ALA B N 1
ATOM 2680 C CA . ALA B 1 4 ? -7.188 18.641 -12.438 1 92.38 4 ALA B CA 1
ATOM 2681 C C . ALA B 1 4 ? -6.945 17.359 -13.242 1 92.38 4 ALA B C 1
ATOM 2683 O O . ALA B 1 4 ? -6.402 16.391 -12.711 1 92.38 4 ALA B O 1
ATOM 2684 N N . GLN B 1 5 ? -7.273 17.359 -14.492 1 93.75 5 GLN B N 1
ATOM 2685 C CA . GLN B 1 5 ? -7.191 16.172 -15.328 1 93.75 5 GLN B CA 1
ATOM 2686 C C . GLN B 1 5 ? -5.742 15.82 -15.648 1 93.75 5 GLN B C 1
ATOM 2688 O O . GLN B 1 5 ? -5.461 14.734 -16.156 1 93.75 5 GLN B O 1
ATOM 2693 N N . ASP B 1 6 ? -4.895 16.766 -15.352 1 96.56 6 ASP B N 1
ATOM 2694 C CA . ASP B 1 6 ? -3.475 16.516 -15.555 1 96.56 6 ASP B CA 1
ATOM 2695 C C . ASP B 1 6 ? -2.943 15.508 -14.531 1 96.56 6 ASP B C 1
ATOM 2697 O O . ASP B 1 6 ? -1.851 14.961 -14.703 1 96.56 6 ASP B O 1
ATOM 2701 N N . TYR B 1 7 ? -3.691 15.258 -13.5 1 98 7 TYR B N 1
ATOM 2702 C CA . TYR B 1 7 ? -3.281 14.359 -12.422 1 98 7 TYR B CA 1
ATOM 2703 C C . TYR B 1 7 ? -4.215 13.164 -12.328 1 98 7 TYR B C 1
ATOM 2705 O O . TYR B 1 7 ? -5.434 13.305 -12.477 1 98 7 TYR B O 1
ATOM 2713 N N . ILE B 1 8 ? -3.625 12.031 -12.109 1 97.75 8 ILE B N 1
ATOM 2714 C CA . ILE B 1 8 ? -4.418 10.82 -11.969 1 97.75 8 ILE B CA 1
ATOM 2715 C C . ILE B 1 8 ? -4.871 10.672 -10.516 1 97.75 8 ILE B C 1
ATOM 2717 O O . ILE B 1 8 ? -4.07 10.82 -9.586 1 97.75 8 ILE B O 1
ATOM 2721 N N . ASN B 1 9 ? -6.148 10.438 -10.305 1 98.31 9 ASN B N 1
ATOM 2722 C CA . ASN B 1 9 ? -6.727 10.188 -8.984 1 98.31 9 ASN B CA 1
ATOM 2723 C C . ASN B 1 9 ? -7.488 8.867 -8.945 1 98.31 9 ASN B C 1
ATOM 2725 O O . ASN B 1 9 ? -8.195 8.523 -9.891 1 98.31 9 ASN B O 1
ATOM 2729 N N . PRO B 1 10 ? -7.434 8.164 -7.758 1 98.31 10 PRO B N 1
ATOM 2730 C CA . PRO B 1 10 ? -6.527 8.508 -6.66 1 98.31 10 PRO B CA 1
ATOM 2731 C C . PRO B 1 10 ? -5.059 8.484 -7.082 1 98.31 10 PRO B C 1
ATOM 2733 O O . PRO B 1 10 ? -4.676 7.711 -7.965 1 98.31 10 PRO B O 1
ATOM 2736 N N . LEU B 1 11 ? -4.293 9.344 -6.473 1 98.69 11 LEU B N 1
ATOM 2737 C CA . LEU B 1 11 ? -2.867 9.406 -6.777 1 98.69 11 LEU B CA 1
ATOM 2738 C C . LEU B 1 11 ? -2.139 8.195 -6.195 1 98.69 11 LEU B C 1
ATOM 2740 O O . LEU B 1 11 ? -1.423 7.496 -6.914 1 98.69 11 LEU B O 1
ATOM 2744 N N . ILE B 1 12 ? -2.262 7.949 -4.965 1 98.62 12 ILE B N 1
ATOM 2745 C CA . ILE B 1 12 ? -1.651 6.82 -4.273 1 98.62 12 ILE B CA 1
ATOM 2746 C C . ILE B 1 12 ? -2.713 6.07 -3.471 1 98.62 12 ILE B C 1
ATOM 2748 O O . ILE B 1 12 ? -3.359 6.648 -2.594 1 98.62 12 ILE B O 1
ATOM 2752 N N . VAL B 1 13 ? -2.803 4.801 -3.707 1 98.06 13 VAL B N 1
ATOM 2753 C CA . VAL B 1 13 ? -3.795 3.939 -3.074 1 98.06 13 VAL B CA 1
ATOM 2754 C C . VAL B 1 13 ? -3.369 3.625 -1.642 1 98.06 13 VAL B C 1
ATOM 2756 O O . VAL B 1 13 ? -2.188 3.393 -1.375 1 98.06 13 VAL B O 1
ATOM 2759 N N . GLN B 1 14 ? -4.32 3.725 -0.758 1 98.12 14 GLN B N 1
ATOM 2760 C CA . GLN B 1 14 ? -4.211 3.26 0.622 1 98.12 14 GLN B CA 1
ATOM 2761 C C . GLN B 1 14 ? -3.092 3.99 1.359 1 98.12 14 GLN B C 1
ATOM 2763 O O . GLN B 1 14 ? -2.266 3.359 2.021 1 98.12 14 GLN B O 1
ATOM 2768 N N . ARG B 1 15 ? -3.104 5.301 1.201 1 98.44 15 ARG B N 1
ATOM 2769 C CA . ARG B 1 15 ? -2.236 6.203 1.953 1 98.44 15 ARG B CA 1
ATOM 2770 C C . ARG B 1 15 ? -3.023 7.387 2.508 1 98.44 15 ARG B C 1
ATOM 2772 O O . ARG B 1 15 ? -3.172 8.406 1.837 1 98.44 15 ARG B O 1
ATOM 2779 N N . ALA B 1 16 ? -3.383 7.262 3.744 1 97.94 16 ALA B N 1
ATOM 2780 C CA . ALA B 1 16 ? -4.109 8.312 4.457 1 97.94 16 ALA B CA 1
ATOM 2781 C C . ALA B 1 16 ? -3.146 9.328 5.062 1 97.94 16 ALA B C 1
ATOM 2783 O O . ALA B 1 16 ? -1.954 9.055 5.215 1 97.94 16 ALA B O 1
ATOM 2784 N N . ASP B 1 17 ? -3.678 10.531 5.379 1 98.62 17 ASP B N 1
ATOM 2785 C CA . ASP B 1 17 ? -2.908 11.602 6.008 1 98.62 17 ASP B CA 1
ATOM 2786 C C . ASP B 1 17 ? -1.699 11.984 5.152 1 98.62 17 ASP B C 1
ATOM 2788 O O . ASP B 1 17 ? -0.573 12.039 5.652 1 98.62 17 ASP B O 1
ATOM 2792 N N . PRO B 1 18 ? -1.998 12.242 3.918 1 98.88 18 PRO B N 1
ATOM 2793 C CA . PRO B 1 18 ? -0.886 12.422 2.98 1 98.88 18 PRO B CA 1
ATOM 2794 C C . PRO B 1 18 ? -0.164 13.75 3.17 1 98.88 18 PRO B C 1
ATOM 2796 O O . PRO B 1 18 ? -0.801 14.766 3.451 1 98.88 18 PRO B O 1
ATOM 2799 N N . TYR B 1 19 ? 1.117 13.734 3.016 1 98.94 19 TYR B N 1
ATOM 2800 C CA . TYR B 1 19 ? 1.954 14.93 3.002 1 98.94 19 TYR B CA 1
ATOM 2801 C C . TYR B 1 19 ? 2.943 14.883 1.844 1 98.94 19 TYR B C 1
ATOM 2803 O O . TYR B 1 19 ? 3.736 13.953 1.729 1 98.94 19 TYR B O 1
ATOM 2811 N N . ILE B 1 20 ? 2.883 15.852 0.957 1 98.88 20 ILE B N 1
ATOM 2812 C CA . ILE B 1 20 ? 3.801 15.969 -0.171 1 98.88 20 ILE B CA 1
ATOM 2813 C C . ILE B 1 20 ? 4.637 17.234 -0.028 1 98.88 20 ILE B C 1
ATOM 2815 O O . ILE B 1 20 ? 4.094 18.344 0.01 1 98.88 20 ILE B O 1
ATOM 2819 N N . TYR B 1 21 ? 5.902 17.078 0.021 1 98.38 21 TYR B N 1
ATOM 2820 C CA . TYR B 1 21 ? 6.863 18.156 0.144 1 98.38 21 TYR B CA 1
ATOM 2821 C C . TYR B 1 21 ? 7.695 18.297 -1.125 1 98.38 21 TYR B C 1
ATOM 2823 O O . TYR B 1 21 ? 8.375 17.359 -1.538 1 98.38 21 TYR B O 1
ATOM 2831 N N . LYS B 1 22 ? 7.602 19.438 -1.772 1 98.31 22 LYS B N 1
ATOM 2832 C CA . LYS B 1 22 ? 8.484 19.734 -2.898 1 98.31 22 LYS B CA 1
ATOM 2833 C C . LYS B 1 22 ? 9.789 20.359 -2.422 1 98.31 22 LYS B C 1
ATOM 2835 O O . LYS B 1 22 ? 9.789 21.438 -1.818 1 98.31 22 LYS B O 1
ATOM 2840 N N . HIS B 1 23 ? 10.82 19.703 -2.729 1 97.88 23 HIS B N 1
ATOM 2841 C CA . HIS B 1 23 ? 12.125 20.141 -2.256 1 97.88 23 HIS B CA 1
ATOM 2842 C C . HIS B 1 23 ? 12.883 20.891 -3.35 1 97.88 23 HIS B C 1
ATOM 2844 O O . HIS B 1 23 ? 12.484 20.859 -4.52 1 97.88 23 HIS B O 1
ATOM 2850 N N . THR B 1 24 ? 13.961 21.547 -3.023 1 96.69 24 THR B N 1
ATOM 2851 C CA . THR B 1 24 ? 14.758 22.359 -3.939 1 96.69 24 THR B CA 1
ATOM 2852 C C . THR B 1 24 ? 15.57 21.453 -4.875 1 96.69 24 THR B C 1
ATOM 2854 O O . THR B 1 24 ? 16.094 21.938 -5.887 1 96.69 24 THR B O 1
ATOM 2857 N N . ASP B 1 25 ? 15.672 20.156 -4.578 1 96.69 25 ASP B N 1
ATOM 2858 C CA . ASP B 1 25 ? 16.422 19.25 -5.434 1 96.69 25 ASP B CA 1
ATOM 2859 C C . ASP B 1 25 ? 15.586 18.812 -6.637 1 96.69 25 ASP B C 1
ATOM 2861 O O . ASP B 1 25 ? 16.047 18.031 -7.469 1 96.69 25 ASP B O 1
ATOM 2865 N N . GLY B 1 26 ? 14.359 19.297 -6.703 1 96.38 26 GLY B N 1
ATOM 2866 C CA . GLY B 1 26 ? 13.508 19.016 -7.848 1 96.38 26 GLY B CA 1
ATOM 2867 C C . GLY B 1 26 ? 12.578 17.844 -7.625 1 96.38 26 GLY B C 1
ATOM 2868 O O . GLY B 1 26 ? 11.75 17.516 -8.484 1 96.38 26 GLY B O 1
ATOM 2869 N N . TYR B 1 27 ? 12.656 17.234 -6.438 1 98.38 27 TYR B N 1
ATOM 2870 C CA . TYR B 1 27 ? 11.812 16.078 -6.156 1 98.38 27 TYR B CA 1
ATOM 2871 C C . TYR B 1 27 ? 10.625 16.469 -5.285 1 98.38 27 TYR B C 1
ATOM 2873 O O . TYR B 1 27 ? 10.727 17.375 -4.453 1 98.38 27 TYR B O 1
ATOM 2881 N N . TYR B 1 28 ? 9.531 15.789 -5.535 1 98.81 28 TYR B N 1
ATOM 2882 C CA . TYR B 1 28 ? 8.461 15.672 -4.555 1 98.81 28 TYR B CA 1
ATOM 2883 C C . TYR B 1 28 ? 8.719 14.508 -3.604 1 98.81 28 TYR B C 1
ATOM 2885 O O . TYR B 1 28 ? 8.969 13.383 -4.043 1 98.81 28 TYR B O 1
ATOM 2893 N N . TYR B 1 29 ? 8.711 14.773 -2.336 1 98.94 29 TYR B N 1
ATOM 2894 C CA . TYR B 1 29 ? 8.773 13.734 -1.31 1 98.94 29 TYR B CA 1
ATOM 2895 C C . TYR B 1 29 ? 7.387 13.477 -0.72 1 98.94 29 TYR B C 1
ATOM 2897 O O . TYR B 1 29 ? 6.625 14.414 -0.478 1 98.94 29 TYR B O 1
ATOM 2905 N N . PHE B 1 30 ? 7.117 12.219 -0.544 1 98.94 30 PHE B N 1
ATOM 2906 C CA . PHE B 1 30 ? 5.805 11.82 -0.048 1 98.94 30 PHE B CA 1
ATOM 2907 C C . PHE B 1 30 ? 5.934 10.914 1.165 1 98.94 30 PHE B C 1
ATOM 2909 O O . PHE B 1 30 ? 6.789 10.023 1.193 1 98.94 30 PHE B O 1
ATOM 2916 N N . THR B 1 31 ? 5.094 11.164 2.152 1 98.88 31 THR B N 1
ATOM 2917 C CA . THR B 1 31 ? 4.867 10.258 3.268 1 98.88 31 THR B CA 1
ATOM 2918 C C . THR B 1 31 ? 3.406 10.281 3.703 1 98.88 31 THR B C 1
ATOM 2920 O O . THR B 1 31 ? 2.666 11.203 3.352 1 98.88 31 THR B O 1
ATOM 2923 N N . ALA B 1 32 ? 2.955 9.25 4.348 1 98.81 32 ALA B N 1
ATOM 2924 C CA . ALA B 1 32 ? 1.585 9.047 4.809 1 98.81 32 ALA B CA 1
ATOM 2925 C C . ALA B 1 32 ? 1.51 7.906 5.82 1 98.81 32 ALA B C 1
ATOM 2927 O O . ALA B 1 32 ? 2.502 7.215 6.059 1 98.81 32 ALA B O 1
ATOM 2928 N N . SER B 1 33 ? 0.384 7.82 6.434 1 98.56 33 SER B N 1
ATOM 2929 C CA . SER B 1 33 ? 0.16 6.629 7.246 1 98.56 33 SER B CA 1
ATOM 2930 C C . SER B 1 33 ? 0.084 5.375 6.383 1 98.56 33 SER B C 1
ATOM 2932 O O . SER B 1 33 ? -0.675 5.332 5.41 1 98.56 33 SER B O 1
ATOM 2934 N N . VAL B 1 34 ? 0.953 4.402 6.723 1 97.56 34 VAL B N 1
ATOM 2935 C CA . VAL B 1 34 ? 0.81 3.111 6.055 1 97.56 34 VAL B CA 1
ATOM 2936 C C . VAL B 1 34 ? -0.273 2.287 6.746 1 97.56 34 VAL B C 1
ATOM 2938 O O . VAL B 1 34 ? -0.46 2.393 7.961 1 97.56 34 VAL B O 1
ATOM 2941 N N . PRO B 1 35 ? -0.964 1.438 6.055 1 96.12 35 PRO B N 1
ATOM 2942 C CA . PRO B 1 35 ? -2.113 0.74 6.633 1 96.12 35 PRO B CA 1
ATOM 2943 C C . PRO B 1 35 ? -1.735 -0.118 7.84 1 96.12 35 PRO B C 1
ATOM 2945 O O . PRO B 1 35 ? -2.533 -0.268 8.766 1 96.12 35 PRO B O 1
ATOM 2948 N N . ALA B 1 36 ? -0.553 -0.598 7.871 1 95.06 36 ALA B N 1
ATOM 2949 C CA . ALA B 1 36 ? -0.139 -1.466 8.969 1 95.06 36 ALA B CA 1
ATOM 2950 C C . ALA B 1 36 ? 0.163 -0.653 10.227 1 95.06 36 ALA B C 1
ATOM 2952 O O . ALA B 1 36 ? 0.288 -1.211 11.32 1 95.06 36 ALA B O 1
ATOM 2953 N N . TYR B 1 37 ? 0.375 0.687 10.117 1 97.19 37 TYR B N 1
ATOM 2954 C CA . TYR B 1 37 ? 0.65 1.612 11.211 1 97.19 37 TYR B CA 1
ATOM 2955 C C . TYR B 1 37 ? 1.874 1.17 12 1 97.19 37 TYR B C 1
ATOM 2957 O O . TYR B 1 37 ? 1.864 1.197 13.234 1 97.19 37 TYR B O 1
ATOM 2965 N N . ASN B 1 38 ? 2.904 0.778 11.281 1 96.81 38 ASN B N 1
ATOM 2966 C CA . ASN B 1 38 ? 4.02 0.2 12.023 1 96.81 38 ASN B CA 1
ATOM 2967 C C . ASN B 1 38 ? 5.355 0.762 11.555 1 96.81 38 ASN B C 1
ATOM 2969 O O . ASN B 1 38 ? 6.41 0.363 12.047 1 96.81 38 ASN B O 1
ATOM 2973 N N . LEU B 1 39 ? 5.332 1.631 10.633 1 97.94 39 LEU B N 1
ATOM 2974 C CA . LEU B 1 39 ? 6.578 2.195 10.125 1 97.94 39 LEU B CA 1
ATOM 2975 C C . LEU B 1 39 ? 6.332 3.537 9.445 1 97.94 39 LEU B C 1
ATOM 2977 O O . LEU B 1 39 ? 5.184 3.941 9.258 1 97.94 39 LEU B O 1
ATOM 2981 N N . ILE B 1 40 ? 7.391 4.258 9.172 1 98.81 40 ILE B N 1
ATOM 2982 C CA . ILE B 1 40 ? 7.391 5.477 8.367 1 98.81 40 ILE B CA 1
ATOM 2983 C C . ILE B 1 40 ? 8.219 5.258 7.102 1 98.81 40 ILE B C 1
ATOM 2985 O O . ILE B 1 40 ? 9.344 4.758 7.168 1 98.81 40 ILE B O 1
ATOM 2989 N N . GLU B 1 41 ? 7.613 5.566 5.992 1 98.56 41 GLU B N 1
ATOM 2990 C CA . GLU B 1 41 ? 8.305 5.457 4.711 1 98.56 41 GLU B CA 1
ATOM 2991 C C . GLU B 1 41 ? 8.266 6.777 3.947 1 98.56 41 GLU B C 1
ATOM 2993 O O . GLU B 1 41 ? 7.391 7.613 4.188 1 98.56 41 GLU B O 1
ATOM 2998 N N . ILE B 1 42 ? 9.258 6.977 3.096 1 98.75 42 ILE B N 1
ATOM 2999 C CA . ILE B 1 42 ? 9.305 8.109 2.18 1 98.75 42 ILE B CA 1
ATOM 3000 C C . ILE B 1 42 ? 9.453 7.609 0.745 1 98.75 42 ILE B C 1
ATOM 3002 O O . ILE B 1 42 ? 10.172 6.641 0.491 1 98.75 42 ILE B O 1
ATOM 3006 N N . ARG B 1 43 ? 8.789 8.148 -0.148 1 98.12 43 ARG B N 1
ATOM 3007 C CA . ARG B 1 43 ? 9.086 7.969 -1.565 1 98.12 43 ARG B CA 1
ATOM 3008 C C . ARG B 1 43 ? 9.227 9.312 -2.273 1 98.12 43 ARG B C 1
ATOM 3010 O O . ARG B 1 43 ? 8.75 10.336 -1.776 1 98.12 43 ARG B O 1
ATOM 3017 N N . ARG B 1 44 ? 9.891 9.344 -3.373 1 98.44 44 ARG B N 1
ATOM 3018 C CA . ARG B 1 44 ? 10.07 10.602 -4.086 1 98.44 44 ARG B CA 1
ATOM 3019 C C . ARG B 1 44 ? 10 10.398 -5.594 1 98.44 44 ARG B C 1
ATOM 3021 O O . ARG B 1 44 ? 10.305 9.312 -6.09 1 98.44 44 ARG B O 1
ATOM 3028 N N . ALA B 1 45 ? 9.625 11.383 -6.277 1 98.69 45 ALA B N 1
ATOM 3029 C CA . ALA B 1 45 ? 9.531 11.438 -7.734 1 98.69 45 ALA B CA 1
ATOM 3030 C C . ALA B 1 45 ? 9.68 12.875 -8.242 1 98.69 45 ALA B C 1
ATOM 3032 O O . ALA B 1 45 ? 9.602 13.82 -7.461 1 98.69 45 ALA B O 1
ATOM 3033 N N . LYS B 1 46 ? 9.922 13.023 -9.531 1 98.25 46 LYS B N 1
ATOM 3034 C CA . LYS B 1 46 ? 10.094 14.344 -10.125 1 98.25 46 LYS B CA 1
ATOM 3035 C C . LYS B 1 46 ? 8.742 14.977 -10.453 1 98.25 46 LYS B C 1
ATOM 3037 O O . LYS B 1 46 ? 8.656 16.188 -10.641 1 98.25 46 LYS B O 1
ATOM 3042 N N . THR B 1 47 ? 7.703 14.156 -10.523 1 98.56 47 THR B N 1
ATOM 3043 C CA . THR B 1 47 ? 6.352 14.633 -10.797 1 98.56 47 THR B CA 1
ATOM 3044 C C . THR B 1 47 ? 5.371 14.102 -9.75 1 98.56 47 THR B C 1
ATOM 3046 O O . THR B 1 47 ? 5.625 13.078 -9.117 1 98.56 47 THR B O 1
ATOM 3049 N N . LEU B 1 48 ? 4.258 14.789 -9.578 1 98.69 48 LEU B N 1
ATOM 3050 C CA . LEU B 1 48 ? 3.227 14.312 -8.664 1 98.69 48 LEU B CA 1
ATOM 3051 C C . LEU B 1 48 ? 2.689 12.953 -9.109 1 98.69 48 LEU B C 1
ATOM 3053 O O . LEU B 1 48 ? 2.609 12.023 -8.305 1 98.69 48 LEU B O 1
ATOM 3057 N N . ASN B 1 49 ? 2.379 12.812 -10.398 1 98.38 49 ASN B N 1
ATOM 3058 C CA . ASN B 1 49 ? 1.895 11.531 -10.898 1 98.38 49 ASN B CA 1
ATOM 3059 C C . ASN B 1 49 ? 2.91 10.414 -10.664 1 98.38 49 ASN B C 1
ATOM 3061 O O . ASN B 1 49 ? 2.533 9.273 -10.391 1 98.38 49 ASN B O 1
ATOM 3065 N N . GLY B 1 50 ? 4.172 10.727 -10.734 1 98.44 50 GLY B N 1
ATOM 3066 C CA . GLY B 1 50 ? 5.227 9.742 -10.562 1 98.44 50 GLY B CA 1
ATOM 3067 C C . GLY B 1 50 ? 5.262 9.148 -9.164 1 98.44 50 GLY B C 1
ATOM 3068 O O . GLY B 1 50 ? 5.805 8.062 -8.961 1 98.44 50 GLY B O 1
ATOM 3069 N N . LEU B 1 51 ? 4.68 9.836 -8.164 1 98.75 51 LEU B N 1
ATOM 3070 C CA . LEU B 1 51 ? 4.68 9.359 -6.785 1 98.75 51 LEU B CA 1
ATOM 3071 C C . LEU B 1 51 ? 3.904 8.047 -6.664 1 98.75 51 LEU B C 1
ATOM 3073 O O . LEU B 1 51 ? 4.137 7.27 -5.738 1 98.75 51 LEU B O 1
ATOM 3077 N N . ALA B 1 52 ? 3 7.797 -7.609 1 98.12 52 ALA B N 1
ATOM 3078 C CA . ALA B 1 52 ? 2.188 6.586 -7.57 1 98.12 52 ALA B CA 1
ATOM 3079 C C . ALA B 1 52 ? 3.057 5.336 -7.695 1 98.12 52 ALA B C 1
ATOM 3081 O O . ALA B 1 52 ? 2.758 4.301 -7.094 1 98.12 52 ALA B O 1
ATOM 3082 N N . ASN B 1 53 ? 4.145 5.449 -8.453 1 98.12 53 ASN B N 1
ATOM 3083 C CA . ASN B 1 53 ? 4.98 4.297 -8.773 1 98.12 53 ASN B CA 1
ATOM 3084 C C . ASN B 1 53 ? 6.32 4.359 -8.047 1 98.12 53 ASN B C 1
ATOM 3086 O O . ASN B 1 53 ? 7.105 3.412 -8.102 1 98.12 53 ASN B O 1
ATOM 3090 N N . ALA B 1 54 ? 6.555 5.469 -7.375 1 98.31 54 ALA B N 1
ATOM 3091 C CA . ALA B 1 54 ? 7.852 5.641 -6.723 1 98.31 54 ALA B CA 1
ATOM 3092 C C . ALA B 1 54 ? 8.039 4.625 -5.602 1 98.31 54 ALA B C 1
ATOM 3094 O O . ALA B 1 54 ? 7.203 4.516 -4.703 1 98.31 54 ALA B O 1
ATOM 3095 N N . ALA B 1 55 ? 9.133 3.891 -5.672 1 96.75 55 ALA B N 1
ATOM 3096 C CA . ALA B 1 55 ? 9.414 2.885 -4.652 1 96.75 55 ALA B CA 1
ATOM 3097 C C . ALA B 1 55 ? 9.742 3.537 -3.312 1 96.75 55 ALA B C 1
ATOM 3099 O O . ALA B 1 55 ? 10.648 4.375 -3.227 1 96.75 55 ALA B O 1
ATOM 3100 N N . PRO B 1 56 ? 9.07 3.143 -2.277 1 97.56 56 PRO B N 1
ATOM 3101 C CA . PRO B 1 56 ? 9.328 3.756 -0.973 1 97.56 56 PRO B CA 1
ATOM 3102 C C . PRO B 1 56 ? 10.57 3.182 -0.289 1 97.56 56 PRO B C 1
ATOM 3104 O O . PRO B 1 56 ? 11.023 2.086 -0.638 1 97.56 56 PRO B O 1
ATOM 3107 N N . ARG B 1 57 ? 11.07 3.898 0.606 1 96.44 57 ARG B N 1
ATOM 3108 C CA . ARG B 1 57 ? 12.07 3.441 1.558 1 96.44 57 ARG B CA 1
ATOM 3109 C C . ARG B 1 57 ? 11.578 3.584 2.992 1 96.44 57 ARG B C 1
ATOM 3111 O O . ARG B 1 57 ? 11.07 4.637 3.377 1 96.44 57 ARG B O 1
ATOM 3118 N N . THR B 1 58 ? 11.68 2.449 3.709 1 97 58 THR B N 1
ATOM 3119 C CA . THR B 1 58 ? 11.414 2.535 5.141 1 97 58 THR B CA 1
ATOM 3120 C C . THR B 1 58 ? 12.531 3.307 5.848 1 97 58 THR B C 1
ATOM 3122 O O . THR B 1 58 ? 13.711 2.977 5.703 1 97 58 THR B O 1
ATOM 3125 N N . ILE B 1 59 ? 12.133 4.324 6.602 1 98.06 59 ILE B N 1
ATOM 3126 C CA . ILE B 1 59 ? 13.164 5.141 7.227 1 98.06 59 ILE B CA 1
ATOM 3127 C C . ILE B 1 59 ? 13.102 4.984 8.742 1 98.06 59 ILE B C 1
ATOM 3129 O O . ILE B 1 59 ? 14.023 5.395 9.453 1 98.06 59 ILE B O 1
ATOM 3133 N N . TRP B 1 60 ? 12.047 4.406 9.242 1 98 60 TRP B N 1
ATOM 3134 C CA . TRP B 1 60 ? 11.867 4.195 10.68 1 98 60 TRP B CA 1
ATOM 3135 C C . TRP B 1 60 ? 10.797 3.137 10.938 1 98 60 TRP B C 1
ATOM 3137 O O . TRP B 1 60 ? 9.797 3.064 10.219 1 98 60 TRP B O 1
ATOM 3147 N N . ARG B 1 61 ? 10.977 2.32 11.984 1 97.38 61 ARG B N 1
ATOM 3148 C CA . ARG B 1 61 ? 10.023 1.301 12.406 1 97.38 61 ARG B CA 1
ATOM 3149 C C . ARG B 1 61 ? 9.625 1.497 13.867 1 97.38 61 ARG B C 1
ATOM 3151 O O . ARG B 1 61 ? 10.453 1.872 14.695 1 97.38 61 ARG B O 1
ATOM 3158 N N . LYS B 1 62 ? 8.414 1.164 14.141 1 97.81 62 LYS B N 1
ATOM 3159 C CA . LYS B 1 62 ? 7.965 1.232 15.531 1 97.81 62 LYS B CA 1
ATOM 3160 C C . LYS B 1 62 ? 8.844 0.367 16.438 1 97.81 62 LYS B C 1
ATOM 3162 O O . LYS B 1 62 ? 9.43 -0.617 15.977 1 97.81 62 LYS B O 1
ATOM 3167 N N . HIS B 1 63 ? 8.859 0.698 17.703 1 97.75 63 HIS B N 1
ATOM 3168 C CA . HIS B 1 63 ? 9.516 -0.144 18.703 1 97.75 63 HIS B CA 1
ATOM 3169 C C . HIS B 1 63 ? 8.766 -1.452 18.906 1 97.75 63 HIS B C 1
ATOM 3171 O O . HIS B 1 63 ? 7.609 -1.58 18.484 1 97.75 63 HIS B O 1
ATOM 3177 N N . PRO B 1 64 ? 9.438 -2.473 19.516 1 95.44 64 PRO B N 1
ATOM 3178 C CA . PRO B 1 64 ? 8.773 -3.756 19.75 1 95.44 64 PRO B CA 1
ATOM 3179 C C . PRO B 1 64 ? 7.496 -3.617 20.562 1 95.44 64 PRO B C 1
ATOM 3181 O O . PRO B 1 64 ? 7.438 -2.803 21.5 1 95.44 64 PRO B O 1
ATOM 3184 N N . ASP B 1 65 ? 6.566 -4.426 20.25 1 93.62 65 ASP B N 1
ATOM 3185 C CA . ASP B 1 65 ? 5.305 -4.426 20.984 1 93.62 65 ASP B CA 1
ATOM 3186 C C . ASP B 1 65 ? 5.543 -4.578 22.484 1 93.62 65 ASP B C 1
ATOM 3188 O O . ASP B 1 65 ? 6.34 -5.414 22.906 1 93.62 65 ASP B O 1
ATOM 3192 N N . GLY B 1 66 ? 4.883 -3.744 23.203 1 94.69 66 GLY B N 1
ATOM 3193 C CA . GLY B 1 66 ? 4.965 -3.83 24.656 1 94.69 66 GLY B CA 1
ATOM 3194 C C . GLY B 1 66 ? 6.16 -3.092 25.234 1 94.69 66 GLY B C 1
ATOM 3195 O O . GLY B 1 66 ? 6.34 -3.047 26.453 1 94.69 66 GLY B O 1
ATOM 3196 N N . SER B 1 67 ? 6.926 -2.445 24.344 1 96.19 67 SER B N 1
ATOM 3197 C CA . SER B 1 67 ? 8.148 -1.817 24.828 1 96.19 67 SER B CA 1
ATOM 3198 C C . SER B 1 67 ? 7.906 -0.373 25.25 1 96.19 67 SER B C 1
ATOM 3200 O O . SER B 1 67 ? 8.805 0.291 25.766 1 96.19 67 SER B O 1
ATOM 3202 N N . GLY B 1 68 ? 6.734 0.071 25.078 1 94.5 68 GLY B N 1
ATOM 3203 C CA . GLY B 1 68 ? 6.453 1.414 25.562 1 94.5 68 GLY B CA 1
ATOM 3204 C C . GLY B 1 68 ? 6.059 2.375 24.453 1 94.5 68 GLY B C 1
ATOM 3205 O O . GLY B 1 68 ? 5.328 2.004 23.531 1 94.5 68 GLY B O 1
ATOM 3206 N N . ALA B 1 69 ? 6.652 3.613 24.703 1 95 69 ALA B N 1
ATOM 3207 C CA . ALA B 1 69 ? 6.246 4.703 23.828 1 95 69 ALA B CA 1
ATOM 3208 C C . ALA B 1 69 ? 6.594 4.391 22.375 1 95 69 ALA B C 1
ATOM 3210 O O . ALA B 1 69 ? 7.562 3.678 22.094 1 95 69 ALA B O 1
ATOM 3211 N N . MET B 1 70 ? 5.879 4.699 21.328 1 98.19 70 MET B N 1
ATOM 3212 C CA . MET B 1 70 ? 6.102 4.613 19.891 1 98.19 70 MET B CA 1
ATOM 3213 C C . MET B 1 70 ? 6.082 3.162 19.422 1 98.19 70 MET B C 1
ATOM 3215 O O . MET B 1 70 ? 6.828 2.787 18.516 1 98.19 70 MET B O 1
ATOM 3219 N N . SER B 1 71 ? 5.398 2.26 20.172 1 98.5 71 SER B N 1
ATOM 3220 C CA . SER B 1 71 ? 5.391 0.838 19.844 1 98.5 71 SER B CA 1
ATOM 3221 C C . SER B 1 71 ? 4.109 0.448 19.109 1 98.5 71 SER B C 1
ATOM 3223 O O . SER B 1 71 ? 3.98 -0.682 18.641 1 98.5 71 SER B O 1
ATOM 3225 N N . GLN B 1 72 ? 3.172 1.351 19 1 97.94 72 GLN B N 1
ATOM 3226 C CA . GLN B 1 72 ? 1.898 1.015 18.359 1 97.94 72 GLN B CA 1
ATOM 3227 C C . GLN B 1 72 ? 1.334 2.205 17.594 1 97.94 72 GLN B C 1
ATOM 3229 O O . GLN B 1 72 ? 1.591 3.357 17.953 1 97.94 72 GLN B O 1
ATOM 3234 N N . LEU B 1 73 ? 0.619 1.951 16.562 1 97.94 73 LEU B N 1
ATOM 3235 C CA . LEU B 1 73 ? -0.279 2.867 15.875 1 97.94 73 LEU B CA 1
ATOM 3236 C C . LEU B 1 73 ? 0.464 4.121 15.422 1 97.94 73 LEU B C 1
ATOM 3238 O O . LEU B 1 73 ? 0.15 5.227 15.867 1 97.94 73 LEU B O 1
ATOM 3242 N N . ILE B 1 74 ? 1.427 3.955 14.516 1 98.75 74 ILE B N 1
ATOM 3243 C CA . ILE B 1 74 ? 2.182 5.062 13.938 1 98.75 74 ILE B CA 1
ATOM 3244 C C . ILE B 1 74 ? 1.312 5.805 12.922 1 98.75 74 ILE B C 1
ATOM 3246 O O . ILE B 1 74 ? 0.952 5.254 11.883 1 98.75 74 ILE B O 1
ATOM 3250 N N . TRP B 1 75 ? 1.025 7.129 13.289 1 98.62 75 TRP B N 1
ATOM 3251 C CA . TRP B 1 75 ? 0.049 7.852 12.484 1 98.62 75 TRP B CA 1
ATOM 3252 C C . TRP B 1 75 ? 0.659 9.125 11.898 1 98.62 75 TRP B C 1
ATOM 3254 O O . TRP B 1 75 ? 1.438 9.805 12.562 1 98.62 75 TRP B O 1
ATOM 3264 N N . ALA B 1 76 ? 0.278 9.43 10.727 1 98.81 76 ALA B N 1
ATOM 3265 C CA . ALA B 1 76 ? 0.262 10.734 10.062 1 98.81 76 ALA B CA 1
ATOM 3266 C C . ALA B 1 76 ? 1.641 11.383 10.102 1 98.81 76 ALA B C 1
ATOM 3268 O O . ALA B 1 76 ? 1.784 12.523 10.555 1 98.81 76 ALA B O 1
ATOM 3269 N N . PRO B 1 77 ? 2.641 10.727 9.57 1 98.94 77 PRO B N 1
ATOM 3270 C CA . PRO B 1 77 ? 3.941 11.391 9.477 1 98.94 77 PRO B CA 1
ATOM 3271 C C . PRO B 1 77 ? 3.93 12.57 8.5 1 98.94 77 PRO B C 1
ATOM 3273 O O . PRO B 1 77 ? 3.26 12.516 7.469 1 98.94 77 PRO B O 1
ATOM 3276 N N . GLU B 1 78 ? 4.617 13.609 8.867 1 98.88 78 GLU B N 1
ATOM 3277 C CA . GLU B 1 78 ? 4.895 14.727 7.969 1 98.88 78 GLU B CA 1
ATOM 3278 C C . GLU B 1 78 ? 6.398 14.977 7.859 1 98.88 78 GLU B C 1
ATOM 3280 O O . GLU B 1 78 ? 7.117 14.938 8.859 1 98.88 78 GLU B O 1
ATOM 3285 N N . LEU B 1 79 ? 6.824 15.188 6.672 1 98.88 79 LEU B N 1
ATOM 3286 C CA . LEU B 1 79 ? 8.227 15.453 6.387 1 98.88 79 LEU B CA 1
ATOM 3287 C C . LEU B 1 79 ? 8.469 16.938 6.164 1 98.88 79 LEU B C 1
ATOM 3289 O O . LEU B 1 79 ? 7.875 17.547 5.266 1 98.88 79 LEU B O 1
ATOM 3293 N N . HIS B 1 80 ? 9.398 17.516 6.953 1 98.75 80 HIS B N 1
ATOM 3294 C CA . HIS B 1 80 ? 9.742 18.922 6.859 1 98.75 80 HIS B CA 1
ATOM 3295 C C . HIS B 1 80 ? 11.25 19.109 6.738 1 98.75 80 HIS B C 1
ATOM 3297 O O . HIS B 1 80 ? 12.023 18.297 7.238 1 98.75 80 HIS B O 1
ATOM 3303 N N . TYR B 1 81 ? 11.617 20.109 6.043 1 98.5 81 TYR B N 1
ATOM 3304 C CA . TYR B 1 81 ? 13.016 20.531 5.938 1 98.5 81 TYR B CA 1
ATOM 3305 C C . TYR B 1 81 ? 13.234 21.859 6.656 1 98.5 81 TYR B C 1
ATOM 3307 O O . TYR B 1 81 ? 12.727 22.891 6.227 1 98.5 81 TYR B O 1
ATOM 3315 N N . ILE B 1 82 ? 14 21.812 7.758 1 98.06 82 ILE B N 1
ATOM 3316 C CA . ILE B 1 82 ? 14.188 22.969 8.633 1 98.06 82 ILE B CA 1
ATOM 3317 C C . ILE B 1 82 ? 15.672 23.156 8.922 1 98.06 82 ILE B C 1
ATOM 3319 O O . ILE B 1 82 ? 16.328 22.266 9.469 1 98.06 82 ILE B O 1
ATOM 3323 N N . ASP B 1 83 ? 16.219 24.312 8.539 1 96.69 83 ASP B N 1
ATOM 3324 C CA . ASP B 1 83 ? 17.594 24.703 8.82 1 96.69 83 ASP B CA 1
ATOM 3325 C C . ASP B 1 83 ? 18.578 23.641 8.32 1 96.69 83 ASP B C 1
ATOM 3327 O O . ASP B 1 83 ? 19.453 23.203 9.055 1 96.69 83 ASP B O 1
ATOM 3331 N N . GLY B 1 84 ? 18.328 23.109 7.223 1 97.62 84 GLY B N 1
ATOM 3332 C CA . GLY B 1 84 ? 19.281 22.25 6.535 1 97.62 84 GLY B CA 1
ATOM 3333 C C . GLY B 1 84 ? 19.141 20.781 6.91 1 97.62 84 GLY B C 1
ATOM 3334 O O . GLY B 1 84 ? 19.953 19.953 6.512 1 97.62 84 GLY B O 1
ATOM 3335 N N . LYS B 1 85 ? 18.078 20.484 7.668 1 98.5 85 LYS B N 1
ATOM 3336 C CA . LYS B 1 85 ? 17.891 19.094 8.094 1 98.5 85 LYS B CA 1
ATOM 3337 C C . LYS B 1 85 ? 16.438 18.656 7.859 1 98.5 85 LYS B C 1
ATOM 3339 O O . LYS B 1 85 ? 15.547 19.484 7.699 1 98.5 85 LYS B O 1
ATOM 3344 N N . TRP B 1 86 ? 16.312 17.344 7.812 1 98.88 86 TRP B N 1
ATOM 3345 C CA . TRP B 1 86 ? 14.984 16.75 7.672 1 98.88 86 TRP B CA 1
ATOM 3346 C C . TRP B 1 86 ? 14.406 16.391 9.031 1 98.88 86 TRP B C 1
ATOM 3348 O O . TRP B 1 86 ? 15.117 15.859 9.898 1 98.88 86 TRP B O 1
ATOM 3358 N N . PHE B 1 87 ? 13.117 16.656 9.211 1 98.94 87 PHE B N 1
ATOM 3359 C CA . PHE B 1 87 ? 12.383 16.266 10.414 1 98.94 87 PHE B CA 1
ATOM 3360 C C . PHE B 1 87 ? 11.062 15.594 10.047 1 98.94 87 PHE B C 1
ATOM 3362 O O . PHE B 1 87 ? 10.406 15.984 9.078 1 98.94 87 PHE B O 1
ATOM 3369 N N . ILE B 1 88 ? 10.719 14.617 10.828 1 98.94 88 ILE B N 1
ATOM 3370 C CA . ILE B 1 88 ? 9.398 14.008 10.719 1 98.94 88 ILE B CA 1
ATOM 3371 C C . ILE B 1 88 ? 8.664 14.125 12.047 1 98.94 88 ILE B C 1
ATOM 3373 O O . ILE B 1 88 ? 9.219 13.812 13.102 1 98.94 88 ILE B O 1
ATOM 3377 N N . TYR B 1 89 ? 7.496 14.617 11.992 1 98.94 89 TYR B N 1
ATOM 3378 C CA . TYR B 1 89 ? 6.559 14.594 13.109 1 98.94 89 TYR B CA 1
ATOM 3379 C C . TYR B 1 89 ? 5.52 13.492 12.922 1 98.94 89 TYR B C 1
ATOM 3381 O O . TYR B 1 89 ? 5 13.305 11.82 1 98.94 89 TYR B O 1
ATOM 3389 N N . PHE B 1 90 ? 5.254 12.727 13.977 1 98.94 90 PHE B N 1
ATOM 3390 C CA . PHE B 1 90 ? 4.273 11.648 13.883 1 98.94 90 PHE B CA 1
ATOM 3391 C C . PHE B 1 90 ? 3.676 11.344 15.25 1 98.94 90 PHE B C 1
ATOM 3393 O O . PHE B 1 90 ? 4.215 11.758 16.281 1 98.94 90 PHE B O 1
ATOM 3400 N N . ALA B 1 91 ? 2.553 10.719 15.234 1 98.88 91 ALA B N 1
ATOM 3401 C CA . ALA B 1 91 ? 1.909 10.266 16.469 1 98.88 91 ALA B CA 1
ATOM 3402 C C . ALA B 1 91 ? 2.15 8.773 16.703 1 98.88 91 ALA B C 1
ATOM 3404 O O . ALA B 1 91 ? 2.234 8 15.742 1 98.88 91 ALA B O 1
ATOM 3405 N N . ALA B 1 92 ? 2.234 8.375 17.875 1 98.81 92 ALA B N 1
ATOM 3406 C CA . ALA B 1 92 ? 2.398 6.977 18.266 1 98.81 92 ALA B CA 1
ATOM 3407 C C . ALA B 1 92 ? 1.796 6.715 19.641 1 98.81 92 ALA B C 1
ATOM 3409 O O . ALA B 1 92 ? 1.581 7.648 20.422 1 98.81 92 ALA B O 1
ATOM 3410 N N . SER B 1 93 ? 1.524 5.527 19.891 1 98.5 93 SER B N 1
ATOM 3411 C CA . SER B 1 93 ? 0.941 5.098 21.156 1 98.5 93 SER B CA 1
ATOM 3412 C C . SER B 1 93 ? 1.685 3.895 21.734 1 98.5 93 SER B C 1
ATOM 3414 O O . SER B 1 93 ? 2.404 3.201 21 1 98.5 93 SER B O 1
ATOM 3416 N N . HIS B 1 94 ? 1.562 3.695 23.109 1 97.81 94 HIS B N 1
ATOM 3417 C CA . HIS B 1 94 ? 2.15 2.535 23.766 1 97.81 94 HIS B CA 1
ATOM 3418 C C . HIS B 1 94 ? 1.223 1.327 23.688 1 97.81 94 HIS B C 1
ATOM 3420 O O . HIS B 1 94 ? 1.626 0.207 24 1 97.81 94 HIS B O 1
ATOM 3426 N N . THR B 1 95 ? 0.002 1.564 23.25 1 97.5 95 THR B N 1
ATOM 3427 C CA . THR B 1 95 ? -1.015 0.518 23.266 1 97.5 95 THR B CA 1
ATOM 3428 C C . THR B 1 95 ? -2.041 0.758 22.156 1 97.5 95 THR B C 1
ATOM 3430 O O . THR B 1 95 ? -2.168 1.876 21.656 1 97.5 95 THR B O 1
ATOM 3433 N N . LYS B 1 96 ? -2.744 -0.246 21.766 1 95.19 96 LYS B N 1
ATOM 3434 C CA . LYS B 1 96 ? -3.875 -0.13 20.844 1 95.19 96 LYS B CA 1
ATOM 3435 C C . LYS B 1 96 ? -5.176 0.108 21.609 1 95.19 96 LYS B C 1
ATOM 3437 O O . LYS B 1 96 ? -6.188 0.48 21.016 1 95.19 96 LYS B O 1
ATOM 3442 N N . GLU B 1 97 ? -5.141 -0.081 22.875 1 95.31 97 GLU B N 1
ATOM 3443 C CA . GLU B 1 97 ? -6.344 0.002 23.688 1 95.31 97 GLU B CA 1
ATOM 3444 C C . GLU B 1 97 ? -6.777 1.451 23.891 1 95.31 97 GLU B C 1
ATOM 3446 O O . GLU B 1 97 ? -5.934 2.348 23.984 1 95.31 97 GLU B O 1
ATOM 3451 N N . PHE B 1 98 ? -8.047 1.605 24.047 1 94.81 98 PHE B N 1
ATOM 3452 C CA . PHE B 1 98 ? -8.594 2.908 24.406 1 94.81 98 PHE B CA 1
ATOM 3453 C C . PHE B 1 98 ? -8.414 3.184 25.891 1 94.81 98 PHE B C 1
ATOM 3455 O O . PHE B 1 98 ? -8.359 2.254 26.703 1 94.81 98 PHE B O 1
ATOM 3462 N N . ASP B 1 99 ? -8.312 4.465 26.219 1 94.75 99 ASP B N 1
ATOM 3463 C CA . ASP B 1 99 ? -8.273 4.824 27.641 1 94.75 99 ASP B CA 1
ATOM 3464 C C . ASP B 1 99 ? -9.672 4.793 28.25 1 94.75 99 ASP B C 1
ATOM 3466 O O . ASP B 1 99 ? -10.625 4.348 27.609 1 94.75 99 ASP B O 1
ATOM 3470 N N . HIS B 1 100 ? -9.758 5.195 29.516 1 91.88 100 HIS B N 1
ATOM 3471 C CA . HIS B 1 100 ? -11.008 5.113 30.266 1 91.88 100 HIS B CA 1
ATOM 3472 C C . HIS B 1 100 ? -12.078 6.012 29.656 1 91.88 100 HIS B C 1
ATOM 3474 O O . HIS B 1 100 ? -13.273 5.816 29.891 1 91.88 100 HIS B O 1
ATOM 3480 N N . ASN B 1 101 ? -11.68 6.977 28.797 1 88.31 101 ASN B N 1
ATOM 3481 C CA . ASN B 1 101 ? -12.625 7.867 28.125 1 88.31 101 ASN B CA 1
ATOM 3482 C C . ASN B 1 101 ? -12.93 7.398 26.703 1 88.31 101 ASN B C 1
ATOM 3484 O O . ASN B 1 101 ? -13.586 8.109 25.938 1 88.31 101 ASN B O 1
ATOM 3488 N N . GLY B 1 102 ? -12.414 6.203 26.344 1 90.38 102 GLY B N 1
ATOM 3489 C CA . GLY B 1 102 ? -12.648 5.676 25 1 90.38 102 GLY B CA 1
ATOM 3490 C C . GLY B 1 102 ? -11.805 6.344 23.938 1 90.38 102 GLY B C 1
ATOM 3491 O O . GLY B 1 102 ? -12.195 6.398 22.766 1 90.38 102 GLY B O 1
ATOM 3492 N N . MET B 1 103 ? -10.68 6.859 24.375 1 93.62 103 MET B N 1
ATOM 3493 C CA . MET B 1 103 ? -9.82 7.586 23.438 1 93.62 103 MET B CA 1
ATOM 3494 C C . MET B 1 103 ? -8.523 6.832 23.203 1 93.62 103 MET B C 1
ATOM 3496 O O . MET B 1 103 ? -8 6.172 24.109 1 93.62 103 MET B O 1
ATOM 3500 N N . PHE B 1 104 ? -8.062 6.93 22.016 1 95.5 104 PHE B N 1
ATOM 3501 C CA . PHE B 1 104 ? -6.699 6.488 21.75 1 95.5 104 PHE B CA 1
ATOM 3502 C C . PHE B 1 104 ? -5.707 7.219 22.656 1 95.5 104 PHE B C 1
ATOM 3504 O O . PHE B 1 104 ? -6.031 8.266 23.219 1 95.5 104 PHE B O 1
ATOM 3511 N N . GLN B 1 105 ? -4.539 6.703 22.766 1 97.44 105 GLN B N 1
ATOM 3512 C CA . GLN B 1 105 ? -3.604 7.234 23.75 1 97.44 105 GLN B CA 1
ATOM 3513 C C . GLN B 1 105 ? -2.332 7.75 23.078 1 97.44 105 GLN B C 1
ATOM 3515 O O . GLN B 1 105 ? -1.236 7.605 23.625 1 97.44 105 GLN B O 1
ATOM 3520 N N . HIS B 1 106 ? -2.406 8.32 22 1 98.5 106 HIS B N 1
ATOM 3521 C CA . HIS B 1 106 ? -1.304 8.82 21.203 1 98.5 106 HIS B CA 1
ATOM 3522 C C . HIS B 1 106 ? -0.677 10.062 21.828 1 98.5 106 HIS B C 1
ATOM 3524 O O . HIS B 1 106 ? -1.36 10.828 22.5 1 98.5 106 HIS B O 1
ATOM 3530 N N . ARG B 1 107 ? 0.616 10.172 21.594 1 98.69 107 ARG B N 1
ATOM 3531 C CA . ARG B 1 107 ? 1.372 11.414 21.734 1 98.69 107 ARG B CA 1
ATOM 3532 C C . ARG B 1 107 ? 2.133 11.742 20.453 1 98.69 107 ARG B C 1
ATOM 3534 O O . ARG B 1 107 ? 2.182 10.938 19.531 1 98.69 107 ARG B O 1
ATOM 3541 N N . MET B 1 108 ? 2.719 12.953 20.469 1 98.81 108 MET B N 1
ATOM 3542 C CA . MET B 1 108 ? 3.479 13.398 19.297 1 98.81 108 MET B CA 1
ATOM 3543 C C . MET B 1 108 ? 4.973 13.172 19.5 1 98.81 108 MET B C 1
ATOM 3545 O O . MET B 1 108 ? 5.496 13.391 20.594 1 98.81 108 MET B O 1
ATOM 3549 N N . TYR B 1 109 ? 5.602 12.781 18.375 1 98.94 109 TYR B N 1
ATOM 3550 C CA . TYR B 1 109 ? 7.027 12.484 18.375 1 98.94 109 TYR B CA 1
ATOM 3551 C C . TYR B 1 109 ? 7.723 13.117 17.172 1 98.94 109 TYR B C 1
ATOM 3553 O O . TYR B 1 109 ? 7.07 13.477 16.188 1 98.94 109 TYR B O 1
ATOM 3561 N N . CYS B 1 110 ? 9.102 13.234 17.312 1 98.94 110 CYS B N 1
ATOM 3562 C CA . CYS B 1 110 ? 9.914 13.828 16.266 1 98.94 110 CYS B CA 1
ATOM 3563 C C . CYS B 1 110 ? 11.188 13.023 16.031 1 98.94 110 CYS B C 1
ATOM 3565 O O . CYS B 1 110 ? 11.82 12.578 16.984 1 98.94 110 CYS B O 1
ATOM 3567 N N . ILE B 1 111 ? 11.508 12.789 14.734 1 98.94 111 ILE B N 1
ATOM 3568 C CA . ILE B 1 111 ? 12.805 12.227 14.359 1 98.94 111 ILE B CA 1
ATOM 3569 C C . ILE B 1 111 ? 13.5 13.156 13.367 1 98.94 111 ILE B C 1
ATOM 3571 O O . ILE B 1 111 ? 12.852 13.969 12.703 1 98.94 111 ILE B O 1
ATOM 3575 N N . GLU B 1 112 ? 14.844 13.062 13.352 1 98.88 112 GLU B N 1
ATOM 3576 C CA . GLU B 1 112 ? 15.688 13.969 12.586 1 98.88 112 GLU B CA 1
ATOM 3577 C C . GLU B 1 112 ? 16.656 13.203 11.688 1 98.88 112 GLU B C 1
ATOM 3579 O O . GLU B 1 112 ? 17.125 12.125 12.062 1 98.88 112 GLU B O 1
ATOM 3584 N N . CYS B 1 113 ? 16.922 13.742 10.539 1 98.88 113 CYS B N 1
ATOM 3585 C CA . CYS B 1 113 ? 17.922 13.227 9.609 1 98.88 113 CYS B CA 1
ATOM 3586 C C . CYS B 1 113 ? 18.797 14.344 9.07 1 98.88 113 CYS B C 1
ATOM 3588 O O . CYS B 1 113 ? 18.297 15.305 8.477 1 98.88 113 CYS B O 1
ATOM 3590 N N . ASP B 1 114 ? 20.141 14.242 9.234 1 97.94 114 ASP B N 1
ATOM 3591 C CA . ASP B 1 114 ? 21.062 15.266 8.773 1 97.94 114 ASP B CA 1
ATOM 3592 C C . ASP B 1 114 ? 21.641 14.906 7.406 1 97.94 114 ASP B C 1
ATOM 3594 O O . ASP B 1 114 ? 22.375 15.703 6.812 1 97.94 114 ASP B O 1
ATOM 3598 N N . ASN B 1 115 ? 21.281 13.781 6.887 1 98.19 115 ASN B N 1
ATOM 3599 C CA . ASN B 1 115 ? 21.688 13.43 5.523 1 98.19 115 ASN B CA 1
ATOM 3600 C C . ASN B 1 115 ? 20.844 14.18 4.488 1 98.19 115 ASN B C 1
ATOM 3602 O O . ASN B 1 115 ? 19.625 14.281 4.621 1 98.19 115 ASN B O 1
ATOM 3606 N N . PRO B 1 116 ? 21.547 14.695 3.469 1 97.25 116 PRO B N 1
ATOM 3607 C CA . PRO B 1 116 ? 20.766 15.398 2.438 1 97.25 116 PRO B CA 1
ATOM 3608 C C . PRO B 1 116 ? 19.719 14.508 1.772 1 97.25 116 PRO B C 1
ATOM 3610 O O . PRO B 1 116 ? 18.688 15 1.316 1 97.25 116 PRO B O 1
ATOM 3613 N N . ASP B 1 117 ? 20.016 13.258 1.664 1 97.81 117 ASP B N 1
ATOM 3614 C CA . ASP B 1 117 ? 19.062 12.281 1.173 1 97.81 117 ASP B CA 1
ATOM 3615 C C . ASP B 1 117 ? 18.344 11.586 2.33 1 97.81 117 ASP B C 1
ATOM 3617 O O . ASP B 1 117 ? 18.875 10.648 2.922 1 97.81 117 ASP B O 1
ATOM 3621 N N . PRO B 1 118 ? 17.094 11.984 2.555 1 98.56 118 PRO B N 1
ATOM 3622 C CA . PRO B 1 118 ? 16.391 11.422 3.715 1 98.56 118 PRO B CA 1
ATOM 3623 C C . PRO B 1 118 ? 15.992 9.961 3.508 1 98.56 118 PRO B C 1
ATOM 3625 O O . PRO B 1 118 ? 15.477 9.32 4.426 1 98.56 118 PRO B O 1
ATOM 3628 N N . MET B 1 119 ? 16.328 9.398 2.369 1 97.69 119 MET B N 1
ATOM 3629 C CA . MET B 1 119 ? 15.898 8.031 2.045 1 97.69 119 MET B CA 1
ATOM 3630 C C . MET B 1 119 ? 17.094 7.082 2.047 1 97.69 119 MET B C 1
ATOM 3632 O O . MET B 1 119 ? 16.938 5.891 1.764 1 97.69 119 MET B O 1
ATOM 3636 N N . ARG B 1 120 ? 18.25 7.539 2.373 1 96.44 120 ARG B N 1
ATOM 3637 C CA . ARG B 1 120 ? 19.469 6.758 2.188 1 96.44 120 ARG B CA 1
ATOM 3638 C C . ARG B 1 120 ? 19.484 5.539 3.107 1 96.44 120 ARG B C 1
ATOM 3640 O O . ARG B 1 120 ? 19.781 4.43 2.672 1 96.44 120 ARG B O 1
ATOM 3647 N N . ASP B 1 121 ? 19.219 5.797 4.414 1 94.94 121 ASP B N 1
ATOM 3648 C CA . ASP B 1 121 ? 19.375 4.73 5.398 1 94.94 121 ASP B CA 1
ATOM 3649 C C . ASP B 1 121 ? 18.547 5.02 6.648 1 94.94 121 ASP B C 1
ATOM 3651 O O . ASP B 1 121 ? 18.453 6.164 7.094 1 94.94 121 ASP B O 1
ATOM 3655 N N . GLU B 1 122 ? 17.953 3.98 7.172 1 95.75 122 GLU B N 1
ATOM 3656 C CA . GLU B 1 122 ? 17.219 4.133 8.422 1 95.75 122 GLU B CA 1
ATOM 3657 C C . GLU B 1 122 ? 18.125 4.664 9.531 1 95.75 122 GLU B C 1
ATOM 3659 O O . GLU B 1 122 ? 17.672 5.418 10.398 1 95.75 122 GLU B O 1
ATOM 3664 N N . ALA B 1 123 ? 19.375 4.301 9.461 1 96.12 123 ALA B N 1
ATOM 3665 C CA . ALA B 1 123 ? 20.328 4.66 10.508 1 96.12 123 ALA B CA 1
ATOM 3666 C C . ALA B 1 123 ? 20.625 6.156 10.484 1 96.12 123 ALA B C 1
ATOM 3668 O O . ALA B 1 123 ? 21.188 6.695 11.445 1 96.12 123 ALA B O 1
ATOM 3669 N N . ASP B 1 124 ? 20.188 6.848 9.453 1 98.19 124 ASP B N 1
ATOM 3670 C CA . ASP B 1 124 ? 20.422 8.281 9.352 1 98.19 124 ASP B CA 1
ATOM 3671 C C . ASP B 1 124 ? 19.438 9.062 10.211 1 98.19 124 ASP B C 1
ATOM 3673 O O . ASP B 1 124 ? 19.609 10.266 10.43 1 98.19 124 ASP B O 1
ATOM 3677 N N . TRP B 1 125 ? 18.406 8.414 10.727 1 98.75 125 TRP B N 1
ATOM 3678 C CA . TRP B 1 125 ? 17.344 9.086 11.484 1 98.75 125 TRP B CA 1
ATOM 3679 C C . TRP B 1 125 ? 17.562 8.898 12.984 1 98.75 125 TRP B C 1
ATOM 3681 O O . TRP B 1 125 ? 17.781 7.781 13.453 1 98.75 125 TRP B O 1
ATOM 3691 N N . THR B 1 126 ? 17.484 10.008 13.703 1 98.69 126 THR B N 1
ATOM 3692 C CA . THR B 1 126 ? 17.656 10.031 15.148 1 98.69 126 THR B CA 1
ATOM 3693 C C . THR B 1 126 ? 16.359 10.414 15.844 1 98.69 126 THR B C 1
ATOM 3695 O O . THR B 1 126 ? 15.68 11.367 15.43 1 98.69 126 THR B O 1
ATOM 3698 N N . GLU B 1 127 ? 16.031 9.75 16.922 1 98.62 127 GLU B N 1
ATOM 3699 C CA . GLU B 1 127 ? 14.82 10.031 17.703 1 98.62 127 GLU B CA 1
ATOM 3700 C C . GLU B 1 127 ? 15.07 11.148 18.703 1 98.62 127 GLU B C 1
ATOM 3702 O O . GLU B 1 127 ? 16.062 11.125 19.438 1 98.62 127 GLU B O 1
ATOM 3707 N N . HIS B 1 128 ? 14.141 12.117 18.75 1 98.56 128 HIS B N 1
ATOM 3708 C CA . HIS B 1 128 ? 14.195 13.164 19.766 1 98.56 128 HIS B CA 1
ATOM 3709 C C . HIS B 1 128 ? 13.188 12.898 20.875 1 98.56 128 HIS B C 1
ATOM 3711 O O . HIS B 1 128 ? 13.141 13.633 21.859 1 98.56 128 HIS B O 1
ATOM 3717 N N . GLY B 1 129 ? 12.406 11.836 20.688 1 97.69 129 GLY B N 1
ATOM 3718 C CA . GLY B 1 129 ? 11.398 11.492 21.688 1 97.69 129 GLY B CA 1
ATOM 3719 C C . GLY B 1 129 ? 10.133 12.312 21.547 1 97.69 129 GLY B C 1
ATOM 3720 O O . GLY B 1 129 ? 9.805 12.797 20.469 1 97.69 129 GLY B O 1
ATOM 3721 N N . GLN B 1 130 ? 9.383 12.375 22.609 1 98.56 130 GLN B N 1
ATOM 3722 C CA . GLN B 1 130 ? 8.078 13.031 22.641 1 98.56 130 GLN B CA 1
ATOM 3723 C C . GLN B 1 130 ? 8.227 14.547 22.625 1 98.56 130 GLN B C 1
ATOM 3725 O O . GLN B 1 130 ? 9.094 15.102 23.312 1 98.56 130 GLN B O 1
ATOM 3730 N N . ILE B 1 131 ? 7.438 15.172 21.828 1 98.62 131 ILE B N 1
ATOM 3731 C CA . ILE B 1 131 ? 7.258 16.609 21.969 1 98.62 131 ILE B CA 1
ATOM 3732 C C . ILE B 1 131 ? 6.336 16.906 23.156 1 98.62 131 ILE B C 1
ATOM 3734 O O . ILE B 1 131 ? 5.117 16.75 23.047 1 98.62 131 ILE B O 1
ATOM 3738 N N . GLU B 1 132 ? 6.895 17.375 24.172 1 98.06 132 GLU B N 1
ATOM 3739 C CA . GLU B 1 132 ? 6.16 17.531 25.422 1 98.06 132 GLU B CA 1
ATOM 3740 C C . GLU B 1 132 ? 5.266 18.766 25.406 1 98.06 132 GLU B C 1
ATOM 3742 O O . GLU B 1 132 ? 5.688 19.828 24.938 1 98.06 132 GLU B O 1
ATOM 3747 N N . THR B 1 133 ? 4.043 18.578 25.812 1 97.81 133 THR B N 1
ATOM 3748 C CA . THR B 1 133 ? 3.088 19.656 26.047 1 97.81 133 THR B CA 1
ATOM 3749 C C . THR B 1 133 ? 2.617 19.656 27.5 1 97.81 133 THR B C 1
ATOM 3751 O O . THR B 1 133 ? 2.85 18.703 28.234 1 97.81 133 THR B O 1
ATOM 3754 N N . PRO B 1 134 ? 2.023 20.734 27.953 1 97.12 134 PRO B N 1
ATOM 3755 C CA . PRO B 1 134 ? 1.559 20.781 29.344 1 97.12 134 PRO B CA 1
ATOM 3756 C C . PRO B 1 134 ? 0.51 19.719 29.656 1 97.12 134 PRO B C 1
ATOM 3758 O O . PRO B 1 134 ? 0.382 19.281 30.797 1 97.12 134 PRO B O 1
ATOM 3761 N N . LEU B 1 135 ? -0.173 19.266 28.641 1 96 135 LEU B N 1
ATOM 3762 C CA . LEU B 1 135 ? -1.161 18.203 28.812 1 96 135 LEU B CA 1
ATOM 3763 C C . LEU B 1 135 ? -0.625 16.875 28.281 1 96 135 LEU B C 1
ATOM 3765 O O . LEU B 1 135 ? -0.098 16.797 27.172 1 96 135 LEU B O 1
ATOM 3769 N N . ASP B 1 136 ? -0.708 15.875 29.109 1 96.25 136 ASP B N 1
ATOM 3770 C CA . ASP B 1 136 ? -0.372 14.523 28.672 1 96.25 136 ASP B CA 1
ATOM 3771 C C . ASP B 1 136 ? -1.621 13.766 28.234 1 96.25 136 ASP B C 1
ATOM 3773 O O . ASP B 1 136 ? -2.055 12.828 28.922 1 96.25 136 ASP B O 1
ATOM 3777 N N . THR B 1 137 ? -2.143 14.18 27.141 1 97.5 137 THR B N 1
ATOM 3778 C CA . THR B 1 137 ? -3.4 13.641 26.625 1 97.5 137 THR B CA 1
ATOM 3779 C C . THR B 1 137 ? -3.281 13.289 25.156 1 97.5 137 THR B C 1
ATOM 3781 O O . THR B 1 137 ? -2.254 13.555 24.516 1 97.5 137 THR B O 1
ATOM 3784 N N . PHE B 1 138 ? -4.293 12.656 24.703 1 98.06 138 PHE B N 1
ATOM 3785 C CA . PHE B 1 138 ? -4.363 12.266 23.297 1 98.06 138 PHE B CA 1
ATOM 3786 C C . PHE B 1 138 ? -3.971 13.43 22.391 1 98.06 138 PHE B C 1
ATOM 3788 O O . PHE B 1 138 ? -4.555 14.508 22.469 1 98.06 138 PHE B O 1
ATOM 3795 N N . ALA B 1 139 ? -2.936 13.266 21.547 1 98.5 139 ALA B N 1
ATOM 3796 C CA . ALA B 1 139 ? -2.428 14.266 20.609 1 98.5 139 ALA B CA 1
ATOM 3797 C C . ALA B 1 139 ? -2.027 13.625 19.297 1 98.5 139 ALA B C 1
ATOM 3799 O O . ALA B 1 139 ? -1.514 12.508 19.266 1 98.5 139 ALA B O 1
ATOM 3800 N N . LEU B 1 140 ? -2.242 14.367 18.203 1 98.44 140 LEU B N 1
ATOM 3801 C CA . LEU B 1 140 ? -1.924 13.828 16.875 1 98.44 140 LEU B CA 1
ATOM 3802 C C . LEU B 1 140 ? -1.809 14.945 15.852 1 98.44 140 LEU B C 1
ATOM 3804 O O . LEU B 1 140 ? -2.121 16.109 16.141 1 98.44 140 LEU B O 1
ATOM 3808 N N . ASP B 1 141 ? -1.367 14.602 14.648 1 98.69 141 ASP B N 1
ATOM 3809 C CA . ASP B 1 141 ? -1.455 15.375 13.406 1 98.69 141 ASP B CA 1
ATOM 3810 C C . ASP B 1 141 ? -0.744 16.719 13.539 1 98.69 141 ASP B C 1
ATOM 3812 O O . ASP B 1 141 ? -1.328 17.766 13.266 1 98.69 141 ASP B O 1
ATOM 3816 N N . ALA B 1 142 ? 0.521 16.688 13.727 1 98.81 142 ALA B N 1
ATOM 3817 C CA . ALA B 1 142 ? 1.278 17.922 13.867 1 98.81 142 ALA B CA 1
ATOM 3818 C C . ALA B 1 142 ? 1.805 18.406 12.523 1 98.81 142 ALA B C 1
ATOM 3820 O O . ALA B 1 142 ? 2.145 17.594 11.656 1 98.81 142 ALA B O 1
ATOM 3821 N N . THR B 1 143 ? 1.883 19.672 12.398 1 98.88 143 THR B N 1
ATOM 3822 C CA . THR B 1 143 ? 2.594 20.344 11.312 1 98.88 143 THR B CA 1
ATOM 3823 C C . THR B 1 143 ? 3.41 21.516 11.844 1 98.88 143 THR B C 1
ATOM 3825 O O . THR B 1 143 ? 3.275 21.906 13.008 1 98.88 143 THR B O 1
ATOM 3828 N N . VAL B 1 144 ? 4.34 22.016 11.008 1 98.88 144 VAL B N 1
ATOM 3829 C CA . VAL B 1 144 ? 5.125 23.188 11.375 1 98.88 144 VAL B CA 1
ATOM 3830 C C . VAL B 1 144 ? 5.195 24.141 10.195 1 98.88 144 VAL B C 1
ATOM 3832 O O . VAL B 1 144 ? 5.039 23.734 9.039 1 98.88 144 VAL B O 1
ATOM 3835 N N . PHE B 1 145 ? 5.383 25.375 10.5 1 98.56 145 PHE B N 1
ATOM 3836 C CA . PHE B 1 145 ? 5.633 26.391 9.477 1 98.56 145 PHE B CA 1
ATOM 3837 C C . PHE B 1 145 ? 6.426 27.547 10.055 1 98.56 145 PHE B C 1
ATOM 3839 O O . PHE B 1 145 ? 6.488 27.719 11.273 1 98.56 145 PHE B O 1
ATOM 3846 N N . GLU B 1 146 ? 7.059 28.25 9.18 1 97.69 146 GLU B N 1
ATOM 3847 C CA . GLU B 1 146 ? 7.844 29.406 9.57 1 97.69 146 GLU B CA 1
ATOM 3848 C C . GLU B 1 146 ? 7.098 30.719 9.273 1 97.69 146 GLU B C 1
ATOM 3850 O O . GLU B 1 146 ? 6.445 30.828 8.234 1 97.69 146 GLU B O 1
ATOM 3855 N N . ALA B 1 147 ? 7.137 31.578 10.18 1 97.62 147 ALA B N 1
ATOM 3856 C CA . ALA B 1 147 ? 6.609 32.938 10.031 1 97.62 147 ALA B CA 1
ATOM 3857 C C . ALA B 1 147 ? 7.406 33.906 10.875 1 97.62 147 ALA B C 1
ATOM 3859 O O . ALA B 1 147 ? 7.672 33.688 12.055 1 97.62 147 ALA B O 1
ATOM 3860 N N . GLN B 1 148 ? 7.848 35.031 10.211 1 94.75 148 GLN B N 1
ATOM 3861 C CA . GLN B 1 148 ? 8.586 36.094 10.891 1 94.75 148 GLN B CA 1
ATOM 3862 C C . GLN B 1 148 ? 9.82 35.531 11.594 1 94.75 148 GLN B C 1
ATOM 3864 O O . GLN B 1 148 ? 10.055 35.812 12.766 1 94.75 148 GLN B O 1
ATOM 3869 N N . ASN B 1 149 ? 10.484 34.656 11 1 95.69 149 ASN B N 1
ATOM 3870 C CA . ASN B 1 149 ? 11.742 34.062 11.438 1 95.69 149 ASN B CA 1
ATOM 3871 C C . ASN B 1 149 ? 11.555 33.188 12.688 1 95.69 149 ASN B C 1
ATOM 3873 O O . ASN B 1 149 ? 12.477 33.094 13.508 1 95.69 149 ASN B O 1
ATOM 3877 N N . LYS B 1 150 ? 10.336 32.719 12.844 1 98.12 150 LYS B N 1
ATOM 3878 C CA . LYS B 1 150 ? 10.031 31.812 13.938 1 98.12 150 LYS B CA 1
ATOM 3879 C C . LYS B 1 150 ? 9.422 30.5 13.414 1 98.12 150 LYS B C 1
ATOM 3881 O O . LYS B 1 150 ? 8.727 30.5 12.398 1 98.12 150 LYS B O 1
ATOM 3886 N N . LEU B 1 151 ? 9.734 29.422 14.164 1 98.69 151 LEU B N 1
ATOM 3887 C CA . LEU B 1 151 ? 9.117 28.141 13.867 1 98.69 151 LEU B CA 1
ATOM 3888 C C . LEU B 1 151 ? 7.887 27.922 14.734 1 98.69 151 LEU B C 1
ATOM 3890 O O . LEU B 1 151 ? 7.949 28.062 15.961 1 98.69 151 LEU B O 1
ATOM 3894 N N . TYR B 1 152 ? 6.797 27.641 14.094 1 98.94 152 TYR B N 1
ATOM 3895 C CA . TYR B 1 152 ? 5.555 27.359 14.805 1 98.94 152 TYR B CA 1
ATOM 3896 C C . TYR B 1 152 ? 5.141 25.906 14.641 1 98.94 152 TYR B C 1
ATOM 3898 O O . TYR B 1 152 ? 5.301 25.328 13.562 1 98.94 152 TYR B O 1
ATOM 3906 N N . TYR B 1 153 ? 4.664 25.375 15.734 1 98.88 153 TYR B N 1
ATOM 3907 C CA . TYR B 1 153 ? 4.117 24.031 15.836 1 98.88 153 TYR B CA 1
ATOM 3908 C C . TYR B 1 153 ? 2.607 24.062 16.016 1 98.88 153 TYR B C 1
ATOM 3910 O O . TYR B 1 153 ? 2.098 24.781 16.875 1 98.88 153 TYR B O 1
ATOM 3918 N N . VAL B 1 154 ? 1.854 23.375 15.141 1 98.94 154 VAL B N 1
ATOM 3919 C CA . VAL B 1 154 ? 0.402 23.266 15.219 1 98.94 154 VAL B CA 1
ATOM 3920 C C . VAL B 1 154 ? -0.011 21.797 15.281 1 98.94 154 VAL B C 1
ATOM 3922 O O . VAL B 1 154 ? 0.466 20.984 14.492 1 98.94 154 VAL B O 1
ATOM 3925 N N . TRP B 1 155 ? -0.881 21.422 16.234 1 98.88 155 TRP B N 1
ATOM 3926 C CA . TRP B 1 155 ? -1.254 20.031 16.406 1 98.88 155 TRP B CA 1
ATOM 3927 C C . TRP B 1 155 ? -2.646 19.906 17.016 1 98.88 155 TRP B C 1
ATOM 3929 O O . TRP B 1 155 ? -3.227 20.891 17.453 1 98.88 155 TRP B O 1
ATOM 3939 N N . ALA B 1 156 ? -3.219 18.75 16.969 1 98.88 156 ALA B N 1
ATOM 3940 C CA . ALA B 1 156 ? -4.492 18.422 17.594 1 98.88 156 ALA B CA 1
ATOM 3941 C C . ALA B 1 156 ? -4.277 17.766 18.953 1 98.88 156 ALA B C 1
ATOM 3943 O O . ALA B 1 156 ? -3.41 16.906 19.094 1 98.88 156 ALA B O 1
ATOM 3944 N N . GLN B 1 157 ? -5.078 18.156 19.922 1 98.69 157 GLN B N 1
ATOM 3945 C CA . GLN B 1 157 ? -4.906 17.594 21.25 1 98.69 157 GLN B CA 1
ATOM 3946 C C . GLN B 1 157 ? -6.199 17.672 22.062 1 98.69 157 GLN B C 1
ATOM 3948 O O . GLN B 1 157 ? -6.926 18.672 21.969 1 98.69 157 GLN B O 1
ATOM 3953 N N . LYS B 1 158 ? -6.375 16.672 22.828 1 98.38 158 LYS B N 1
ATOM 3954 C CA . LYS B 1 158 ? -7.488 16.641 23.766 1 98.38 158 LYS B CA 1
ATOM 3955 C C . LYS B 1 158 ? -7.207 17.516 24.969 1 98.38 158 LYS B C 1
ATOM 3957 O O . LYS B 1 158 ? -6.105 17.5 25.531 1 98.38 158 LYS B O 1
ATOM 3962 N N . ASP B 1 159 ? -8.094 18.359 25.344 1 97.81 159 ASP B N 1
ATOM 3963 C CA . ASP B 1 159 ? -8.172 19.031 26.625 1 97.81 159 ASP B CA 1
ATOM 3964 C C . ASP B 1 159 ? -9.297 18.453 27.484 1 97.81 159 ASP B C 1
ATOM 3966 O O . ASP B 1 159 ? -10.469 18.562 27.141 1 97.81 159 ASP B O 1
ATOM 3970 N N . PRO B 1 160 ? -8.922 17.828 28.578 1 96.31 160 PRO B N 1
ATOM 3971 C CA . PRO B 1 160 ? -9.953 17.203 29.406 1 96.31 160 PRO B CA 1
ATOM 3972 C C . PRO B 1 160 ? -11.039 18.188 29.844 1 96.31 160 PRO B C 1
ATOM 3974 O O . PRO B 1 160 ? -12.164 17.766 30.141 1 96.31 160 PRO B O 1
ATOM 3977 N N . ALA B 1 161 ? -10.75 19.438 29.812 1 96.69 161 ALA B N 1
ATOM 3978 C CA . ALA B 1 161 ? -11.703 20.438 30.25 1 96.69 161 ALA B CA 1
ATOM 3979 C C . ALA B 1 161 ? -12.664 20.828 29.125 1 96.69 161 ALA B C 1
ATOM 3981 O O . ALA B 1 161 ? -13.648 21.531 29.359 1 96.69 161 ALA B O 1
ATOM 3982 N N . ILE B 1 162 ? -12.398 20.438 27.953 1 96.81 162 ILE B N 1
ATOM 3983 C CA . ILE B 1 162 ? -13.211 20.781 26.781 1 96.81 162 ILE B CA 1
ATOM 3984 C C . ILE B 1 162 ? -13.914 19.531 26.25 1 96.81 162 ILE B C 1
ATOM 3986 O O . ILE B 1 162 ? -13.266 18.5 26.016 1 96.81 162 ILE B O 1
ATOM 3990 N N . LYS B 1 163 ? -15.195 19.625 26.078 1 94.88 163 LYS B N 1
ATOM 3991 C CA . LYS B 1 163 ? -15.969 18.5 25.547 1 94.88 163 LYS B CA 1
ATOM 3992 C C . LYS B 1 163 ? -15.438 18.062 24.188 1 94.88 163 LYS B C 1
ATOM 3994 O O . LYS B 1 163 ? -15.047 18.906 23.375 1 94.88 163 LYS B O 1
ATOM 3999 N N . GLY B 1 164 ? -15.43 16.672 24 1 95.19 164 GLY B N 1
ATOM 4000 C CA . GLY B 1 164 ? -15.07 16.172 22.672 1 95.19 164 GLY B CA 1
ATOM 4001 C C . GLY B 1 164 ? -13.719 15.484 22.656 1 95.19 164 GLY B C 1
ATOM 4002 O O . GLY B 1 164 ? -13.281 14.922 23.656 1 95.19 164 GLY B O 1
ATOM 4003 N N . ASN B 1 165 ? -13.133 15.438 21.438 1 96.12 165 ASN B N 1
ATOM 4004 C CA . ASN B 1 165 ? -11.953 14.602 21.219 1 96.12 165 ASN B CA 1
ATOM 4005 C C . ASN B 1 165 ? -10.688 15.438 21.094 1 96.12 165 ASN B C 1
ATOM 4007 O O . ASN B 1 165 ? -9.742 15.266 21.859 1 96.12 165 ASN B O 1
ATOM 4011 N N . SER B 1 166 ? -10.648 16.375 20.125 1 98.06 166 SER B N 1
ATOM 4012 C CA . SER B 1 166 ? -9.414 17.125 19.953 1 98.06 166 SER B CA 1
ATOM 4013 C C . SER B 1 166 ? -9.695 18.547 19.453 1 98.06 166 SER B C 1
ATOM 4015 O O . SER B 1 166 ? -10.734 18.797 18.828 1 98.06 166 SER B O 1
ATOM 4017 N N . ASN B 1 167 ? -8.805 19.406 19.797 1 98.75 167 ASN B N 1
ATOM 4018 C CA . ASN B 1 167 ? -8.711 20.797 19.391 1 98.75 167 ASN B CA 1
ATOM 4019 C C . ASN B 1 167 ? -7.383 21.094 18.703 1 98.75 167 ASN B C 1
ATOM 4021 O O . ASN B 1 167 ? -6.449 20.297 18.766 1 98.75 167 ASN B O 1
ATOM 4025 N N . ILE B 1 168 ? -7.348 22.266 18.016 1 98.94 168 ILE B N 1
ATOM 4026 C CA . ILE B 1 168 ? -6.094 22.641 17.375 1 98.94 168 ILE B CA 1
ATOM 4027 C C . ILE B 1 168 ? -5.359 23.656 18.25 1 98.94 168 ILE B C 1
ATOM 4029 O O . ILE B 1 168 ? -5.949 24.656 18.688 1 98.94 168 ILE B O 1
ATOM 4033 N N . TYR B 1 169 ? -4.117 23.406 18.453 1 98.94 169 TYR B N 1
ATOM 4034 C CA . TYR B 1 169 ? -3.26 24.297 19.25 1 98.94 169 TYR B CA 1
ATOM 4035 C C . TYR B 1 169 ? -2.07 24.766 18.422 1 98.94 169 TYR B C 1
ATOM 4037 O O . TYR B 1 169 ? -1.697 24.141 17.438 1 98.94 169 TYR B O 1
ATOM 4045 N N . ILE B 1 170 ? -1.492 25.906 18.875 1 98.94 170 ILE B N 1
ATOM 4046 C CA . ILE B 1 170 ? -0.288 26.453 18.266 1 98.94 170 ILE B CA 1
ATOM 4047 C C . ILE B 1 170 ? 0.696 26.891 19.344 1 98.94 170 ILE B C 1
ATOM 4049 O O . ILE B 1 170 ? 0.288 27.312 20.438 1 98.94 170 ILE B O 1
ATOM 4053 N N . ALA B 1 171 ? 1.979 26.719 19.078 1 98.88 171 ALA B N 1
ATOM 4054 C CA . ALA B 1 171 ? 3.062 27.219 19.906 1 98.88 171 ALA B CA 1
ATOM 4055 C C . ALA B 1 171 ? 4.297 27.547 19.078 1 98.88 171 ALA B C 1
ATOM 4057 O O . ALA B 1 171 ? 4.516 26.938 18.016 1 98.88 171 ALA B O 1
ATOM 4058 N N . GLU B 1 172 ? 5.047 28.547 19.562 1 98.81 172 GLU B N 1
ATOM 4059 C CA . GLU B 1 172 ? 6.391 28.75 19.016 1 98.81 172 GLU B CA 1
ATOM 4060 C C . GLU B 1 172 ? 7.344 27.656 19.484 1 98.81 172 GLU B C 1
ATOM 4062 O O . GLU B 1 172 ? 7.227 27.172 20.625 1 98.81 172 GLU B O 1
ATOM 4067 N N . MET B 1 173 ? 8.258 27.344 18.625 1 98.88 173 MET B N 1
ATOM 4068 C CA . MET B 1 173 ? 9.211 26.297 18.984 1 98.88 173 MET B CA 1
ATOM 4069 C C . MET B 1 173 ? 10.586 26.891 19.266 1 98.88 173 MET B C 1
ATOM 4071 O O . MET B 1 173 ? 11.008 27.828 18.578 1 98.88 173 MET B O 1
ATOM 4075 N N . ALA B 1 174 ? 11.336 26.297 20.234 1 98.75 174 ALA B N 1
ATOM 4076 C CA . ALA B 1 174 ? 12.719 26.672 20.5 1 98.75 174 ALA B CA 1
ATOM 4077 C C . ALA B 1 174 ? 13.672 25.953 19.547 1 98.75 174 ALA B C 1
ATOM 4079 O O . ALA B 1 174 ? 14.727 26.484 19.203 1 98.75 174 ALA B O 1
ATOM 4080 N N . ASN B 1 175 ? 13.406 24.828 19.234 1 98.5 175 ASN B N 1
ATOM 4081 C CA . ASN B 1 175 ? 13.961 23.953 18.203 1 98.5 175 ASN B CA 1
ATOM 4082 C C . ASN B 1 175 ? 12.906 23.016 17.641 1 98.5 175 ASN B C 1
ATOM 4084 O O . ASN B 1 175 ? 11.766 23 18.109 1 98.5 175 ASN B O 1
ATOM 4088 N N . PRO B 1 176 ? 13.156 22.234 16.719 1 98.75 176 PRO B N 1
ATOM 4089 C CA . PRO B 1 176 ? 12.102 21.5 16.016 1 98.75 176 PRO B CA 1
ATOM 4090 C C . PRO B 1 176 ? 11.406 20.469 16.906 1 98.75 176 PRO B C 1
ATOM 4092 O O . PRO B 1 176 ? 10.367 19.922 16.531 1 98.75 176 PRO B O 1
ATOM 4095 N N . TRP B 1 177 ? 11.898 20.234 18.156 1 98.69 177 TRP B N 1
ATOM 4096 C CA . TRP B 1 177 ? 11.234 19.203 18.938 1 98.69 177 TRP B CA 1
ATOM 4097 C C . TRP B 1 177 ? 10.898 19.734 20.344 1 98.69 177 TRP B C 1
ATOM 4099 O O . TRP B 1 177 ? 10.531 18.953 21.219 1 98.69 177 TRP B O 1
ATOM 4109 N N . THR B 1 178 ? 11.039 21.078 20.516 1 98.81 178 THR B N 1
ATOM 4110 C CA . THR B 1 178 ? 10.789 21.641 21.828 1 98.81 178 THR B CA 1
ATOM 4111 C C . THR B 1 178 ? 9.953 22.906 21.719 1 98.81 178 THR B C 1
ATOM 4113 O O . THR B 1 178 ? 10.297 23.828 20.969 1 98.81 178 THR B O 1
ATOM 4116 N N . LEU B 1 179 ? 8.906 22.953 22.5 1 98.75 179 LEU B N 1
ATOM 4117 C CA . LEU B 1 179 ? 8.094 24.172 22.547 1 98.75 179 LEU B CA 1
ATOM 4118 C C . LEU B 1 179 ? 8.828 25.297 23.266 1 98.75 179 LEU B C 1
ATOM 4120 O O . LEU B 1 179 ? 9.508 25.062 24.266 1 98.75 179 LEU B O 1
ATOM 4124 N N . LYS B 1 180 ? 8.641 26.469 22.719 1 98.62 180 LYS B N 1
ATOM 4125 C CA . LYS B 1 180 ? 9.188 27.672 23.344 1 98.62 180 LYS B CA 1
ATOM 4126 C C . LYS B 1 180 ? 8.125 28.391 24.172 1 98.62 180 LYS B C 1
ATOM 4128 O O . LYS B 1 180 ? 8.406 28.875 25.266 1 98.62 180 LYS B O 1
ATOM 4133 N N . THR B 1 181 ? 6.895 28.453 23.656 1 98.75 181 THR B N 1
ATOM 4134 C CA . THR B 1 181 ? 5.805 29.156 24.328 1 98.75 181 THR B CA 1
ATOM 4135 C C . THR B 1 181 ? 4.723 28.172 24.781 1 98.75 181 THR B C 1
ATOM 4137 O O . THR B 1 181 ? 4.699 27.031 24.344 1 98.75 181 THR B O 1
ATOM 4140 N N . LYS B 1 182 ? 3.867 28.688 25.641 1 98.12 182 LYS B N 1
ATOM 4141 C CA . LYS B 1 182 ? 2.689 27.922 26.016 1 98.12 182 LYS B CA 1
ATOM 4142 C C . LYS B 1 182 ? 1.751 27.75 24.812 1 98.12 182 LYS B C 1
ATOM 4144 O O . LYS B 1 182 ? 1.566 28.672 24.031 1 98.12 182 LYS B O 1
ATOM 4149 N N . PRO B 1 183 ? 1.141 26.547 24.719 1 98.62 183 PRO B N 1
ATOM 4150 C CA . PRO B 1 183 ? 0.181 26.344 23.641 1 98.62 183 PRO B CA 1
ATOM 4151 C C . PRO B 1 183 ? -1.03 27.266 23.734 1 98.62 183 PRO B C 1
ATOM 4153 O O . PRO B 1 183 ? -1.524 27.531 24.828 1 98.62 183 PRO B O 1
ATOM 4156 N N . VAL B 1 184 ? -1.444 27.688 22.625 1 98.44 184 VAL B N 1
ATOM 4157 C CA . VAL B 1 184 ? -2.674 28.469 22.484 1 98.44 184 VAL B CA 1
ATOM 4158 C C . VAL B 1 184 ? -3.684 27.688 21.641 1 98.44 184 VAL B C 1
ATOM 4160 O O . VAL B 1 184 ? -3.34 27.156 20.578 1 98.44 184 VAL B O 1
ATOM 4163 N N . MET B 1 185 ? -4.949 27.625 22.109 1 98.75 185 MET B N 1
ATOM 4164 C CA . MET B 1 185 ? -5.984 26.953 21.344 1 98.75 185 MET B CA 1
ATOM 4165 C C . MET B 1 185 ? -6.488 27.844 20.203 1 98.75 185 MET B C 1
ATOM 4167 O O . MET B 1 185 ? -6.926 28.969 20.438 1 98.75 185 MET B O 1
ATOM 4171 N N . LEU B 1 186 ? -6.469 27.375 19.031 1 98.81 186 LEU B N 1
ATOM 4172 C CA . LEU B 1 186 ? -6.926 28.141 17.891 1 98.81 186 LEU B CA 1
ATOM 4173 C C . LEU B 1 186 ? -8.383 27.828 17.562 1 98.81 186 LEU B C 1
ATOM 4175 O O . LEU B 1 186 ? -9.125 28.703 17.109 1 98.81 186 LEU B O 1
ATOM 4179 N N . THR B 1 187 ? -8.773 26.594 17.672 1 98.81 187 THR B N 1
ATOM 4180 C CA . THR B 1 187 ? -10.148 26.203 17.375 1 98.81 187 THR B CA 1
ATOM 4181 C C . THR B 1 187 ? -10.516 24.906 18.109 1 98.81 187 THR B C 1
ATOM 4183 O O . THR B 1 187 ? -9.648 24.078 18.391 1 98.81 187 THR B O 1
ATOM 4186 N N . LYS B 1 188 ? -11.727 24.734 18.469 1 98.69 188 LYS B N 1
ATOM 4187 C CA . LYS B 1 188 ? -12.375 23.531 18.953 1 98.69 188 LYS B CA 1
ATOM 4188 C C . LYS B 1 188 ? -13.633 23.219 18.141 1 98.69 188 LYS B C 1
ATOM 4190 O O . LYS B 1 188 ? -14.203 24.094 17.5 1 98.69 188 LYS B O 1
ATOM 4195 N N . PRO B 1 189 ? -14.086 21.938 18.125 1 98.56 189 PRO B N 1
ATOM 4196 C CA . PRO B 1 189 ? -15.352 21.656 17.453 1 98.56 189 PRO B CA 1
ATOM 4197 C C . PRO B 1 189 ? -16.531 22.391 18.078 1 98.56 189 PRO B C 1
ATOM 4199 O O . PRO B 1 189 ? -16.766 22.281 19.281 1 98.56 189 PRO B O 1
ATOM 4202 N N . GLU B 1 190 ? -17.266 23.109 17.234 1 97.75 190 GLU B N 1
ATOM 4203 C CA . GLU B 1 190 ? -18.344 23.906 17.812 1 97.75 190 GLU B CA 1
ATOM 4204 C C . GLU B 1 190 ? -19.5 24.031 16.828 1 97.75 190 GLU B C 1
ATOM 4206 O O . GLU B 1 190 ? -20.625 24.375 17.219 1 97.75 190 GLU B O 1
ATOM 4211 N N . TYR B 1 191 ? -19.281 23.812 15.555 1 98.38 191 TYR B N 1
ATOM 4212 C CA . TYR B 1 191 ? -20.328 23.875 14.555 1 98.38 191 TYR B CA 1
ATOM 4213 C C . TYR B 1 191 ? -20.969 22.5 14.352 1 98.38 191 TYR B C 1
ATOM 4215 O O . TYR B 1 191 ? -20.328 21.469 14.578 1 98.38 191 TYR B O 1
ATOM 4223 N N . ASP B 1 192 ? -22.172 22.453 13.82 1 98 192 ASP B N 1
ATOM 4224 C CA . ASP B 1 192 ? -22.891 21.203 13.602 1 98 192 ASP B CA 1
ATOM 4225 C C . ASP B 1 192 ? -22.094 20.266 12.703 1 98 192 ASP B C 1
ATOM 4227 O O . ASP B 1 192 ? -22.031 19.062 12.953 1 98 192 ASP B O 1
ATOM 4231 N N . TRP B 1 193 ? -21.484 20.781 11.703 1 98.12 193 TRP B N 1
ATOM 4232 C CA . TRP B 1 193 ? -20.781 19.953 10.734 1 98.12 193 TRP B CA 1
ATOM 4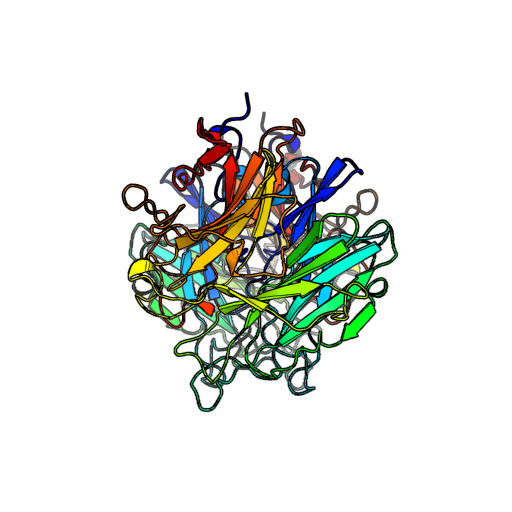233 C C . TRP B 1 193 ? -19.484 19.406 11.328 1 98.12 193 TRP B C 1
ATOM 4235 O O . TRP B 1 193 ? -18.906 18.453 10.812 1 98.12 193 TRP B O 1
ATOM 4245 N N . GLU B 1 194 ? -19.031 20 12.422 1 98.44 194 GLU B N 1
ATOM 4246 C CA . GLU B 1 194 ? -17.781 19.547 13.047 1 98.44 194 GLU B CA 1
ATOM 4247 C C . GLU B 1 194 ? -18.047 18.438 14.062 1 98.44 194 GLU B C 1
ATOM 4249 O O . GLU B 1 194 ? -17.125 17.766 14.516 1 98.44 194 GLU B O 1
ATOM 4254 N N . THR B 1 195 ? -19.359 18.219 14.422 1 97.69 195 THR B N 1
ATOM 4255 C CA . THR B 1 195 ? -19.656 17.375 15.578 1 97.69 195 THR B CA 1
ATOM 4256 C C . THR B 1 195 ? -20.609 16.25 15.203 1 97.69 195 THR B C 1
ATOM 4258 O O . THR B 1 195 ? -21.406 15.797 16.031 1 97.69 195 THR B O 1
ATOM 4261 N N . LYS B 1 196 ? -20.75 15.781 14.078 1 95.38 196 LYS B N 1
ATOM 4262 C CA . LYS B 1 196 ? -21.719 14.781 13.617 1 95.38 196 LYS B CA 1
ATOM 4263 C C . LYS B 1 196 ? -21.469 13.438 14.297 1 95.38 196 LYS B C 1
ATOM 4265 O O . LYS B 1 196 ? -22.422 12.766 14.703 1 95.38 196 LYS B O 1
ATOM 4270 N N . ILE B 1 197 ? -20.234 12.906 14.469 1 92.44 197 ILE B N 1
ATOM 4271 C CA . ILE B 1 197 ? -19.891 11.633 15.086 1 92.44 197 ILE B CA 1
ATOM 4272 C C . ILE B 1 197 ? -18.891 11.852 16.203 1 92.44 197 ILE B C 1
ATOM 4274 O O . ILE B 1 197 ? -19.125 11.477 17.359 1 92.44 197 ILE B O 1
ATOM 4278 N N . PHE B 1 198 ? -17.891 12.43 15.859 1 94.5 198 PHE B N 1
ATOM 4279 C CA . PHE B 1 198 ? -16.875 12.805 16.828 1 94.5 198 PHE B CA 1
ATOM 4280 C C . PHE B 1 198 ? -16.688 14.32 16.859 1 94.5 198 PHE B C 1
ATOM 4282 O O . PHE B 1 198 ? -17.016 15.008 15.883 1 94.5 198 PHE B O 1
ATOM 4289 N N . TRP B 1 199 ? -16.25 14.797 17.953 1 97.06 199 TRP B N 1
ATOM 4290 C CA . TRP B 1 199 ? -15.898 16.203 18.125 1 97.06 199 TRP B CA 1
ATOM 4291 C C . TRP B 1 199 ? -14.398 16.422 17.938 1 97.06 199 TRP B C 1
ATOM 4293 O O . TRP B 1 199 ? -13.656 16.531 18.906 1 97.06 199 TRP B O 1
ATOM 4303 N N . VAL B 1 200 ? -14.023 16.5 16.656 1 97 200 VAL B N 1
ATOM 4304 C CA . VAL B 1 200 ? -12.594 16.547 16.375 1 97 200 VAL B CA 1
ATOM 4305 C C . VAL B 1 200 ? -12.281 17.75 15.492 1 97 200 VAL B C 1
ATOM 4307 O O . VAL B 1 200 ? -13.047 18.062 14.57 1 97 200 VAL B O 1
ATOM 4310 N N . ASN B 1 201 ? -11.367 18.531 15.797 1 98.75 201 ASN B N 1
ATOM 4311 C CA . ASN B 1 201 ? -10.523 19.312 14.891 1 98.75 201 ASN B CA 1
ATOM 4312 C C . ASN B 1 201 ? -9.109 18.734 14.805 1 98.75 201 ASN B C 1
ATOM 4314 O O . ASN B 1 201 ? -8.398 18.672 15.805 1 98.75 201 ASN B O 1
ATOM 4318 N N . GLU B 1 202 ? -8.727 18.297 13.602 1 98.69 202 GLU B N 1
ATOM 4319 C CA . GLU B 1 202 ? -7.445 17.625 13.461 1 98.69 202 GLU B CA 1
ATOM 4320 C C . GLU B 1 202 ? -6.859 17.844 12.07 1 98.69 202 GLU B C 1
ATOM 4322 O O . GLU B 1 202 ? -7.496 18.453 11.211 1 98.69 202 GLU B O 1
ATOM 4327 N N . GLY B 1 203 ? -5.648 17.375 11.898 1 98.75 203 GLY B N 1
ATOM 4328 C CA . GLY B 1 203 ? -4.996 17.422 10.602 1 98.75 203 GLY B CA 1
ATOM 4329 C C . GLY B 1 203 ? -4.762 18.828 10.102 1 98.75 203 GLY B C 1
ATOM 4330 O O . GLY B 1 203 ? -5.137 19.156 8.969 1 98.75 203 GLY B O 1
ATOM 4331 N N . PRO B 1 204 ? -4.199 19.688 10.914 1 98.94 204 PRO B N 1
ATOM 4332 C CA . PRO B 1 204 ? -3.957 21.062 10.438 1 98.94 204 PRO B CA 1
ATOM 4333 C C . PRO B 1 204 ? -2.953 21.109 9.289 1 98.94 204 PRO B C 1
ATOM 4335 O O . PRO B 1 204 ? -2.01 20.328 9.25 1 98.94 204 PRO B O 1
ATOM 4338 N N . ALA B 1 205 ? -3.17 22.031 8.43 1 98.88 205 ALA B N 1
ATOM 4339 C CA . ALA B 1 205 ? -2.264 22.391 7.348 1 98.88 205 ALA B CA 1
ATOM 4340 C C . ALA B 1 205 ? -2.242 23.906 7.133 1 98.88 205 ALA B C 1
ATOM 4342 O O . ALA B 1 205 ? -3.254 24.578 7.336 1 98.88 205 ALA B O 1
ATOM 4343 N N . VAL B 1 206 ? -1.109 24.438 6.688 1 98.75 206 VAL B N 1
ATOM 4344 C CA . VAL B 1 206 ? -0.972 25.891 6.609 1 98.75 206 VAL B CA 1
ATOM 4345 C C . VAL B 1 206 ? -0.636 26.297 5.18 1 98.75 206 VAL B C 1
ATOM 4347 O O . VAL B 1 206 ? 0.182 25.656 4.516 1 98.75 206 VAL B O 1
ATOM 4350 N N . LEU B 1 207 ? -1.283 27.312 4.75 1 98.12 207 LEU B N 1
ATOM 4351 C CA . LEU B 1 207 ? -1.08 27.969 3.463 1 98.12 207 LEU B CA 1
ATOM 4352 C C . LEU B 1 207 ? -0.822 29.453 3.65 1 98.12 207 LEU B C 1
ATOM 4354 O O . LEU B 1 207 ? -1.538 30.125 4.398 1 98.12 207 LEU B O 1
ATOM 4358 N N . HIS B 1 208 ? 0.24 29.969 3.084 1 98.06 208 HIS B N 1
ATOM 4359 C CA . HIS B 1 208 ? 0.565 31.391 3.131 1 98.06 208 HIS B CA 1
ATOM 4360 C C . HIS B 1 208 ? 0.437 32.031 1.753 1 98.06 208 HIS B C 1
ATOM 4362 O O . HIS B 1 208 ? 1.211 31.719 0.845 1 98.06 208 HIS B O 1
ATOM 4368 N N . ARG B 1 209 ? -0.527 32.844 1.67 1 97.19 209 ARG B N 1
ATOM 4369 C CA . ARG B 1 209 ? -0.803 33.531 0.4 1 97.19 209 ARG B CA 1
ATOM 4370 C C . ARG B 1 209 ? -1.583 34.812 0.616 1 97.19 209 ARG B C 1
ATOM 4372 O O . ARG B 1 209 ? -2.371 34.906 1.559 1 97.19 209 ARG B O 1
ATOM 4379 N N . ASN B 1 210 ? -1.316 35.812 -0.24 1 97.81 210 ASN B N 1
ATOM 4380 C CA . ASN B 1 210 ? -2.109 37.031 -0.278 1 97.81 210 ASN B CA 1
ATOM 4381 C C . ASN B 1 210 ? -2.086 37.75 1.064 1 97.81 210 ASN B C 1
ATOM 4383 O O . ASN B 1 210 ? -3.115 38.25 1.522 1 97.81 210 ASN B O 1
ATOM 4387 N N . GLY B 1 211 ? -0.96 37.719 1.732 1 97.88 211 GLY B N 1
ATOM 4388 C CA . GLY B 1 211 ? -0.771 38.469 2.965 1 97.88 211 GLY B CA 1
ATOM 4389 C C . GLY B 1 211 ? -1.461 37.844 4.16 1 97.88 211 GLY B C 1
ATOM 4390 O O . GLY B 1 211 ? -1.702 38.5 5.168 1 97.88 211 GLY B O 1
ATOM 4391 N N . ARG B 1 212 ? -1.812 36.531 3.994 1 98.56 212 ARG B N 1
ATOM 4392 C CA . ARG B 1 212 ? -2.521 35.844 5.062 1 98.56 212 ARG B CA 1
ATOM 4393 C C . ARG B 1 212 ? -1.993 34.438 5.234 1 98.56 212 ARG B C 1
ATOM 4395 O O . ARG B 1 212 ? -1.385 33.875 4.316 1 98.56 212 ARG B O 1
ATOM 4402 N N . PHE B 1 213 ? -2.143 33.906 6.41 1 98.75 213 PHE B N 1
ATOM 4403 C CA . PHE B 1 213 ? -2.061 32.469 6.645 1 98.75 213 PHE B CA 1
ATOM 4404 C C . PHE B 1 213 ? -3.451 31.859 6.691 1 98.75 213 PHE B C 1
ATOM 4406 O O . PHE B 1 213 ? -4.363 32.406 7.305 1 98.75 213 PHE B O 1
ATOM 4413 N N . PHE B 1 214 ? -3.621 30.812 6 1 98.88 214 PHE B N 1
ATOM 4414 C CA . PHE B 1 214 ? -4.805 29.969 6.055 1 98.88 214 PHE B CA 1
ATOM 4415 C C . PHE B 1 214 ? -4.48 28.625 6.707 1 98.88 214 PHE B C 1
ATOM 4417 O O . PHE B 1 214 ? -3.607 27.906 6.234 1 98.88 214 PHE B O 1
ATOM 4424 N N . LEU B 1 215 ? -5.125 28.344 7.801 1 98.94 215 LEU B N 1
ATOM 4425 C CA . LEU B 1 215 ? -4.961 27.078 8.484 1 98.94 215 LEU B CA 1
ATOM 4426 C C . LEU B 1 215 ? -6.191 26.188 8.297 1 98.94 215 LEU B C 1
ATOM 4428 O O . LEU B 1 215 ? -7.262 26.5 8.836 1 98.94 215 LEU B O 1
ATOM 4432 N N . THR B 1 216 ? -6.027 25.156 7.523 1 98.94 216 THR B N 1
ATOM 4433 C CA . THR B 1 216 ? -7.117 24.203 7.367 1 98.94 216 THR B CA 1
ATOM 4434 C C . THR B 1 216 ? -7.027 23.109 8.422 1 98.94 216 THR B C 1
ATOM 4436 O O . THR B 1 216 ? -5.961 22.875 8.992 1 98.94 216 THR B O 1
ATOM 4439 N N . TYR B 1 217 ? -8.133 22.547 8.734 1 98.94 217 TYR B N 1
ATOM 4440 C CA . TYR B 1 217 ? -8.266 21.391 9.617 1 98.94 217 TYR B CA 1
ATOM 4441 C C . TYR B 1 217 ? -9.422 20.5 9.18 1 98.94 217 TYR B C 1
ATOM 4443 O O . TYR B 1 217 ? -10.242 20.906 8.344 1 98.94 217 TYR B O 1
ATOM 4451 N N . SER B 1 218 ? -9.461 19.312 9.688 1 98.81 218 SER B N 1
ATOM 4452 C CA . SER B 1 218 ? -10.547 18.391 9.383 1 98.81 218 SER B CA 1
ATOM 4453 C C . SER B 1 218 ? -11.367 18.062 10.625 1 98.81 218 SER B C 1
ATOM 4455 O O . SER B 1 218 ? -10.875 18.188 11.75 1 98.81 218 SER B O 1
ATOM 4457 N N . ALA B 1 219 ? -12.617 17.688 10.359 1 98.5 219 ALA B N 1
ATOM 4458 C CA . ALA B 1 219 ? -13.516 17.531 11.5 1 98.5 219 ALA B CA 1
ATOM 4459 C C . ALA B 1 219 ? -14.516 16.406 11.258 1 98.5 219 ALA B C 1
ATOM 4461 O O . ALA B 1 219 ? -14.641 15.906 10.141 1 98.5 219 ALA B O 1
ATOM 4462 N N . SER B 1 220 ? -15.188 15.945 12.391 1 95.94 220 SER B N 1
ATOM 4463 C CA . SER B 1 220 ? -16.312 15.016 12.438 1 95.94 220 SER B CA 1
ATOM 4464 C C . SER B 1 220 ? -15.836 13.57 12.461 1 95.94 220 SER B C 1
ATOM 4466 O O . SER B 1 220 ? -15.328 13.086 13.477 1 95.94 220 SER B O 1
ATOM 4468 N N . ALA B 1 221 ? -15.781 12.898 11.242 1 91.62 221 ALA B N 1
ATOM 4469 C CA . ALA B 1 221 ? -15.367 11.492 11.211 1 91.62 221 ALA B CA 1
ATOM 4470 C C . ALA B 1 221 ? -14.875 11.102 9.82 1 91.62 221 ALA B C 1
ATOM 4472 O O . ALA B 1 221 ? -15.438 11.539 8.805 1 91.62 221 ALA B O 1
ATOM 4473 N N . THR B 1 222 ? -13.914 10.18 9.883 1 90.25 222 THR B N 1
ATOM 4474 C CA . THR B 1 222 ? -13.297 9.805 8.617 1 90.25 222 THR B CA 1
ATOM 4475 C C . THR B 1 222 ? -14.234 8.93 7.789 1 90.25 222 THR B C 1
ATOM 4477 O O . THR B 1 222 ? -13.82 7.887 7.277 1 90.25 222 THR B O 1
ATOM 4480 N N . ASP B 1 223 ? -15.484 9.133 7.805 1 91.94 223 ASP B N 1
ATOM 4481 C CA . ASP B 1 223 ? -16.484 8.648 6.867 1 91.94 223 ASP B CA 1
ATOM 4482 C C . ASP B 1 223 ? -17.016 9.789 6 1 91.94 223 ASP B C 1
ATOM 4484 O O . ASP B 1 223 ? -16.297 10.734 5.699 1 91.94 223 ASP B O 1
ATOM 4488 N N . GLU B 1 224 ? -18.172 9.688 5.469 1 94.38 224 GLU B N 1
ATOM 4489 C CA . GLU B 1 224 ? -18.688 10.688 4.531 1 94.38 224 GLU B CA 1
ATOM 4490 C C . GLU B 1 224 ? -18.875 12.039 5.211 1 94.38 224 GLU B C 1
ATOM 4492 O O . GLU B 1 224 ? -19.062 13.055 4.543 1 94.38 224 GLU B O 1
ATOM 4497 N N . ASN B 1 225 ? -18.797 12.094 6.527 1 95.12 225 ASN B N 1
ATOM 4498 C CA . ASN B 1 225 ? -19.016 13.32 7.281 1 95.12 225 ASN B CA 1
ATOM 4499 C C . ASN B 1 225 ? -17.734 14.133 7.414 1 95.12 225 ASN B C 1
ATOM 4501 O O . ASN B 1 225 ? -17.766 15.305 7.801 1 95.12 225 ASN B O 1
ATOM 4505 N N . TYR B 1 226 ? -16.594 13.516 7.172 1 97.31 226 TYR B N 1
ATOM 4506 C CA . TYR B 1 226 ? -15.312 14.211 7.27 1 97.31 226 TYR B CA 1
ATOM 4507 C C . TYR B 1 226 ? -15.266 15.406 6.324 1 97.31 226 TYR B C 1
ATOM 4509 O O . TYR B 1 226 ? -15.703 15.312 5.172 1 97.31 226 TYR B O 1
ATOM 4517 N N . ALA B 1 227 ? -14.82 16.578 6.852 1 98.44 227 ALA B N 1
ATOM 4518 C CA . ALA B 1 227 ? -14.781 17.812 6.078 1 98.44 227 ALA B CA 1
ATOM 4519 C C . ALA B 1 227 ? -13.688 18.75 6.586 1 98.44 227 ALA B C 1
ATOM 4521 O O . ALA B 1 227 ? -13.219 18.609 7.719 1 98.44 227 ALA B O 1
ATOM 4522 N N . MET B 1 228 ? -13.375 19.719 5.719 1 98.88 228 MET B N 1
ATOM 4523 C CA . MET B 1 228 ? -12.32 20.672 6.07 1 98.88 228 MET B CA 1
ATOM 4524 C C . MET B 1 228 ? -12.906 22 6.523 1 98.88 228 MET B C 1
ATOM 4526 O O . MET B 1 228 ? -13.859 22.5 5.918 1 98.88 228 MET B O 1
ATOM 4530 N N . GLY B 1 229 ? -12.398 22.453 7.609 1 98.88 229 GLY B N 1
ATOM 4531 C CA . GLY B 1 229 ? -12.578 23.828 8.031 1 98.88 229 GLY B CA 1
ATOM 4532 C C . GLY B 1 229 ? -11.344 24.688 7.828 1 98.88 229 GLY B C 1
ATOM 4533 O O . GLY B 1 229 ? -10.32 24.203 7.336 1 98.88 229 GLY B O 1
ATOM 4534 N N . MET B 1 230 ? -11.492 26 8.203 1 98.88 230 MET B N 1
ATOM 4535 C CA . MET B 1 230 ? -10.352 26.875 7.941 1 98.88 230 MET B CA 1
ATOM 4536 C C . MET B 1 230 ? -10.359 28.078 8.891 1 98.88 230 MET B C 1
ATOM 4538 O O . MET B 1 230 ? -11.422 28.625 9.188 1 98.88 230 MET B O 1
ATOM 4542 N N . LEU B 1 231 ? -9.227 28.391 9.367 1 98.94 231 LEU B N 1
ATOM 4543 C CA . LEU B 1 231 ? -8.938 29.641 10.047 1 98.94 231 LEU B CA 1
ATOM 4544 C C . LEU B 1 231 ? -8.102 30.562 9.156 1 98.94 231 LEU B C 1
ATOM 4546 O O . LEU B 1 231 ? -7.324 30.094 8.328 1 98.94 231 LEU B O 1
ATOM 4550 N N . THR B 1 232 ? -8.32 31.859 9.32 1 98.88 232 THR B N 1
ATOM 4551 C CA . THR B 1 232 ? -7.574 32.844 8.57 1 98.88 232 THR B CA 1
ATOM 4552 C C . THR B 1 232 ? -6.984 33.906 9.5 1 98.88 232 THR B C 1
ATOM 4554 O O . THR B 1 232 ? -7.645 34.344 10.445 1 98.88 232 THR B O 1
ATOM 4557 N N . VAL B 1 233 ? -5.777 34.281 9.25 1 98.81 233 VAL B N 1
ATOM 4558 C CA . VAL B 1 233 ? -5.129 35.344 10.039 1 98.81 233 VAL B CA 1
ATOM 4559 C C . VAL B 1 233 ? -4.227 36.188 9.141 1 98.81 233 VAL B C 1
ATOM 4561 O O . VAL B 1 233 ? -3.639 35.656 8.18 1 98.81 233 VAL B O 1
ATOM 4564 N N . ALA B 1 234 ? -4.129 37.5 9.445 1 98.62 234 ALA B N 1
ATOM 4565 C CA . ALA B 1 234 ? -3.176 38.344 8.734 1 98.62 234 ALA B CA 1
ATOM 4566 C C . ALA B 1 234 ? -1.739 37.906 9.031 1 98.62 234 ALA B C 1
ATOM 4568 O O . ALA B 1 234 ? -1.411 37.562 10.172 1 98.62 234 ALA B O 1
ATOM 4569 N N . GLU B 1 235 ? -0.875 38 8.047 1 97.56 235 GLU B N 1
ATOM 4570 C CA . GLU B 1 235 ? 0.481 37.469 8.18 1 97.56 235 GLU B CA 1
ATOM 4571 C C . GLU B 1 235 ? 1.279 38.25 9.211 1 97.56 235 GLU B C 1
ATOM 4573 O O . GLU B 1 235 ? 2.264 37.75 9.758 1 97.56 235 GLU B O 1
ATOM 4578 N N . ASP B 1 236 ? 0.904 39.5 9.445 1 97.12 236 ASP B N 1
ATOM 4579 C CA . ASP B 1 236 ? 1.649 40.375 10.367 1 97.12 236 ASP B CA 1
ATOM 4580 C C . ASP B 1 236 ? 0.997 40.375 11.75 1 97.12 236 ASP B C 1
ATOM 4582 O O . ASP B 1 236 ? 1.458 41.094 12.648 1 97.12 236 ASP B O 1
ATOM 4586 N N . ALA B 1 237 ? -0.031 39.562 11.906 1 98 237 ALA B N 1
ATOM 4587 C CA . ALA B 1 237 ? -0.711 39.5 13.195 1 98 237 ALA B CA 1
ATOM 4588 C C . ALA B 1 237 ? 0.084 38.656 14.188 1 98 237 ALA B C 1
ATOM 4590 O O . ALA B 1 237 ? 1.062 38 13.812 1 98 237 ALA B O 1
ATOM 4591 N N . ASP B 1 238 ? -0.29 38.781 15.484 1 98.19 238 ASP B N 1
ATOM 4592 C CA . ASP B 1 238 ? 0.216 37.875 16.484 1 98.19 238 ASP B CA 1
ATOM 4593 C C . ASP B 1 238 ? -0.426 36.5 16.328 1 98.19 238 ASP B C 1
ATOM 4595 O O . ASP B 1 238 ? -1.581 36.281 16.719 1 98.19 238 ASP B O 1
ATOM 4599 N N . LEU B 1 239 ? 0.344 35.531 15.883 1 98.5 239 LEU B N 1
ATOM 4600 C CA . LEU B 1 239 ? -0.18 34.219 15.578 1 98.5 239 LEU B CA 1
ATOM 4601 C C . LEU B 1 239 ? -0.539 33.469 16.859 1 98.5 239 LEU B C 1
ATOM 4603 O O . LEU B 1 239 ? -1.236 32.438 16.812 1 98.5 239 LEU B O 1
ATOM 4607 N N . LEU B 1 240 ? -0.053 33.938 17.984 1 98.69 240 LEU B N 1
ATOM 4608 C CA . LEU B 1 240 ? -0.32 33.25 19.25 1 98.69 240 LEU B CA 1
ATOM 4609 C C . LEU B 1 240 ? -1.479 33.938 19.984 1 98.69 240 LEU B C 1
ATOM 4611 O O . LEU B 1 240 ? -1.729 33.625 21.156 1 98.69 240 LEU B O 1
ATOM 4615 N N . ASP B 1 241 ? -2.172 34.875 19.375 1 98.5 241 ASP B N 1
ATOM 4616 C CA . ASP B 1 241 ? -3.424 35.438 19.875 1 98.5 241 ASP B CA 1
ATOM 4617 C C . ASP B 1 241 ? -4.625 34.844 19.156 1 98.5 241 ASP B C 1
ATOM 4619 O O . ASP B 1 241 ? -4.887 35.156 17.984 1 98.5 241 ASP B O 1
ATOM 4623 N N . PRO B 1 242 ? -5.336 34 19.812 1 97.81 242 PRO B N 1
ATOM 4624 C CA . PRO B 1 242 ? -6.477 33.375 19.156 1 97.81 242 PRO B CA 1
ATOM 4625 C C . PRO B 1 242 ? -7.461 34.406 18.578 1 97.81 242 PRO B C 1
ATOM 4627 O O . PRO B 1 242 ? -8.141 34.094 17.594 1 97.81 242 PRO B O 1
ATOM 4630 N N . ALA B 1 243 ? -7.488 35.562 19.125 1 98.06 243 ALA B N 1
ATOM 4631 C CA . ALA B 1 243 ? -8.43 36.594 18.688 1 98.06 243 ALA B CA 1
ATOM 4632 C C . ALA B 1 243 ? -8.055 37.125 17.312 1 98.06 243 ALA B C 1
ATOM 4634 O O . ALA B 1 243 ? -8.875 37.75 16.641 1 98.06 243 ALA B O 1
ATOM 4635 N N . SER B 1 244 ? -6.852 36.844 16.938 1 98.31 244 SER B N 1
ATOM 4636 C CA . SER B 1 244 ? -6.387 37.312 15.633 1 98.31 244 SER B CA 1
ATOM 4637 C C . SER B 1 244 ? -6.91 36.406 14.516 1 98.31 244 SER B C 1
ATOM 4639 O O . SER B 1 244 ? -6.848 36.781 13.336 1 98.31 244 SER B O 1
ATOM 4641 N N . TRP B 1 245 ? -7.395 35.25 14.844 1 98.75 245 TRP B N 1
ATOM 4642 C CA . TRP B 1 245 ? -7.824 34.281 13.852 1 98.75 245 TRP B CA 1
ATOM 4643 C C . TRP B 1 245 ? -9.328 34.344 13.633 1 98.75 245 TRP B C 1
ATOM 4645 O O . TRP B 1 245 ? -10.094 34.531 14.578 1 98.75 245 TRP B O 1
ATOM 4655 N N . SER B 1 246 ? -9.766 34.188 12.383 1 98.62 246 SER B N 1
ATOM 4656 C CA . SER B 1 246 ? -11.172 34.094 12.023 1 98.62 246 SER B CA 1
ATOM 4657 C C . SER B 1 246 ? -11.492 32.688 11.508 1 98.62 246 SER B C 1
ATOM 4659 O O . SER B 1 246 ? -10.781 32.156 10.648 1 98.62 246 SER B O 1
ATOM 4661 N N . LYS B 1 247 ? -12.562 32.094 12 1 98.56 247 LYS B N 1
ATOM 4662 C CA . LYS B 1 247 ? -12.953 30.734 11.656 1 98.56 247 LYS B CA 1
ATOM 4663 C C . LYS B 1 247 ? -14.117 30.734 10.672 1 98.56 247 LYS B C 1
ATOM 4665 O O . LYS B 1 247 ? -15.102 31.453 10.859 1 98.56 247 LYS B O 1
ATOM 4670 N N . SER B 1 248 ? -13.953 29.938 9.625 1 98.44 248 SER B N 1
ATOM 4671 C CA . SER B 1 248 ? -15.062 29.75 8.688 1 98.44 248 SER B CA 1
ATOM 4672 C C . SER B 1 248 ? -16.219 29.016 9.352 1 98.44 248 SER B C 1
ATOM 4674 O O . SER B 1 248 ? -16.031 28 10.023 1 98.44 248 SER B O 1
ATOM 4676 N N . GLU B 1 249 ? -17.453 29.484 9.109 1 98.12 249 GLU B N 1
ATOM 4677 C CA . GLU B 1 249 ? -18.625 28.891 9.727 1 98.12 249 GLU B CA 1
ATOM 4678 C C . GLU B 1 249 ? -19.047 27.609 9.008 1 98.12 249 GLU B C 1
ATOM 4680 O O . GLU B 1 249 ? -19.703 26.75 9.594 1 98.12 249 GLU B O 1
ATOM 4685 N N . THR B 1 250 ? -18.719 27.531 7.781 1 98.19 250 THR B N 1
ATOM 4686 C CA . THR B 1 250 ? -19.078 26.375 6.957 1 98.19 250 THR B CA 1
ATOM 4687 C C . THR B 1 250 ? -17.812 25.641 6.48 1 98.19 250 THR B C 1
ATOM 4689 O O . THR B 1 250 ? -16.734 26.234 6.426 1 98.19 250 THR B O 1
ATOM 4692 N N . PRO B 1 251 ? -17.953 24.344 6.199 1 98.62 251 PRO B N 1
ATOM 4693 C CA . PRO B 1 251 ? -16.781 23.656 5.641 1 98.62 251 PRO B CA 1
ATOM 4694 C C . PRO B 1 251 ? -16.297 24.312 4.348 1 98.62 251 PRO B C 1
ATOM 4696 O O . PRO B 1 251 ? -17.094 24.766 3.537 1 98.62 251 PRO B O 1
ATOM 4699 N N . VAL B 1 252 ? -15.023 24.25 4.16 1 98.75 252 VAL B N 1
ATOM 4700 C CA . VAL B 1 252 ? -14.445 24.812 2.947 1 98.75 252 VAL B CA 1
ATOM 4701 C C . VAL B 1 252 ? -14.188 23.703 1.929 1 98.75 252 VAL B C 1
ATOM 4703 O O . VAL B 1 252 ? -13.82 23.984 0.783 1 98.75 252 VAL B O 1
ATOM 4706 N N . PHE B 1 253 ? -14.312 22.453 2.211 1 98.75 253 PHE B N 1
ATOM 4707 C CA . PHE B 1 253 ? -14.141 21.266 1.386 1 98.75 253 PHE B CA 1
ATOM 4708 C C . PHE B 1 253 ? -14.836 20.062 2.014 1 98.75 253 PHE B C 1
ATOM 4710 O O . PHE B 1 253 ? -14.648 19.781 3.199 1 98.75 253 PHE B O 1
ATOM 4717 N N . GLN B 1 254 ? -15.656 19.359 1.316 1 98.56 254 GLN B N 1
ATOM 4718 C CA . GLN B 1 254 ? -16.469 18.281 1.879 1 98.56 254 GLN B CA 1
ATOM 4719 C C . GLN B 1 254 ? -16.781 17.234 0.822 1 98.56 254 GLN B C 1
ATOM 4721 O O . GLN B 1 254 ? -16.406 17.375 -0.343 1 98.56 254 GLN B O 1
ATOM 4726 N N . SER B 1 255 ? -17.469 16.188 1.232 1 98.56 255 SER B N 1
ATOM 4727 C CA . SER B 1 255 ? -17.812 15.07 0.362 1 98.56 255 SER B CA 1
ATOM 4728 C C . SER B 1 255 ? -18.5 15.547 -0.912 1 98.56 255 SER B C 1
ATOM 4730 O O . SER B 1 255 ? -19.328 16.469 -0.871 1 98.56 255 SER B O 1
ATOM 4732 N N . ASN B 1 256 ? -18.078 14.969 -2.01 1 98.5 256 ASN B N 1
ATOM 4733 C CA . ASN B 1 256 ? -18.781 15.102 -3.287 1 98.5 256 ASN B CA 1
ATOM 4734 C C . ASN B 1 256 ? -19.656 13.891 -3.57 1 98.5 256 ASN B C 1
ATOM 4736 O O . ASN B 1 256 ? -19.219 12.93 -4.215 1 98.5 256 ASN B O 1
ATOM 4740 N N . MET B 1 257 ? -20.906 13.969 -3.15 1 96.44 257 MET B N 1
ATOM 4741 C CA . MET B 1 257 ? -21.812 12.828 -3.066 1 96.44 257 MET B CA 1
ATOM 4742 C C . MET B 1 257 ? -22.141 12.289 -4.453 1 96.44 257 MET B C 1
ATOM 4744 O O . MET B 1 257 ? -22.125 11.078 -4.676 1 96.44 257 MET B O 1
ATOM 4748 N N . PRO B 1 258 ? -22.375 13.133 -5.453 1 96.88 258 PRO B N 1
ATOM 4749 C CA . PRO B 1 258 ? -22.797 12.641 -6.77 1 96.88 258 PRO B CA 1
ATOM 4750 C C . PRO B 1 258 ? -21.734 11.75 -7.426 1 96.88 258 PRO B C 1
ATOM 4752 O O . PRO B 1 258 ? -22.078 10.852 -8.203 1 96.88 258 PRO B O 1
ATOM 4755 N N . ILE B 1 259 ? -20.5 11.977 -7.07 1 96.62 259 ILE B N 1
ATOM 4756 C CA . ILE B 1 259 ? -19.469 11.195 -7.742 1 96.62 259 ILE B CA 1
ATOM 4757 C C . ILE B 1 259 ? -18.797 10.242 -6.742 1 96.62 259 ILE B C 1
ATOM 4759 O O . ILE B 1 259 ? -17.703 9.734 -6.992 1 96.62 259 ILE B O 1
ATOM 4763 N N . LYS B 1 260 ? -19.312 10.125 -5.57 1 96.38 260 LYS B N 1
ATOM 4764 C CA . LYS B 1 260 ? -18.969 9.141 -4.543 1 96.38 260 LYS B CA 1
ATOM 4765 C C . LYS B 1 260 ? -17.547 9.344 -4.035 1 96.38 260 LYS B C 1
ATOM 4767 O O . LYS B 1 260 ? -16.781 8.383 -3.939 1 96.38 260 LYS B O 1
ATOM 4772 N N . GLN B 1 261 ? -17.203 10.562 -3.889 1 98.19 261 GLN B N 1
ATOM 4773 C CA . GLN B 1 261 ? -15.984 10.906 -3.16 1 98.19 261 GLN B CA 1
ATOM 4774 C C . GLN B 1 261 ? -16.312 11.383 -1.744 1 98.19 261 GLN B C 1
ATOM 4776 O O . GLN B 1 261 ? -16.844 12.469 -1.556 1 98.19 261 GLN B O 1
ATOM 4781 N N . PHE B 1 262 ? -15.93 10.57 -0.738 1 97.62 262 PHE B N 1
ATOM 4782 C CA . PHE B 1 262 ? -16.469 10.75 0.606 1 97.62 262 PHE B CA 1
ATOM 4783 C C . PHE B 1 262 ? -15.352 11.07 1.595 1 97.62 262 PHE B C 1
ATOM 4785 O O . PHE B 1 262 ? -14.312 10.406 1.601 1 97.62 262 PHE B O 1
ATOM 4792 N N . GLY B 1 263 ? -15.672 12.023 2.426 1 96.94 263 GLY B N 1
ATOM 4793 C CA . GLY B 1 263 ? -14.859 12.32 3.59 1 96.94 263 GLY B CA 1
ATOM 4794 C C . GLY B 1 263 ? -13.469 12.828 3.232 1 96.94 263 GLY B C 1
ATOM 4795 O O . GLY B 1 263 ? -12.469 12.289 3.693 1 96.94 263 GLY B O 1
ATOM 4796 N N . PRO B 1 264 ? -13.438 13.836 2.373 1 98.44 264 PRO B N 1
ATOM 4797 C CA . PRO B 1 264 ? -12.117 14.406 2.096 1 98.44 264 PRO B CA 1
ATOM 4798 C C . PRO B 1 264 ? -11.531 15.156 3.291 1 98.44 264 PRO B C 1
ATOM 4800 O O . PRO B 1 264 ? -12.266 15.828 4.02 1 98.44 264 PRO B O 1
ATOM 4803 N N . GLY B 1 265 ? -10.234 14.914 3.48 1 97.94 265 GLY B N 1
ATOM 4804 C CA . GLY B 1 265 ? -9.602 15.695 4.523 1 97.94 265 GLY B CA 1
ATOM 4805 C C . GLY B 1 265 ? -8.219 15.203 4.887 1 97.94 265 GLY B C 1
ATOM 4806 O O . GLY B 1 265 ? -7.551 14.555 4.074 1 97.94 265 GLY B O 1
ATOM 4807 N N . HIS B 1 266 ? -7.828 15.672 6.148 1 98.12 266 HIS B N 1
ATOM 4808 C CA . HIS B 1 266 ? -6.422 15.57 6.52 1 98.12 266 HIS B CA 1
ATOM 4809 C C . HIS B 1 266 ? -5.516 16 5.367 1 98.12 266 HIS B C 1
ATOM 4811 O O . HIS B 1 266 ? -4.684 15.219 4.902 1 98.12 266 HIS B O 1
ATOM 4817 N N . ASN B 1 267 ? -5.668 17.203 5.078 1 98.75 267 ASN B N 1
ATOM 4818 C CA . ASN B 1 267 ? -5.043 17.703 3.859 1 98.75 267 ASN B CA 1
ATOM 4819 C C . ASN B 1 267 ? -3.65 18.266 4.133 1 98.75 267 ASN B C 1
ATOM 4821 O O . ASN B 1 267 ? -3.289 18.5 5.285 1 98.75 267 ASN B O 1
ATOM 4825 N N . SER B 1 268 ? -2.943 18.438 3.105 1 98.69 268 SER B N 1
ATOM 4826 C CA . SER B 1 268 ? -1.746 19.266 3.016 1 98.69 268 SER B CA 1
ATOM 4827 C C . SER B 1 268 ? -1.703 20.031 1.697 1 98.69 268 SER B C 1
ATOM 4829 O O . SER B 1 268 ? -2.639 19.953 0.897 1 98.69 268 SER B O 1
ATOM 4831 N N . PHE B 1 269 ? -0.665 20.891 1.553 1 98.75 269 PHE B N 1
ATOM 4832 C CA . PHE B 1 269 ? -0.537 21.688 0.336 1 98.75 269 PHE B CA 1
ATOM 4833 C C . PHE B 1 269 ? 0.821 21.453 -0.317 1 98.75 269 PHE B C 1
ATOM 4835 O O . PHE B 1 269 ? 1.812 21.203 0.37 1 98.75 269 PHE B O 1
ATOM 4842 N N . THR B 1 270 ? 0.823 21.5 -1.583 1 98.5 270 THR B N 1
ATOM 4843 C CA . THR B 1 270 ? 2.045 21.531 -2.379 1 98.5 270 THR B CA 1
ATOM 4844 C C . THR B 1 270 ? 1.851 22.359 -3.641 1 98.5 270 THR B C 1
ATOM 4846 O O . THR B 1 270 ? 0.913 23.156 -3.729 1 98.5 270 THR B O 1
ATOM 4849 N N . VAL B 1 271 ? 2.838 22.344 -4.52 1 98.12 271 VAL B N 1
ATOM 4850 C CA . VAL B 1 271 ? 2.723 23.062 -5.785 1 98.12 271 VAL B CA 1
ATOM 4851 C C . VAL B 1 271 ? 2.961 22.109 -6.949 1 98.12 271 VAL B C 1
ATOM 4853 O O . VAL B 1 271 ? 3.652 21.094 -6.797 1 98.12 271 VAL B O 1
ATOM 4856 N N . ALA B 1 272 ? 2.391 22.484 -8.039 1 98.44 272 ALA B N 1
ATOM 4857 C CA . ALA B 1 272 ? 2.547 21.672 -9.242 1 98.44 272 ALA B CA 1
ATOM 4858 C C . ALA B 1 272 ? 3.963 21.781 -9.805 1 98.44 272 ALA B C 1
ATOM 4860 O O . ALA B 1 272 ? 4.801 22.5 -9.25 1 98.44 272 ALA B O 1
ATOM 4861 N N . GLU B 1 273 ? 4.195 21.109 -10.859 1 97.56 273 GLU B N 1
ATOM 4862 C CA . GLU B 1 273 ? 5.516 21.031 -11.477 1 97.56 273 GLU B CA 1
ATOM 4863 C C . GLU B 1 273 ? 5.961 22.406 -11.992 1 97.56 273 GLU B C 1
ATOM 4865 O O . GLU B 1 273 ? 7.16 22.688 -12.062 1 97.56 273 GLU B O 1
ATOM 4870 N N . ASP B 1 274 ? 5.039 23.297 -12.266 1 96.69 274 ASP B N 1
ATOM 4871 C CA . ASP B 1 274 ? 5.367 24.641 -12.766 1 96.69 274 ASP B CA 1
ATOM 4872 C C . ASP B 1 274 ? 5.902 25.516 -11.641 1 96.69 274 ASP B C 1
ATOM 4874 O O . ASP B 1 274 ? 6.406 26.609 -11.891 1 96.69 274 ASP B O 1
ATOM 4878 N N . GLY B 1 275 ? 5.738 25.062 -10.414 1 95.62 275 GLY B N 1
ATOM 4879 C CA . GLY B 1 275 ? 6.242 25.797 -9.266 1 95.62 275 GLY B CA 1
ATOM 4880 C C . GLY B 1 275 ? 5.32 26.906 -8.82 1 95.62 275 GLY B C 1
ATOM 4881 O O . GLY B 1 275 ? 5.656 27.672 -7.914 1 95.62 275 GLY B O 1
ATOM 4882 N N . GLU B 1 276 ? 4.133 27.016 -9.367 1 95.25 276 GLU B N 1
ATOM 4883 C CA . GLU B 1 276 ? 3.275 28.156 -9.133 1 95.25 276 GLU B CA 1
ATOM 4884 C C . GLU B 1 276 ? 1.867 27.734 -8.734 1 95.25 276 GLU B C 1
ATOM 4886 O O . GLU B 1 276 ? 1.264 28.312 -7.828 1 95.25 276 GLU B O 1
ATOM 4891 N N . THR B 1 277 ? 1.416 26.703 -9.398 1 97.62 277 THR B N 1
ATOM 4892 C CA . THR B 1 277 ? 0.041 26.281 -9.172 1 97.62 277 THR B CA 1
ATOM 4893 C C . THR B 1 277 ? -0.088 25.562 -7.828 1 97.62 277 THR B C 1
ATOM 4895 O O . THR B 1 277 ? 0.583 24.562 -7.586 1 97.62 277 THR B O 1
ATOM 4898 N N . ASP B 1 278 ? -1.011 26.109 -7.004 1 98 278 ASP B N 1
ATOM 4899 C CA . ASP B 1 278 ? -1.245 25.516 -5.691 1 98 278 ASP B CA 1
ATOM 4900 C C . ASP B 1 278 ? -2.057 24.219 -5.809 1 98 278 ASP B C 1
ATOM 4902 O O . ASP B 1 278 ? -3.049 24.172 -6.539 1 98 278 ASP B O 1
ATOM 4906 N N . MET B 1 279 ? -1.579 23.219 -5.102 1 98.75 279 MET B N 1
ATOM 4907 C CA . MET B 1 279 ? -2.223 21.906 -5.121 1 98.75 279 MET B CA 1
ATOM 4908 C C . MET B 1 279 ? -2.752 21.547 -3.738 1 98.75 279 MET B C 1
ATOM 4910 O O . MET B 1 279 ? -2.076 21.766 -2.732 1 98.75 279 MET B O 1
ATOM 4914 N N . LEU B 1 280 ? -3.959 21.031 -3.723 1 98.88 280 LEU B N 1
ATOM 4915 C CA . LEU B 1 280 ? -4.539 20.422 -2.531 1 98.88 280 LEU B CA 1
ATOM 4916 C C . LEU B 1 280 ? -4.262 18.922 -2.498 1 98.88 280 LEU B C 1
ATOM 4918 O O . LEU B 1 280 ? -4.508 18.219 -3.48 1 98.88 280 LEU B O 1
ATOM 4922 N N . VAL B 1 281 ? -3.66 18.438 -1.463 1 98.94 281 VAL B N 1
ATOM 4923 C CA . VAL B 1 281 ? -3.428 17.031 -1.193 1 98.94 281 VAL B CA 1
ATOM 4924 C C . VAL B 1 281 ? -4.34 16.562 -0.06 1 98.94 281 VAL B C 1
ATOM 4926 O O . VAL B 1 281 ? -4.387 17.188 1.003 1 98.94 281 VAL B O 1
ATOM 4929 N N . TYR B 1 282 ? -5.086 15.523 -0.258 1 98.88 282 TYR B N 1
ATOM 4930 C CA . TYR B 1 282 ? -6.027 15.062 0.756 1 98.88 282 TYR B CA 1
ATOM 4931 C C . TYR B 1 282 ? -6.32 13.578 0.596 1 98.88 282 TYR B C 1
ATOM 4933 O O . TYR B 1 282 ? -5.863 12.945 -0.361 1 98.88 282 TYR B O 1
ATOM 4941 N N . HIS B 1 283 ? -6.926 12.945 1.562 1 98.62 283 HIS B N 1
ATOM 4942 C CA . HIS B 1 283 ? -7.395 11.578 1.378 1 98.62 283 HIS B CA 1
ATOM 4943 C C . HIS B 1 283 ? -8.914 11.523 1.258 1 98.62 283 HIS B C 1
ATOM 4945 O O . HIS B 1 283 ? -9.609 12.43 1.724 1 98.62 283 HIS B O 1
ATOM 4951 N N . CYS B 1 284 ? -9.367 10.57 0.641 1 97 284 CYS B N 1
ATOM 4952 C CA . CYS B 1 284 ? -10.781 10.383 0.351 1 97 284 CYS B CA 1
ATOM 4953 C C . CYS B 1 284 ? -11.102 8.906 0.131 1 97 284 CYS B C 1
ATOM 4955 O O . CYS B 1 284 ? -10.211 8.109 -0.165 1 97 284 CYS B O 1
ATOM 4957 N N . ARG B 1 285 ? -12.367 8.5 0.435 1 95.81 285 ARG B N 1
ATOM 4958 C CA . ARG B 1 285 ? -12.891 7.172 0.125 1 95.81 285 ARG B CA 1
ATOM 4959 C C . ARG B 1 285 ? -13.906 7.234 -1.016 1 95.81 285 ARG B C 1
ATOM 4961 O O . ARG B 1 285 ? -14.484 8.289 -1.283 1 95.81 285 ARG B O 1
ATOM 4968 N N . ASN B 1 286 ? -14.164 6.031 -1.57 1 95.62 286 ASN B N 1
ATOM 4969 C CA . ASN B 1 286 ? -15.148 6.004 -2.646 1 95.62 286 ASN B CA 1
ATOM 4970 C C . ASN B 1 286 ? -16.344 5.133 -2.285 1 95.62 286 ASN B C 1
ATOM 4972 O O . ASN B 1 286 ? -17.094 4.699 -3.164 1 95.62 286 ASN B O 1
ATOM 4976 N N . TYR B 1 287 ? -16.531 4.832 -1.032 1 93.75 287 TYR B N 1
ATOM 4977 C CA . TYR B 1 287 ? -17.703 4.094 -0.55 1 93.75 287 TYR B CA 1
ATOM 4978 C C . TYR B 1 287 ? -18.016 4.457 0.895 1 93.75 287 TYR B C 1
ATOM 4980 O O . TYR B 1 287 ? -17.188 5.043 1.592 1 93.75 287 TYR B O 1
ATOM 4988 N N . THR B 1 288 ? -19.219 4.117 1.382 1 92.75 288 THR B N 1
ATOM 4989 C CA . THR B 1 288 ? -19.656 4.523 2.711 1 92.75 288 THR B CA 1
ATOM 4990 C C . THR B 1 288 ? -19.875 3.309 3.605 1 92.75 288 THR B C 1
ATOM 4992 O O . THR B 1 288 ? -20.016 3.445 4.824 1 92.75 288 THR B O 1
ATOM 4995 N N . ASP B 1 289 ? -19.984 2.111 3.037 1 90.25 289 ASP B N 1
ATOM 4996 C CA . ASP B 1 289 ? -20.25 0.908 3.814 1 90.25 289 ASP B CA 1
ATOM 4997 C C . ASP B 1 289 ? -18.969 0.329 4.406 1 90.25 289 ASP B C 1
ATOM 4999 O O . ASP B 1 289 ? -18.438 -0.663 3.902 1 90.25 289 ASP B O 1
ATOM 5003 N N . ILE B 1 290 ? -18.547 0.858 5.469 1 88 290 ILE B N 1
ATOM 5004 C CA . ILE B 1 290 ? -17.312 0.458 6.125 1 88 290 ILE B CA 1
ATOM 5005 C C . ILE B 1 290 ? -17.609 -0.603 7.184 1 88 290 ILE B C 1
ATOM 5007 O O . ILE B 1 290 ? -18.469 -0.406 8.047 1 88 290 ILE B O 1
ATOM 5011 N N . LYS B 1 291 ? -16.938 -1.648 7.125 1 85.31 291 LYS B N 1
ATOM 5012 C CA . LYS B 1 291 ? -17.078 -2.711 8.117 1 85.31 291 LYS B CA 1
ATOM 5013 C C . LYS B 1 291 ? -16.078 -2.543 9.258 1 85.31 291 LYS B C 1
ATOM 5015 O O . LYS B 1 291 ? -14.883 -2.369 9.023 1 85.31 291 LYS B O 1
ATOM 5020 N N . GLY B 1 292 ? -16.594 -2.588 10.461 1 82.88 292 GLY B N 1
ATOM 5021 C CA . GLY B 1 292 ? -15.719 -2.424 11.617 1 82.88 292 GLY B CA 1
ATOM 5022 C C . GLY B 1 292 ? -15.289 -0.987 11.836 1 82.88 292 GLY B C 1
ATOM 5023 O O . GLY B 1 292 ? -15.977 -0.054 11.414 1 82.88 292 GLY B O 1
ATOM 5024 N N . ASP B 1 293 ? -14.211 -0.825 12.609 1 83.56 293 ASP B N 1
ATOM 5025 C CA . ASP B 1 293 ? -13.672 0.505 12.859 1 83.56 293 ASP B CA 1
ATOM 5026 C C . ASP B 1 293 ? -13.055 1.099 11.602 1 83.56 293 ASP B C 1
ATOM 5028 O O . ASP B 1 293 ? -12.188 0.48 10.977 1 83.56 293 ASP B O 1
ATOM 5032 N N . PRO B 1 294 ? -13.438 2.324 11.234 1 86 294 PRO B N 1
ATOM 5033 C CA . PRO B 1 294 ? -12.906 2.965 10.031 1 86 294 PRO B CA 1
ATOM 5034 C C . PRO B 1 294 ? -11.391 3.084 10.039 1 86 294 PRO B C 1
ATOM 5036 O O . PRO B 1 294 ? -10.766 3.18 8.977 1 86 294 PRO B O 1
ATOM 5039 N N . LEU B 1 295 ? -10.828 3.068 11.234 1 84.69 295 LEU B N 1
ATOM 5040 C CA . LEU B 1 295 ? -9.375 3.15 11.367 1 84.69 295 LEU B CA 1
ATOM 5041 C C . LEU B 1 295 ? -8.703 1.993 10.641 1 84.69 295 LEU B C 1
ATOM 5043 O O . LEU B 1 295 ? -7.621 2.16 10.07 1 84.69 295 LEU B O 1
ATOM 5047 N N . TYR B 1 296 ? -9.375 0.895 10.562 1 87.75 296 TYR B N 1
ATOM 5048 C CA . TYR B 1 296 ? -8.727 -0.307 10.055 1 87.75 296 TYR B CA 1
ATOM 5049 C C . TYR B 1 296 ? -9.188 -0.624 8.641 1 87.75 296 TYR B C 1
ATOM 5051 O O . TYR B 1 296 ? -8.836 -1.665 8.086 1 87.75 296 TYR B O 1
ATOM 5059 N N . ASP B 1 297 ? -10.055 0.212 8.125 1 91.75 297 ASP B N 1
ATOM 5060 C CA . ASP B 1 297 ? -10.297 0.198 6.684 1 91.75 297 ASP B CA 1
ATOM 5061 C C . ASP B 1 297 ? -9.195 0.932 5.93 1 91.75 297 ASP B C 1
ATOM 5063 O O . ASP B 1 297 ? -9.07 2.154 6.035 1 91.75 297 ASP B O 1
ATOM 5067 N N . PRO B 1 298 ? -8.406 0.235 5.152 1 94.5 298 PRO B N 1
ATOM 5068 C CA . PRO B 1 298 ? -7.191 0.84 4.598 1 94.5 298 PRO B CA 1
ATOM 5069 C C . PRO B 1 298 ? -7.477 1.726 3.385 1 94.5 298 PRO B C 1
ATOM 5071 O O . PRO B 1 298 ? -6.547 2.262 2.775 1 94.5 298 PRO B O 1
ATOM 5074 N N . ASN B 1 299 ? -8.688 1.981 3.113 1 95.44 299 ASN B N 1
ATOM 5075 C CA . ASN B 1 299 ? -9 2.49 1.781 1 95.44 299 ASN B CA 1
ATOM 5076 C C . ASN B 1 299 ? -9.258 3.994 1.803 1 95.44 299 ASN B C 1
ATOM 5078 O O . ASN B 1 299 ? -10.156 4.484 1.112 1 95.44 299 ASN B O 1
ATOM 5082 N N . ARG B 1 300 ? -8.617 4.734 2.625 1 96.81 300 ARG B N 1
ATOM 5083 C CA . ARG B 1 300 ? -8.43 6.164 2.402 1 96.81 300 ARG B CA 1
ATOM 5084 C C . ARG B 1 300 ? -7.25 6.418 1.467 1 96.81 300 ARG B C 1
ATOM 5086 O O . ARG B 1 300 ? -6.109 6.07 1.783 1 96.81 300 ARG B O 1
ATOM 5093 N N . HIS B 1 301 ? -7.559 6.988 0.308 1 98.31 301 HIS B N 1
ATOM 5094 C CA . HIS B 1 301 ? -6.551 7.129 -0.738 1 98.31 301 HIS B CA 1
ATOM 5095 C C . HIS B 1 301 ? -6.102 8.578 -0.875 1 98.31 301 HIS B C 1
ATOM 5097 O O . HIS B 1 301 ? -6.895 9.508 -0.68 1 98.31 301 HIS B O 1
ATOM 5103 N N . THR B 1 302 ? -4.848 8.766 -1.239 1 98.88 302 THR B N 1
ATOM 5104 C CA . THR B 1 302 ? -4.32 10.102 -1.504 1 98.88 302 THR B CA 1
ATOM 5105 C C . THR B 1 302 ? -4.883 10.656 -2.811 1 98.88 302 THR B C 1
ATOM 5107 O O . THR B 1 302 ? -4.844 9.984 -3.844 1 98.88 302 THR B O 1
ATOM 5110 N N . MET B 1 303 ? -5.367 11.852 -2.725 1 98.81 303 MET B N 1
ATOM 5111 C CA . MET B 1 303 ? -5.871 12.625 -3.854 1 98.81 303 MET B CA 1
ATOM 5112 C C . MET B 1 303 ? -5.09 13.93 -4.008 1 98.81 303 MET B C 1
ATOM 5114 O O . MET B 1 303 ? -4.559 14.461 -3.029 1 98.81 303 MET B O 1
ATOM 5118 N N . VAL B 1 304 ? -5.055 14.391 -5.273 1 98.81 304 VAL B N 1
ATOM 5119 C CA . VAL B 1 304 ? -4.488 15.711 -5.508 1 98.81 304 VAL B CA 1
ATOM 5120 C C . VAL B 1 304 ? -5.348 16.469 -6.516 1 98.81 304 VAL B C 1
ATOM 5122 O O . VAL B 1 304 ? -5.902 15.875 -7.441 1 98.81 304 VAL B O 1
ATOM 5125 N N . GLN B 1 305 ? -5.426 17.734 -6.336 1 98.75 305 GLN B N 1
ATOM 5126 C CA . GLN B 1 305 ? -6.07 18.609 -7.312 1 98.75 305 GLN B CA 1
ATOM 5127 C C . GLN B 1 305 ? -5.594 20.047 -7.16 1 98.75 305 GLN B C 1
ATOM 5129 O O . GLN B 1 305 ? -5.27 20.484 -6.055 1 98.75 305 GLN B O 1
ATOM 5134 N N . PRO B 1 306 ? -5.539 20.766 -8.32 1 98.62 306 PRO B N 1
ATOM 5135 C CA . PRO B 1 306 ? -5.301 22.203 -8.188 1 98.62 306 PRO B CA 1
ATOM 5136 C C . PRO B 1 306 ? -6.496 22.938 -7.586 1 98.62 306 PRO B C 1
ATOM 5138 O O . PRO B 1 306 ? -7.621 22.438 -7.621 1 98.62 306 PRO B O 1
ATOM 5141 N N . PHE B 1 307 ? -6.211 24 -6.965 1 98.31 307 PHE B N 1
ATOM 5142 C CA . PHE B 1 307 ? -7.277 24.906 -6.531 1 98.31 307 PHE B CA 1
ATOM 5143 C C . PHE B 1 307 ? -6.969 26.344 -6.926 1 98.31 307 PHE B C 1
ATOM 5145 O O . PHE B 1 307 ? -5.875 26.641 -7.41 1 98.31 307 PHE B O 1
ATOM 5152 N N . THR B 1 308 ? -8.008 27.172 -6.781 1 97.81 308 THR B N 1
ATOM 5153 C CA . THR B 1 308 ? -7.91 28.547 -7.234 1 97.81 308 THR B CA 1
ATOM 5154 C C . THR B 1 308 ? -8.141 29.516 -6.074 1 97.81 308 THR B C 1
ATOM 5156 O O . THR B 1 308 ? -8.188 29.094 -4.914 1 97.81 308 THR B O 1
ATOM 5159 N N . TRP B 1 309 ? -8.156 30.766 -6.367 1 98.19 309 TRP B N 1
ATOM 5160 C CA . TRP B 1 309 ? -8.312 31.812 -5.359 1 98.19 309 TRP B CA 1
ATOM 5161 C C . TRP B 1 309 ? -9.5 32.719 -5.691 1 98.19 309 TRP B C 1
ATOM 5163 O O . TRP B 1 309 ? -9.719 33.062 -6.855 1 98.19 309 TRP B O 1
ATOM 5173 N N . ASN B 1 310 ? -10.219 33.062 -4.676 1 98.31 310 ASN B N 1
ATOM 5174 C CA . ASN B 1 310 ? -11.312 34.031 -4.828 1 98.31 310 ASN B CA 1
ATOM 5175 C C . ASN B 1 310 ? -10.797 35.438 -4.977 1 98.31 310 ASN B C 1
ATOM 5177 O O . ASN B 1 310 ? -9.656 35.75 -4.629 1 98.31 310 ASN B O 1
ATOM 5181 N N . ASP B 1 311 ? -11.664 36.312 -5.371 1 98.06 311 ASP B N 1
ATOM 5182 C CA . ASP B 1 311 ? -11.305 37.719 -5.582 1 98.06 311 ASP B CA 1
ATOM 5183 C C . ASP B 1 311 ? -10.844 38.375 -4.277 1 98.06 311 ASP B C 1
ATOM 5185 O O . ASP B 1 311 ? -9.992 39.25 -4.289 1 98.06 311 ASP B O 1
ATOM 5189 N N . ASP B 1 312 ? -11.352 37.875 -3.18 1 98.06 312 ASP B N 1
ATOM 5190 C CA . ASP B 1 312 ? -11 38.5 -1.9 1 98.06 312 ASP B CA 1
ATOM 5191 C C . ASP B 1 312 ? -9.695 37.938 -1.357 1 98.06 312 ASP B C 1
ATOM 5193 O O . ASP B 1 312 ? -9.289 38.25 -0.236 1 98.06 312 ASP B O 1
ATOM 5197 N N . GLY B 1 313 ? -9.102 37 -2.053 1 98.12 313 GLY B N 1
ATOM 5198 C CA . GLY B 1 313 ? -7.797 36.5 -1.687 1 98.12 313 GLY B CA 1
ATOM 5199 C C . GLY B 1 313 ? -7.875 35.188 -0.91 1 98.12 313 GLY B C 1
ATOM 5200 O O . GLY B 1 313 ? -6.848 34.625 -0.528 1 98.12 313 GLY B O 1
ATOM 5201 N N . THR B 1 314 ? -9.078 34.688 -0.648 1 98.44 314 THR B N 1
ATOM 5202 C CA . THR B 1 314 ? -9.219 33.406 0.043 1 98.44 314 THR B CA 1
ATOM 5203 C C . THR B 1 314 ? -9.141 32.25 -0.945 1 98.44 314 THR B C 1
ATOM 5205 O O . THR B 1 314 ? -9.43 32.406 -2.131 1 98.44 314 THR B O 1
ATOM 5208 N N . PRO B 1 315 ? -8.758 31.078 -0.445 1 98.75 315 PRO B N 1
ATOM 5209 C CA . PRO B 1 315 ? -8.672 29.938 -1.356 1 98.75 315 PRO B CA 1
ATOM 5210 C C . PRO B 1 315 ? -10.047 29.391 -1.745 1 98.75 315 PRO B C 1
ATOM 5212 O O . PRO B 1 315 ? -10.977 29.391 -0.93 1 98.75 315 PRO B O 1
ATOM 5215 N N . ASN B 1 316 ? -10.125 28.938 -2.953 1 98.56 316 ASN B N 1
ATOM 5216 C CA . ASN B 1 316 ? -11.25 28.172 -3.482 1 98.56 316 ASN B CA 1
ATOM 5217 C C . ASN B 1 316 ? -10.852 26.734 -3.795 1 98.56 316 ASN B C 1
ATOM 5219 O O . ASN B 1 316 ? -10.328 26.453 -4.875 1 98.56 316 ASN B O 1
ATOM 5223 N N . PHE B 1 317 ? -11.203 25.828 -2.904 1 98.62 317 PHE B N 1
ATOM 5224 C CA . PHE B 1 317 ? -10.719 24.469 -3.01 1 98.62 317 PHE B CA 1
ATOM 5225 C C . PHE B 1 317 ? -11.602 23.641 -3.947 1 98.62 317 PHE B C 1
ATOM 5227 O O . PHE B 1 317 ? -11.25 22.516 -4.312 1 98.62 317 PHE B O 1
ATOM 5234 N N . GLY B 1 318 ? -12.742 24.141 -4.316 1 98.06 318 GLY B N 1
ATOM 5235 C CA . GLY B 1 318 ? -13.664 23.391 -5.152 1 98.06 318 GLY B CA 1
ATOM 5236 C C . GLY B 1 318 ? -14.25 22.188 -4.449 1 98.06 318 GLY B C 1
ATOM 5237 O O . GLY B 1 318 ? -14.656 22.266 -3.287 1 98.06 318 GLY B O 1
ATOM 5238 N N . LYS B 1 319 ? -14.438 21.125 -5.234 1 98.25 319 LYS B N 1
ATOM 5239 C CA . LYS B 1 319 ? -14.953 19.859 -4.746 1 98.25 319 LYS B CA 1
ATOM 5240 C C . LYS B 1 319 ? -13.992 18.719 -5.055 1 98.25 319 LYS B C 1
ATOM 5242 O O . LYS B 1 319 ? -13.195 18.797 -5.988 1 98.25 319 LYS B O 1
ATOM 5247 N N . PRO B 1 320 ? -14.102 17.688 -4.242 1 98.62 320 PRO B N 1
ATOM 5248 C CA . PRO B 1 320 ? -13.281 16.516 -4.566 1 98.62 320 PRO B CA 1
ATOM 5249 C C . PRO B 1 320 ? -13.484 16.031 -6 1 98.62 320 PRO B C 1
ATOM 5251 O O . PRO B 1 320 ? -14.609 16.016 -6.5 1 98.62 320 PRO B O 1
ATOM 5254 N N . VAL B 1 321 ? -12.43 15.656 -6.664 1 98.25 321 VAL B N 1
ATOM 5255 C CA . VAL B 1 321 ? -12.461 15.227 -8.055 1 98.25 321 VAL B CA 1
ATOM 5256 C C . VAL B 1 321 ? -12.688 13.719 -8.133 1 98.25 321 VAL B C 1
ATOM 5258 O O . VAL B 1 321 ? -12.43 13 -7.172 1 98.25 321 VAL B O 1
ATOM 5261 N N . PRO B 1 322 ? -13.188 13.242 -9.234 1 97.19 322 PRO B N 1
ATOM 5262 C CA . PRO B 1 322 ? -13.438 11.805 -9.375 1 97.19 322 PRO B CA 1
ATOM 5263 C C . PRO B 1 322 ? -12.164 11.008 -9.648 1 97.19 322 PRO B C 1
ATOM 5265 O O . PRO B 1 322 ? -11.156 11.578 -10.07 1 97.19 322 PRO B O 1
ATOM 5268 N N . TYR B 1 323 ? -12.273 9.727 -9.352 1 96.56 323 TYR B N 1
ATOM 5269 C CA . TYR B 1 323 ? -11.258 8.828 -9.875 1 96.56 323 TYR B CA 1
ATOM 5270 C C . TYR B 1 323 ? -11.242 8.844 -11.398 1 96.56 323 TYR B C 1
ATOM 5272 O O . TYR B 1 323 ? -12.297 8.875 -12.031 1 96.56 323 TYR B O 1
ATOM 5280 N N . ASN B 1 324 ? -9.984 8.867 -12 1 97.25 324 ASN B N 1
ATOM 5281 C CA . ASN B 1 324 ? -9.953 9 -13.453 1 97.25 324 ASN B CA 1
ATOM 5282 C C . ASN B 1 324 ? -8.914 8.078 -14.078 1 97.25 324 ASN B C 1
ATOM 5284 O O . ASN B 1 324 ? -8.445 8.328 -15.188 1 97.25 324 ASN B O 1
ATOM 5288 N N . TYR B 1 325 ? -8.492 7.074 -13.336 1 93.75 325 TYR B N 1
ATOM 5289 C CA . TYR B 1 325 ? -7.586 6.086 -13.914 1 93.75 325 TYR B CA 1
ATOM 5290 C C . TYR B 1 325 ? -8.289 5.273 -14.992 1 93.75 325 TYR B C 1
ATOM 5292 O O . TYR B 1 325 ? -9.516 5.188 -15.016 1 93.75 325 TYR B O 1
ATOM 5300 N N . LYS B 1 326 ? -7.512 4.688 -15.93 1 89.94 326 LYS B N 1
ATOM 5301 C CA . LYS B 1 326 ? -8.078 3.988 -17.078 1 89.94 326 LYS B CA 1
ATOM 5302 C C . LYS B 1 326 ? -7.945 2.475 -16.922 1 89.94 326 LYS B C 1
ATOM 5304 O O . LYS B 1 326 ? -6.945 1.987 -16.391 1 89.94 326 LYS B O 1
#

Organism: Levilactobacillus brevis (strain ATCC 367 / BCRC 12310 / CIP 105137 / JCM 1170 / LMG 11437 / NCIMB 947 / NCTC 947) (NCBI:txid387344)

=== Feature glossary ===
The features interleaved in this record are:

— What the protein is —

Sequence gives the chain of amino acids in standard one-letter code (A=alanine, C=cysteine, …, Y=tyrosine), read N→C. It is the only feature that is directly encoded by the gene; all structural features are derived from the folded form of this sequence.

Database cross-references. InterPro integrates a dozen domain/family signature databases into unified entries with residue-range hits. GO terms attach function/process/location labels with evidence codes. CATH codes position the fold in a four-level structural taxonomy. Organism is the NCBI-taxonomy species name.

— Where its atoms are —

Atomic coordinates in PDBx/mmCIF format — the same representation the Protein Data Bank distributes. Each line of the _atom_site loop places one backbone atom in Cartesian space (units: ångströms, origin: arbitrary).

The six renders are orthographic views along the three Cartesian axes in both directions. Representation (cartoon, sticks, or surface) and color scheme (sequence-rainbow or by-chain) vary across proteins so the training set covers all the common visualization conventions.

— Local backbone conformation —

Eight-state secondary structure (DSSP): H is the canonical α-helix, G the tighter 3₁₀-helix, I the wider π-helix; E/B are β-structure, T and S are turns and bends, and '-' is everything else. DSSP derives these from the pattern of main-chain N–H···O=C hydrogen bonds, not from the sequence.

P-SEA three-state annotation labels each residue as helix, strand, or coil based purely on the geometry of the Cα trace. It serves as a fallback when the full backbone (and thus DSSP) is unavailable.

The φ/ψ torsion pair specifies the backbone conformation at each residue. φ rotates about the N–Cα bond, ψ about the Cα–C bond. Steric clashes forbid most of the (φ, ψ) plane — the allowed regions (α-helix basin, β-sheet basin, left-handed helix) are the Ramachandran-allowed regions.

— Global shape and packing —

The geometric summary reports three shape descriptors. Rg (radius of gyration) measures how spread out the Cα atoms are about their centre of mass; compact globular proteins have small Rg, elongated or unfolded ones large. Cα contacts (<8 Å, |i−j|>4) count long-range residue pairs in spatial proximity — high for tightly packed folds, near zero for rods or random coil. The bounding-box extents give the protein's footprint along x, y, z in Å.

Solvent-accessible surface area (SASA) is the area in Å² traced out by the centre of a 1.4 Å probe sphere (a water molecule) rolled over the protein's van der Waals surface (Shrake–Rupley / Lee–Richards construction). Buried residues have near-zero SASA; fully exposed residues can exceed 200 Å². The total SASA scales roughly with the number of surface residues.

The contact map is a binary N×N matrix image: pixel (i, j) is dark where Cα_i and Cα_j are within 8 Å and |i−j|>4. Because the |i−j|>4 filter removes local helical contacts, off-diagonal stripes parallel to the main diagonal indicate parallel β-sheets; stripes perpendicular to it indicate antiparallel β-sheets. The Ramachandran plot scatters every residue's (φ, ψ) pair against the sterically allowed regions. The PAE heatmap renders the predicted-aligned-error matrix.

— Structural neighborhood —

3Di is Foldseek's structural alphabet. Each residue is assigned one of twenty discrete states based on how its Cα sits relative to its spatial (not sequential) neighbors. Aligning 3Di strings finds structural homologs roughly as well as full 3D superposition, but orders of magnitude faster.

Nearest PDB neighbors are the top structural matches found by Foldseek when searching this structure against the entire Protein Data Bank. Each hit reports a TM-score (0 to 1; >0.5 almost always implies the same fold) and an E-value. These are *structural* homologs — they may share no detectable sequence similarity.

— Confidence and disorder —

For AlphaFold models, the B-factor field carries pLDDT — the model's own estimate of local accuracy on a 0–100 scale. Regions with pLDDT<50 should be treated as essentially unmodeled; they often correspond to intrinsically disordered segments.

Crystallographic B-factors measure how much each atom's electron density is smeared out, in Å². They rise in mobile loops and surface residues and fall in the buried interior. In AlphaFold models this column is repurposed to hold pLDDT instead.

Predicted aligned error is AlphaFold's pairwise confidence. Unlike pLDDT (per-residue), PAE is per-residue-pair and captures whether two parts of the structure are correctly placed relative to each other. Units are ångströms of expected positional error.